Protein AF-A0A261B137-F1 (afdb_monomer_lite)

Organism: NCBI:txid1503980

Foldseek 3Di:
DQKWKKFWFALDDALVLFDAAAQLQPAPQGADPLSAHEDDDVVVVVPPDDDDDDDDDDDDDDDDPDDDDDDDDDQFFDFWDDQVRQQVVCVVVVVPDPDGVLRVLQVVLSVLCRVLRGHQAHREDADPVCVVVVRVDRDLVSQAGDRGIGMWPAQQVVVVVSVVVSCVVRVHDDDGDTPSNRRPGHYMIMTGTPDDHDPPPRPDDDDDDDDDDDPDDQQWFFPWWDDQVRQQVVCVPDPDRPLVVLQVVLVVCCVQLVPPQAEREDEDPVLVVVNRVDRDLLSQQDDPFEGEWLAQQVVVLVVQQVSQVPGPDRDSDDTPSNPRPHHYEIETDTPDDHPRPSQPPDPLFQFSWWDDLVRQQDDPDDPDGPLVVLQLVLLVLCQQFQFQQAAREDEDPVCVVVVRVDNDLVSQQFDAWKGKWLHPQVVVQVLQLVSLCVTPHNDDDGDTPSNQRPWHYKIKTFGPDFHFHFDPPDPDGTDTDTDRIMMMTGGHRDDHNVSGDGHHQNNPAPQGADPSSHHYDDPVVVVVVPGDDDDDDDDDDDDDDDDDDDDDDDHDHRYYYYDDDDDDD

Radius of gyration: 31.23 Å; chains: 1; bounding box: 69×80×87 Å

Secondary structure (DSSP, 8-state):
--EEEEEES-----GGG--BSSTTTT-SS-B-TTSPBPPPPHHHHTTS-------------S---S---------SEEEEPPHHHHHHHHGGG-TT-S--HHHHHHHHHHHHHHHHTBTT-BPPEE-GGGHHHHTT--SGGG-S--SS-EETTSSHHHHHHHHHHHHHHTT---S---GGG-TT--EEEEEEESSPPP-TTSS------------S-----EEEEPPHHHHHHTTTTSSS-HHHHHHHHHHHHHHHHT-TT-PPPEE-GGGHHHHTT--SGGG-S--SS--BTTSSHHHHHHHHHHHHTTSSS------GGG-TT--EE-BEEESS-----TT-S---SSEEEEPPHHHHH--TT-SS-HHHHHHHHHHHHHHHHTBTTPBPPEE-GGGHHHHTT--SGGG-S--SSEEETTTTHHHHHHHHHHHHHTSS--------GGG-TT--EEEEEEESS---EE---TTSS-PEE--SEEEEEES-----GGG--BSSTTTT-TT-B-TTSPBPPPPHHHHHTTS----------------------------BB--------

Sequence (569 aa):
MTFIVLYGWRGTLSLSDYQHGPPGSKCTHGKTELDLCISPPRSEIETTTSPKSKIETTALSRSEMETTARFGYTDFIKHCLTEEEYNQRYARFLQHRNETRVEAENTDRVDVANAFQIANMHELKYDMTLEKEARKMKSCDDYKHGVNYRVAFYGERERNAIWQEFLKSVNKTSNYFVENTHPLQTAYIECDLTTTCHLDALRYDNVRDIASEPRFGYTNIIKHCLTEEEFNKHWADNPLPKIKSLNALRGNDAGIYEIANMHELKYDMTLEKEARKMKSCEDIKHGVNYRVGFYGERESRAIWQELMKNKKYPSEYFQEEEHPLQTSVIQCALTATCRLNATRVGFTDFIELCRTEEEFNNPANLPKTRIEYINMGRAETAKVHQIANMHELKYDMALEKEVRKMKSCDDYKHGVNYRVEFYGRKESDAVWKEFVKKSANKTADSYSETSHPLLTSFIECELTTNCSMKTIIANKPDDNFYPTFIHLYGWRGTLSLSDYQHGPPGSKCTHGKTKLDLCISPPRSEIETTAPSRSNSDANGSSSGNNGGSEGMNSFFVYLSIAFVSLFL

pLDDT: mean 73.83, std 22.24, range [21.41, 97.44]

Structure (mmCIF, N/CA/C/O backbone):
data_AF-A0A261B137-F1
#
_entry.id   AF-A0A261B137-F1
#
loop_
_atom_site.group_PDB
_atom_site.id
_atom_site.type_symbol
_atom_site.label_atom_id
_atom_site.label_alt_id
_atom_site.label_comp_id
_atom_site.label_asym_id
_atom_site.label_entity_id
_atom_site.label_seq_id
_atom_site.pdbx_PDB_ins_code
_atom_site.Cartn_x
_atom_site.Cartn_y
_atom_site.Cartn_z
_atom_site.occupancy
_atom_site.B_iso_or_equiv
_atom_site.auth_seq_id
_atom_site.auth_comp_id
_atom_site.auth_asym_id
_atom_site.auth_atom_id
_atom_site.pdbx_PDB_model_num
ATOM 1 N N . MET A 1 1 ? 3.487 -0.629 12.782 1.00 71.12 1 MET A N 1
ATOM 2 C CA . MET A 1 1 ? 4.593 0.280 13.131 1.00 71.12 1 MET A CA 1
ATOM 3 C C . MET A 1 1 ? 5.711 -0.506 13.778 1.00 71.12 1 MET A C 1
ATOM 5 O O . MET A 1 1 ? 5.450 -1.256 14.709 1.00 71.12 1 MET A O 1
ATOM 9 N N . THR A 1 2 ? 6.925 -0.374 13.248 1.00 84.50 2 THR A N 1
ATOM 10 C CA . THR A 1 2 ? 8.150 -1.027 13.753 1.00 84.50 2 THR A CA 1
ATOM 11 C C . THR A 1 2 ? 8.985 -0.106 14.644 1.00 84.50 2 THR A C 1
ATOM 13 O O . THR A 1 2 ? 9.997 -0.536 15.185 1.00 84.50 2 THR A O 1
ATOM 16 N N . PHE A 1 3 ? 8.568 1.150 14.791 1.00 88.44 3 PHE A N 1
ATOM 17 C CA . PHE A 1 3 ? 9.200 2.170 15.616 1.00 88.44 3 PHE A CA 1
ATOM 18 C C . PHE A 1 3 ? 8.124 3.016 16.314 1.00 88.44 3 PHE A C 1
ATOM 20 O O . PHE A 1 3 ? 6.947 2.987 15.936 1.00 88.44 3 PHE A O 1
ATOM 27 N N . ILE A 1 4 ? 8.533 3.769 17.329 1.00 89.25 4 ILE A N 1
ATOM 28 C CA . ILE A 1 4 ? 7.734 4.754 18.053 1.00 89.25 4 ILE A CA 1
ATOM 29 C C . ILE A 1 4 ? 8.462 6.096 18.050 1.00 89.25 4 ILE A C 1
ATOM 31 O O . ILE A 1 4 ? 9.679 6.134 18.206 1.00 89.25 4 ILE A O 1
ATOM 35 N N . VAL A 1 5 ? 7.712 7.189 17.902 1.00 92.56 5 VAL A N 1
ATOM 36 C CA . VAL A 1 5 ? 8.237 8.549 18.072 1.00 92.56 5 VAL A CA 1
ATOM 37 C C . VAL A 1 5 ? 7.507 9.206 19.233 1.00 92.56 5 VAL A C 1
ATOM 39 O O . VAL A 1 5 ? 6.273 9.250 19.244 1.00 92.56 5 VAL A O 1
ATOM 42 N N . LEU A 1 6 ? 8.261 9.696 20.214 1.00 94.19 6 LEU A N 1
ATOM 43 C CA . LEU A 1 6 ? 7.722 10.460 21.338 1.00 94.19 6 LEU A CA 1
ATOM 44 C C . LEU A 1 6 ? 8.063 11.930 21.151 1.00 94.19 6 LEU A C 1
ATOM 46 O O . LEU A 1 6 ? 9.223 12.246 20.925 1.00 94.19 6 LEU A O 1
ATOM 50 N N . TYR A 1 7 ? 7.077 12.805 21.306 1.00 93.94 7 TYR A N 1
ATOM 51 C CA . TYR A 1 7 ? 7.241 14.253 21.373 1.00 93.94 7 TYR A CA 1
ATOM 52 C C . TYR A 1 7 ? 7.054 14.701 22.817 1.00 93.94 7 TYR A C 1
ATOM 54 O O . TYR A 1 7 ? 6.074 14.326 23.451 1.00 93.94 7 TYR A O 1
ATOM 62 N N . GLY A 1 8 ? 7.990 15.469 23.355 1.00 90.44 8 GLY A N 1
ATOM 63 C CA . GLY A 1 8 ? 7.909 16.054 24.688 1.00 90.44 8 GLY A CA 1
ATOM 64 C C . GLY A 1 8 ? 8.126 17.565 24.648 1.00 90.44 8 GLY A C 1
ATOM 65 O O . GLY A 1 8 ? 8.548 18.123 23.645 1.00 90.44 8 GLY A O 1
ATOM 66 N N . TRP A 1 9 ? 7.878 18.292 25.730 1.00 81.88 9 TRP A N 1
ATOM 67 C CA . TRP A 1 9 ? 7.472 17.797 27.049 1.00 81.88 9 TRP A CA 1
ATOM 68 C C . TRP A 1 9 ? 5.946 17.751 27.265 1.00 81.88 9 TRP A C 1
ATOM 70 O O . TRP A 1 9 ? 5.479 17.169 28.236 1.00 81.88 9 TRP A O 1
ATOM 80 N N . ARG A 1 10 ? 5.114 18.343 26.407 1.00 85.38 10 ARG A N 1
ATOM 81 C CA . ARG A 1 10 ? 3.680 18.447 26.719 1.00 85.38 10 ARG A CA 1
ATOM 82 C C . ARG A 1 10 ? 2.942 17.148 26.382 1.00 85.38 10 ARG A C 1
ATOM 84 O O . ARG A 1 10 ? 2.903 16.758 25.225 1.00 85.38 10 ARG A O 1
ATOM 91 N N . GLY A 1 11 ? 2.311 16.491 27.356 1.00 85.38 11 GLY A N 1
ATOM 92 C CA . GLY A 1 11 ? 1.479 15.300 27.106 1.00 85.38 11 GLY A CA 1
ATOM 93 C C . GLY A 1 11 ? 0.087 15.590 26.530 1.00 85.38 11 GLY A C 1
ATOM 94 O O . GLY A 1 11 ? -0.529 14.755 25.868 1.00 85.38 11 GLY A O 1
ATOM 95 N N . THR A 1 12 ? -0.414 16.802 26.747 1.00 88.12 12 THR A N 1
ATOM 96 C CA . THR A 1 12 ? -1.765 17.233 26.365 1.00 88.12 12 THR A CA 1
ATOM 97 C C . THR A 1 12 ? -1.747 18.105 25.117 1.00 88.12 12 THR A C 1
ATOM 99 O O . THR A 1 12 ? -0.800 18.863 24.932 1.00 88.12 12 THR A O 1
ATOM 102 N N . LEU A 1 13 ? -2.827 18.072 24.338 1.00 89.19 13 LEU A N 1
ATOM 103 C CA . LEU A 1 13 ? -3.069 18.986 23.224 1.00 89.19 13 LEU A CA 1
ATOM 104 C C . LEU A 1 13 ? -4.391 19.723 23.465 1.00 89.19 13 LEU A C 1
ATOM 106 O O . LEU A 1 13 ? -5.389 19.109 23.830 1.00 89.19 13 LEU A O 1
ATOM 110 N N . SER A 1 14 ? -4.405 21.038 23.270 1.00 90.44 14 SER A N 1
ATOM 111 C CA . SER A 1 14 ? -5.607 21.863 23.409 1.00 90.44 14 SER A CA 1
ATOM 112 C C . SER A 1 14 ? -5.620 23.014 22.407 1.00 90.44 14 SER A C 1
ATOM 114 O O . SER A 1 14 ? -4.570 23.456 21.944 1.00 90.44 14 SER A O 1
ATOM 116 N N . LEU A 1 15 ? -6.805 23.552 22.104 1.00 87.56 15 LEU A N 1
ATOM 117 C CA . LEU A 1 15 ? -6.938 24.708 21.210 1.00 87.56 15 LEU A CA 1
ATOM 118 C C . LEU A 1 15 ? -6.162 25.933 21.728 1.00 87.56 15 LEU A C 1
ATOM 120 O O . LEU A 1 15 ? -5.569 26.665 20.943 1.00 87.56 15 LEU A O 1
ATOM 124 N N . SER A 1 16 ? -6.100 26.123 23.051 1.00 90.12 16 SER A N 1
ATOM 125 C CA . SER A 1 16 ? -5.348 27.217 23.683 1.00 90.12 16 SER A CA 1
ATOM 126 C C . SER A 1 16 ? -3.831 27.120 23.523 1.00 90.12 16 SER A C 1
ATOM 128 O O . SER A 1 16 ? -3.130 28.090 23.810 1.00 90.12 16 SER A O 1
ATOM 130 N N . ASP A 1 17 ? -3.310 25.974 23.078 1.00 92.25 17 ASP A N 1
ATOM 131 C CA . ASP A 1 17 ? -1.876 25.820 22.839 1.00 92.25 17 ASP A CA 1
ATOM 132 C C . ASP A 1 17 ? -1.420 26.629 21.616 1.00 92.25 17 ASP A C 1
ATOM 134 O O . ASP A 1 17 ? -0.247 26.993 21.541 1.00 92.25 17 ASP A O 1
ATOM 138 N N . TYR A 1 18 ? -2.333 26.967 20.700 1.00 92.38 18 TYR A N 1
ATOM 139 C CA . TYR A 1 18 ? -2.060 27.779 19.517 1.00 92.38 18 TYR A CA 1
ATOM 140 C C . TYR A 1 18 ? -2.328 29.258 19.798 1.00 92.38 18 TYR A C 1
ATOM 142 O O . TYR A 1 18 ? -3.474 29.708 19.832 1.00 92.38 18 TYR A O 1
ATOM 150 N N . GLN A 1 19 ? -1.266 30.041 19.987 1.00 93.19 19 GLN A N 1
ATOM 151 C CA . GLN A 1 19 ? -1.397 31.484 20.187 1.00 93.19 19 GLN A CA 1
ATOM 152 C C . GLN A 1 19 ? -1.260 32.221 18.858 1.00 93.19 19 GLN A C 1
ATOM 154 O O . GLN A 1 19 ? -0.268 32.055 18.154 1.00 93.19 19 GLN A O 1
ATOM 159 N N . HIS A 1 20 ? -2.234 33.070 18.531 1.00 90.62 20 HIS A N 1
ATOM 160 C CA . HIS A 1 20 ? -2.209 33.855 17.300 1.00 90.62 20 HIS A CA 1
ATOM 161 C C . HIS A 1 20 ? -1.198 35.001 17.350 1.00 90.62 20 HIS A C 1
ATOM 163 O O . HIS A 1 20 ? -1.102 35.730 18.342 1.00 90.62 20 HIS A O 1
ATOM 169 N N . GLY A 1 21 ? -0.510 35.203 16.230 1.00 90.00 21 GLY A N 1
ATOM 170 C CA . GLY A 1 21 ? 0.338 36.361 15.979 1.00 90.00 21 GLY A CA 1
ATOM 171 C C . GLY A 1 21 ? 1.511 36.025 15.059 1.00 90.00 21 GLY A C 1
ATOM 172 O O . GLY A 1 21 ? 1.649 34.881 14.625 1.00 90.00 21 GLY A O 1
ATOM 173 N N . PRO A 1 22 ? 2.381 37.009 14.777 1.00 91.06 22 PRO A N 1
ATOM 174 C CA . PRO A 1 22 ? 3.613 36.756 14.044 1.00 91.06 22 PRO A CA 1
ATOM 175 C C . PRO A 1 22 ? 4.439 35.665 14.741 1.00 91.06 22 PRO A C 1
ATOM 177 O O . PRO A 1 22 ? 4.519 35.689 15.979 1.00 91.06 22 PRO A O 1
ATOM 180 N N . PRO A 1 23 ? 5.061 34.736 13.996 1.00 92.81 23 PRO A N 1
ATOM 181 C CA . PRO A 1 23 ? 5.958 33.742 14.572 1.00 92.81 23 PRO A CA 1
ATOM 182 C C . PRO A 1 23 ? 6.992 34.380 15.492 1.00 92.81 23 PRO A C 1
ATOM 184 O O . PRO A 1 23 ? 7.501 35.475 15.248 1.00 92.81 23 PRO A O 1
ATOM 187 N N . GLY A 1 24 ? 7.208 33.739 16.631 1.00 91.00 24 GLY A N 1
ATOM 188 C CA . GLY A 1 24 ? 8.134 34.215 17.645 1.00 91.00 24 GLY A CA 1
ATOM 189 C C . GLY A 1 24 ? 7.627 35.360 18.537 1.00 91.00 24 GLY A C 1
ATOM 190 O O . GLY A 1 24 ? 8.273 35.695 19.529 1.00 91.00 24 GLY A O 1
ATOM 191 N N . SER A 1 25 ? 6.474 35.978 18.243 1.00 93.50 25 SER A N 1
ATOM 192 C CA . SER A 1 25 ? 5.988 37.155 18.993 1.00 93.50 25 SER A CA 1
ATOM 193 C C . SER A 1 25 ? 5.496 36.853 20.415 1.00 93.50 25 SER A C 1
ATOM 195 O O . SER A 1 25 ? 5.269 37.778 21.199 1.00 93.50 25 SER A O 1
ATOM 197 N N . LYS A 1 26 ? 5.335 35.573 20.766 1.00 93.81 26 LYS A N 1
ATOM 198 C CA . LYS A 1 26 ? 4.903 35.116 22.096 1.00 93.81 26 LYS A CA 1
ATOM 199 C C . LYS A 1 26 ? 5.945 34.243 22.802 1.00 93.81 26 LYS A C 1
ATOM 201 O O . LYS A 1 26 ? 5.606 33.549 23.757 1.00 93.81 26 LYS A O 1
ATOM 206 N N . CYS A 1 27 ? 7.205 34.284 22.371 1.00 92.69 27 CYS A N 1
ATOM 207 C CA . CYS A 1 27 ? 8.272 33.551 23.047 1.00 92.69 27 CYS A CA 1
ATOM 208 C C . CYS A 1 27 ? 8.666 34.212 24.368 1.00 92.69 27 CYS A C 1
ATOM 210 O O . CYS A 1 27 ? 8.964 35.405 24.416 1.00 92.69 27 CYS A O 1
ATOM 212 N N . THR A 1 28 ? 8.725 33.423 25.436 1.00 87.56 28 THR A N 1
ATOM 213 C CA . THR A 1 28 ? 9.098 33.894 26.778 1.00 87.56 28 THR A CA 1
ATOM 214 C C . THR A 1 28 ? 10.604 33.860 27.033 1.00 87.56 28 THR A C 1
ATOM 216 O O . THR A 1 28 ? 11.098 34.639 27.841 1.00 87.56 28 THR A O 1
ATOM 219 N N . HIS A 1 29 ? 11.342 33.005 26.319 1.00 88.25 29 HIS A N 1
ATOM 220 C CA . HIS A 1 29 ? 12.775 32.750 26.538 1.00 88.25 29 HIS A CA 1
ATOM 221 C C . HIS A 1 29 ? 13.632 33.111 25.317 1.00 88.25 29 HIS A C 1
ATOM 223 O O . HIS A 1 29 ? 14.717 32.574 25.114 1.00 88.25 29 HIS A O 1
ATOM 229 N N . GLY A 1 30 ? 13.143 34.046 24.502 1.00 90.25 30 GLY A N 1
ATOM 230 C CA . GLY A 1 30 ? 13.772 34.425 23.240 1.00 90.25 30 GLY A CA 1
ATOM 231 C C . GLY A 1 30 ? 13.404 33.493 22.086 1.00 90.25 30 GLY A C 1
ATOM 232 O O . GLY A 1 30 ? 12.599 32.569 22.224 1.00 90.25 30 GLY A O 1
ATOM 233 N N . LYS A 1 31 ? 13.976 33.784 20.920 1.00 92.12 31 LYS A N 1
ATOM 234 C CA . LYS A 1 31 ? 13.712 33.081 19.665 1.00 92.12 31 LYS A CA 1
ATOM 235 C C . LYS A 1 31 ? 15.018 32.730 18.959 1.00 92.12 31 LYS A C 1
ATOM 237 O O . LYS A 1 31 ? 16.020 33.420 19.139 1.00 92.12 31 LYS A O 1
ATOM 242 N N . THR A 1 32 ? 14.988 31.655 18.186 1.00 90.69 32 THR A N 1
ATOM 243 C CA . THR A 1 32 ? 16.068 31.247 17.280 1.00 90.69 32 THR A CA 1
ATOM 244 C C . THR A 1 32 ? 16.173 32.214 16.095 1.00 90.69 32 THR A C 1
ATOM 246 O O . THR A 1 32 ? 15.309 33.072 15.904 1.00 90.69 32 THR A O 1
ATOM 249 N N . GLU A 1 33 ? 17.205 32.060 15.259 1.00 88.19 33 GLU A N 1
ATOM 250 C CA . GLU A 1 33 ? 17.330 32.814 13.997 1.00 88.19 33 GLU A CA 1
ATOM 251 C C . GLU A 1 33 ? 16.168 32.551 13.023 1.00 88.19 33 GLU A C 1
ATOM 253 O O . GLU A 1 33 ? 15.895 33.373 12.154 1.00 88.19 33 GLU A O 1
ATOM 258 N N . LEU A 1 34 ? 15.456 31.435 13.202 1.00 86.50 34 LEU A N 1
ATOM 259 C CA . LEU A 1 34 ? 14.289 31.043 12.415 1.00 86.50 34 LEU A CA 1
ATOM 260 C C . LEU A 1 34 ? 12.954 31.492 13.040 1.00 86.50 34 LEU A C 1
ATOM 262 O O . LEU A 1 34 ? 11.896 31.003 12.657 1.00 86.50 34 LEU A O 1
ATOM 266 N N . ASP A 1 35 ? 12.983 32.382 14.035 1.00 89.62 35 ASP A N 1
ATOM 267 C CA . ASP A 1 35 ? 11.802 32.881 14.755 1.00 89.62 35 ASP A CA 1
ATOM 268 C C . ASP A 1 35 ? 10.994 31.816 15.532 1.00 89.62 35 ASP A C 1
ATOM 270 O O . ASP A 1 35 ? 9.895 32.095 16.020 1.00 89.62 35 ASP A O 1
ATOM 274 N N . LEU A 1 36 ? 11.551 30.617 15.740 1.00 93.19 36 LEU A N 1
ATOM 275 C CA . LEU A 1 36 ? 10.996 29.625 16.670 1.00 93.19 36 LEU A CA 1
ATOM 276 C C . LEU A 1 36 ? 11.356 29.970 18.118 1.00 93.19 36 LEU A C 1
ATOM 278 O O . LEU A 1 36 ? 12.475 30.401 18.395 1.00 93.19 36 LEU A O 1
ATOM 282 N N . CYS A 1 37 ? 10.444 29.725 19.056 1.00 95.31 37 CYS A N 1
ATOM 283 C CA . CYS A 1 37 ? 10.678 29.943 20.479 1.00 95.31 37 CYS A CA 1
ATOM 284 C C . CYS A 1 37 ? 11.727 28.989 21.043 1.00 95.31 37 CYS A C 1
ATOM 286 O O . CYS A 1 37 ? 11.669 27.776 20.834 1.00 95.31 37 CYS A O 1
ATOM 288 N N . ILE A 1 38 ? 12.657 29.544 21.816 1.00 92.31 38 ILE A N 1
ATOM 289 C CA . ILE A 1 38 ? 13.636 28.754 22.558 1.00 92.31 38 ILE A CA 1
ATOM 290 C C . ILE A 1 38 ? 12.932 28.138 23.764 1.00 92.31 38 ILE A C 1
ATOM 292 O O . ILE A 1 38 ? 12.200 28.809 24.492 1.00 92.31 38 ILE A O 1
ATOM 296 N N . SER A 1 39 ? 13.141 26.841 23.961 1.00 82.50 39 SER A N 1
ATOM 297 C CA . SER A 1 39 ? 12.505 26.098 25.050 1.00 82.50 39 SER A CA 1
ATOM 298 C C . SER A 1 39 ? 13.092 26.481 26.416 1.00 82.50 39 SER A C 1
ATOM 300 O O . SER A 1 39 ? 14.317 26.607 26.521 1.00 82.50 39 SER A O 1
ATOM 302 N N . PRO A 1 40 ? 12.270 26.623 27.477 1.00 75.81 40 PRO A N 1
ATOM 303 C CA . PRO A 1 40 ? 12.780 26.872 28.820 1.00 75.81 40 PRO A CA 1
ATOM 304 C C . PRO A 1 40 ? 13.663 25.716 29.323 1.00 75.81 40 PRO A C 1
ATOM 306 O O . PRO A 1 40 ? 13.508 24.573 28.880 1.00 75.81 40 PRO A O 1
ATOM 309 N N . PRO A 1 41 ? 14.542 25.958 30.311 1.00 70.50 41 PRO A N 1
ATOM 310 C CA . PRO A 1 41 ? 15.218 24.885 31.028 1.00 70.50 41 PRO A CA 1
ATOM 311 C C . PRO A 1 41 ? 14.202 23.919 31.655 1.00 70.50 41 PRO A C 1
ATOM 313 O O . PRO A 1 41 ? 13.195 24.335 32.230 1.00 70.50 41 PRO A O 1
ATOM 316 N N . ARG A 1 42 ? 14.489 22.613 31.613 1.00 63.00 42 ARG A N 1
ATOM 317 C CA . ARG A 1 42 ? 13.581 21.552 32.097 1.00 63.00 42 ARG A CA 1
ATOM 318 C C . ARG A 1 42 ? 13.104 21.739 33.549 1.00 63.00 42 ARG A C 1
ATOM 320 O O . ARG A 1 42 ? 11.993 21.346 33.884 1.00 63.00 42 ARG A O 1
ATOM 327 N N . SER A 1 43 ? 13.907 22.383 34.397 1.00 60.25 43 SER A N 1
ATOM 328 C CA . SER A 1 43 ? 13.555 22.707 35.788 1.00 60.25 43 SER A CA 1
ATOM 329 C C . SER A 1 43 ? 12.404 23.716 35.926 1.00 60.25 43 SER A C 1
ATOM 331 O O . SER A 1 43 ? 11.641 23.654 36.887 1.00 60.25 43 SER A O 1
ATOM 333 N N . GLU A 1 44 ? 12.254 24.641 34.976 1.00 60.25 44 GLU A N 1
ATOM 334 C CA . GLU A 1 44 ? 11.149 25.618 34.939 1.00 60.25 44 GLU A CA 1
ATOM 335 C C . GLU A 1 44 ? 9.877 25.005 34.336 1.00 60.25 44 GLU A C 1
ATOM 337 O O . GLU A 1 44 ? 8.749 25.358 34.674 1.00 60.25 44 GLU A O 1
ATOM 342 N N . ILE A 1 45 ? 10.073 24.021 33.467 1.00 60.81 45 ILE A N 1
ATOM 343 C CA . ILE A 1 45 ? 9.025 23.271 32.792 1.00 60.81 45 ILE A CA 1
ATOM 344 C C . ILE A 1 45 ? 8.253 22.364 33.776 1.00 60.81 45 ILE A C 1
ATOM 346 O O . ILE A 1 45 ? 7.023 22.367 33.801 1.00 60.81 45 ILE A O 1
ATOM 350 N N . GLU A 1 46 ? 8.950 21.646 34.661 1.00 55.12 46 GLU A N 1
ATOM 351 C CA . GLU A 1 46 ? 8.322 20.726 35.628 1.00 55.12 46 GLU A CA 1
ATOM 352 C C . GLU A 1 46 ? 7.484 21.438 36.713 1.00 55.12 46 GLU A C 1
ATOM 354 O O . GLU A 1 46 ? 6.609 20.827 37.326 1.00 55.12 46 GLU A O 1
ATOM 359 N N . THR A 1 47 ? 7.692 22.741 36.936 1.00 45.03 47 THR A N 1
ATOM 360 C CA . THR A 1 47 ? 7.012 23.508 37.999 1.00 45.03 47 THR A CA 1
ATOM 361 C C . THR A 1 47 ? 5.692 24.158 37.568 1.00 45.03 47 THR A C 1
ATOM 363 O O . THR A 1 47 ? 4.903 24.556 38.425 1.00 45.03 47 THR A O 1
ATOM 366 N N . THR A 1 48 ? 5.391 24.223 36.267 1.00 47.25 48 THR A N 1
ATOM 367 C CA . THR A 1 48 ? 4.215 24.942 35.730 1.00 47.25 48 THR A CA 1
ATOM 368 C C . THR A 1 48 ? 2.966 24.073 35.507 1.00 47.25 48 THR A C 1
ATOM 370 O 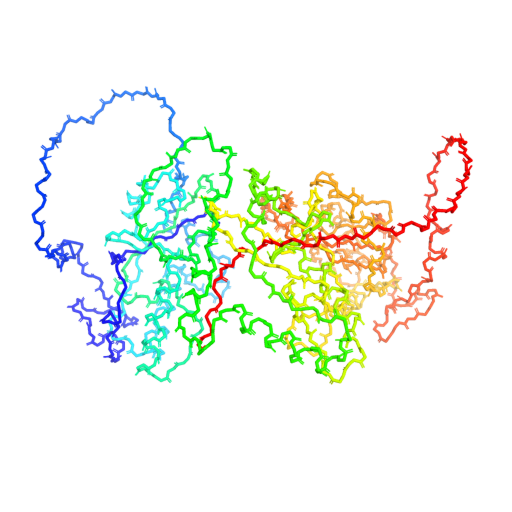O . THR A 1 48 ? 1.913 24.607 35.165 1.00 47.25 48 THR A O 1
ATOM 373 N N . THR A 1 49 ? 3.025 22.754 35.741 1.00 44.34 49 THR A N 1
ATOM 374 C CA . THR A 1 49 ? 1.949 21.794 35.377 1.00 44.34 49 THR A CA 1
ATOM 375 C C . THR A 1 49 ? 1.338 20.990 36.530 1.00 44.34 49 THR A C 1
ATOM 377 O O . THR A 1 49 ? 0.676 19.987 36.285 1.00 44.34 49 THR A O 1
ATOM 380 N N . SER A 1 50 ? 1.462 21.418 37.792 1.00 26.84 50 SER A N 1
ATOM 381 C CA . SER A 1 50 ? 0.771 20.735 38.901 1.00 26.84 50 SER A CA 1
ATOM 382 C C . SER A 1 50 ? -0.536 21.438 39.310 1.00 26.84 50 SER A C 1
ATOM 384 O O . SER A 1 50 ? -0.491 22.432 40.041 1.00 26.84 50 SER A O 1
ATOM 386 N N . PRO A 1 51 ? -1.729 20.921 38.946 1.00 30.69 51 PRO A N 1
ATOM 387 C CA . PRO A 1 51 ? -2.897 21.067 39.796 1.00 30.69 51 PRO A CA 1
ATOM 388 C C . PRO A 1 51 ? -2.692 20.173 41.023 1.00 30.69 51 PRO A C 1
ATOM 390 O O . PRO A 1 51 ? -2.517 18.960 40.906 1.00 30.69 51 PRO A O 1
ATOM 393 N N . LYS A 1 52 ? -2.722 20.781 42.213 1.00 31.75 52 LYS A N 1
ATOM 394 C CA . LYS A 1 52 ? -2.696 20.090 43.509 1.00 31.75 52 LYS A CA 1
ATOM 395 C C . LYS A 1 52 ? -3.776 18.999 43.559 1.00 31.75 52 LYS A C 1
ATOM 397 O O . LYS A 1 52 ? -4.923 19.287 43.886 1.00 31.75 52 LYS A O 1
ATOM 402 N N . SER A 1 53 ? -3.401 17.744 43.338 1.00 27.31 53 SER A N 1
ATOM 403 C CA . SER A 1 53 ? -4.112 16.600 43.905 1.00 27.31 53 SER A CA 1
ATOM 404 C C . SER A 1 53 ? -3.121 15.834 44.774 1.00 27.31 53 SER A C 1
ATOM 406 O O . SER A 1 53 ? -2.093 15.339 44.319 1.00 27.31 53 SER A O 1
ATOM 408 N N . LYS A 1 54 ? -3.379 15.855 46.084 1.00 33.03 54 LYS A N 1
ATOM 409 C CA . LYS A 1 54 ? -2.658 15.048 47.062 1.00 33.03 54 LYS A CA 1
ATOM 410 C C . LYS A 1 54 ? -2.977 13.585 46.774 1.00 33.03 54 LYS A C 1
ATOM 412 O O . LYS A 1 54 ? -4.086 13.147 47.060 1.00 33.03 54 LYS A O 1
ATOM 417 N N . ILE A 1 55 ? -2.000 12.843 46.277 1.00 29.06 55 ILE A N 1
ATOM 418 C CA . ILE A 1 55 ? -1.915 11.406 46.512 1.00 29.06 55 ILE A CA 1
ATOM 419 C C . ILE A 1 55 ? -0.528 11.180 47.101 1.00 29.06 55 ILE A C 1
ATOM 421 O O . ILE A 1 55 ? 0.486 11.286 46.415 1.00 29.06 55 ILE A O 1
ATOM 425 N N . GLU A 1 56 ? -0.493 10.969 48.416 1.00 30.28 56 GLU A N 1
ATOM 426 C CA . GLU A 1 56 ? 0.689 10.482 49.118 1.00 30.28 56 GLU A CA 1
ATOM 427 C C . GLU A 1 56 ? 1.105 9.157 48.484 1.00 30.28 56 GLU A C 1
ATOM 429 O O . GLU A 1 56 ? 0.371 8.175 48.539 1.00 30.28 56 GLU A O 1
ATOM 434 N N . THR A 1 57 ? 2.286 9.124 47.874 1.00 27.53 57 THR A N 1
ATOM 435 C CA . THR A 1 57 ? 2.985 7.867 47.617 1.00 27.53 57 THR A CA 1
ATOM 436 C C . THR A 1 57 ? 4.287 7.926 48.387 1.00 27.53 57 THR A C 1
ATOM 438 O O . THR A 1 57 ? 5.152 8.766 48.141 1.00 27.53 57 THR A O 1
ATOM 441 N N . THR A 1 58 ? 4.353 7.079 49.402 1.00 28.80 58 THR A N 1
ATOM 442 C CA . THR A 1 58 ? 5.462 6.908 50.328 1.00 28.80 58 THR A CA 1
ATOM 443 C C . THR A 1 58 ? 6.750 6.636 49.553 1.00 28.80 58 THR A C 1
ATOM 445 O O . THR A 1 58 ? 6.813 5.726 48.729 1.00 28.80 58 THR A O 1
ATOM 448 N N . ALA A 1 59 ? 7.775 7.447 49.806 1.00 26.59 59 ALA A N 1
ATOM 449 C CA . ALA A 1 59 ? 9.107 7.263 49.253 1.00 26.59 59 ALA A CA 1
ATOM 450 C C . ALA A 1 59 ? 9.715 5.936 49.737 1.00 26.59 59 ALA A C 1
ATOM 452 O O . ALA A 1 59 ? 9.750 5.686 50.943 1.00 26.59 59 ALA A O 1
ATOM 453 N N . LEU A 1 60 ? 10.255 5.133 48.815 1.00 24.62 60 LEU A N 1
ATOM 454 C CA . LEU A 1 60 ? 11.285 4.147 49.138 1.00 24.62 60 LEU A CA 1
ATOM 455 C C . LEU A 1 60 ? 12.640 4.637 48.620 1.00 24.62 60 LEU A C 1
ATOM 457 O O . LEU A 1 60 ? 12.759 5.221 47.544 1.00 24.62 60 LEU A O 1
ATOM 461 N N . SER A 1 61 ? 13.639 4.462 49.474 1.00 27.59 61 SER A N 1
ATOM 462 C CA . SER A 1 61 ? 14.950 5.089 49.434 1.00 27.59 61 SER A CA 1
ATOM 463 C C . SER A 1 61 ? 15.869 4.579 48.326 1.00 27.59 61 SER A C 1
ATOM 465 O O . SER A 1 61 ? 15.892 3.410 47.958 1.00 27.59 61 SER A O 1
ATOM 467 N N . ARG A 1 62 ? 16.711 5.510 47.885 1.00 31.44 62 ARG A N 1
ATOM 468 C CA . ARG A 1 62 ? 17.896 5.380 47.036 1.00 31.44 62 ARG A CA 1
ATOM 469 C C . ARG A 1 62 ? 18.950 4.449 47.662 1.00 31.44 62 ARG A C 1
ATOM 471 O O . ARG A 1 62 ? 19.932 4.943 48.199 1.00 31.44 62 ARG A O 1
ATOM 478 N N . SER A 1 63 ? 18.761 3.132 47.600 1.00 31.77 63 SER A N 1
ATOM 479 C CA . SER A 1 63 ? 19.833 2.140 47.805 1.00 31.77 63 SER A CA 1
ATOM 480 C C . SER A 1 63 ? 19.354 0.727 47.465 1.00 31.77 63 SER A C 1
ATOM 482 O O . SER A 1 63 ? 19.046 -0.044 48.359 1.00 31.77 63 SER A O 1
ATOM 484 N N . GLU A 1 64 ? 19.279 0.389 46.183 1.00 28.84 64 GLU A N 1
ATOM 485 C CA . GLU A 1 64 ? 19.284 -1.009 45.715 1.00 28.84 64 GLU A CA 1
ATOM 486 C C . GLU A 1 64 ? 19.615 -1.004 44.217 1.00 28.84 64 GLU A C 1
ATOM 488 O O . GLU A 1 64 ? 18.871 -1.435 43.342 1.00 28.84 64 GLU A O 1
ATOM 493 N N . MET A 1 65 ? 20.764 -0.403 43.918 1.00 32.25 65 MET A N 1
ATOM 494 C CA . MET A 1 65 ? 21.457 -0.568 42.653 1.00 32.25 65 MET A CA 1
ATOM 495 C C . MET A 1 65 ? 22.677 -1.423 42.971 1.00 32.25 65 MET A C 1
ATOM 497 O O . MET A 1 65 ? 23.672 -0.886 43.436 1.00 32.25 65 MET A O 1
ATOM 501 N N . GLU A 1 66 ? 22.534 -2.744 42.842 1.00 30.59 66 GLU A N 1
ATOM 502 C CA . GLU A 1 66 ? 23.512 -3.663 42.241 1.00 30.59 66 GLU A CA 1
ATOM 503 C C . GLU A 1 66 ? 23.228 -5.127 42.609 1.00 30.59 66 GLU A C 1
ATOM 505 O O . GLU A 1 66 ? 22.946 -5.477 43.749 1.00 30.59 66 GLU A O 1
ATOM 510 N N . THR A 1 67 ? 23.398 -5.990 41.605 1.00 29.53 67 THR A N 1
ATOM 511 C CA . THR A 1 67 ? 23.502 -7.459 41.661 1.00 29.53 67 THR A CA 1
ATOM 512 C C . THR A 1 67 ? 22.228 -8.286 41.866 1.00 29.53 67 THR A C 1
ATOM 514 O O . THR A 1 67 ? 21.946 -8.792 42.944 1.00 29.53 67 THR A O 1
ATOM 517 N N . THR A 1 68 ? 21.563 -8.632 40.758 1.00 29.03 68 THR A N 1
ATOM 518 C CA . THR A 1 68 ? 21.308 -10.053 40.435 1.00 29.03 68 THR A CA 1
ATOM 519 C C . THR A 1 68 ? 20.967 -10.241 38.957 1.00 29.03 68 THR A C 1
ATOM 521 O O . THR A 1 68 ? 20.128 -9.554 38.383 1.00 29.03 68 THR A O 1
ATOM 524 N N . ALA A 1 69 ? 21.674 -11.173 38.326 1.00 29.20 69 ALA A N 1
ATOM 525 C CA . ALA A 1 69 ? 21.537 -11.530 36.926 1.00 29.20 69 ALA A CA 1
ATOM 526 C C . ALA A 1 69 ? 20.414 -12.560 36.696 1.00 29.20 69 ALA A C 1
ATOM 528 O O . ALA A 1 69 ? 20.243 -13.471 37.498 1.00 29.20 69 ALA A O 1
ATOM 529 N N . ARG A 1 70 ? 19.796 -12.459 35.507 1.00 31.44 70 ARG A N 1
ATOM 530 C CA . ARG A 1 70 ? 18.995 -13.462 34.768 1.00 31.44 70 ARG A CA 1
ATOM 531 C C . ARG A 1 70 ? 17.665 -13.909 35.394 1.00 31.44 70 ARG A C 1
ATOM 533 O O . ARG A 1 70 ? 17.659 -14.730 36.295 1.00 31.44 70 ARG A O 1
ATOM 540 N N . PHE A 1 71 ? 16.552 -13.516 34.761 1.00 27.69 71 PHE A N 1
ATOM 541 C CA . PHE A 1 71 ? 15.654 -14.414 34.004 1.00 27.69 71 PHE A CA 1
ATOM 542 C C . PHE A 1 71 ? 14.536 -13.594 33.306 1.00 27.69 71 PHE A C 1
ATOM 544 O O . PHE A 1 71 ? 13.742 -12.942 33.968 1.00 27.69 71 PHE A O 1
ATOM 551 N N . GLY A 1 72 ? 14.511 -13.630 31.965 1.00 32.38 72 GLY A N 1
ATOM 552 C CA . GLY A 1 72 ? 13.353 -13.415 31.075 1.00 32.38 72 GLY A CA 1
ATOM 553 C C . GLY A 1 72 ? 12.459 -12.175 31.227 1.00 32.38 72 GLY A C 1
ATOM 554 O O . GLY A 1 72 ? 11.365 -12.297 31.758 1.00 32.38 72 GLY A O 1
ATOM 555 N N . TYR A 1 73 ? 12.823 -11.055 30.596 1.00 36.44 73 TYR A N 1
ATOM 556 C CA . TYR A 1 73 ? 11.845 -10.108 30.041 1.00 36.44 73 TYR A CA 1
ATOM 557 C C . TYR A 1 73 ? 12.324 -9.674 28.654 1.00 36.44 73 TYR A C 1
ATOM 559 O O . TYR A 1 73 ? 13.452 -9.222 28.485 1.00 36.44 73 TYR A O 1
ATOM 567 N N . THR A 1 74 ? 11.495 -9.882 27.639 1.00 46.53 74 THR A N 1
ATOM 568 C CA . THR A 1 74 ? 11.702 -9.363 26.287 1.00 46.53 74 THR A CA 1
ATOM 569 C C . THR A 1 74 ? 11.522 -7.846 26.325 1.00 46.53 74 THR A C 1
ATOM 571 O O . THR A 1 74 ? 10.395 -7.379 26.480 1.00 46.53 74 THR A O 1
ATOM 574 N N . ASP A 1 75 ? 12.604 -7.071 26.230 1.00 72.94 75 ASP A N 1
ATOM 575 C CA . ASP A 1 75 ? 12.504 -5.610 26.155 1.00 72.94 75 ASP A CA 1
ATOM 576 C C . ASP A 1 75 ? 11.692 -5.212 24.913 1.00 72.94 75 ASP A C 1
ATOM 578 O O . ASP A 1 75 ? 12.029 -5.559 23.783 1.00 72.94 75 ASP A O 1
ATOM 582 N N . PHE A 1 76 ? 10.574 -4.520 25.121 1.00 85.25 76 PHE A N 1
ATOM 583 C CA . PHE A 1 76 ? 9.674 -4.088 24.048 1.00 85.25 76 PHE A CA 1
ATOM 584 C C . PHE A 1 76 ? 10.313 -3.016 23.144 1.00 85.25 76 PHE A C 1
ATOM 586 O O . PHE A 1 76 ? 10.107 -3.007 21.930 1.00 85.25 76 PHE A O 1
ATOM 593 N N . ILE A 1 77 ? 11.157 -2.160 23.728 1.00 90.81 77 ILE A N 1
ATOM 594 C CA . ILE A 1 77 ? 12.009 -1.211 23.005 1.00 90.81 77 ILE A CA 1
ATOM 595 C C . ILE A 1 77 ? 13.332 -1.892 22.654 1.00 90.81 77 ILE A C 1
ATOM 597 O O . ILE A 1 77 ? 14.104 -2.250 23.544 1.00 90.81 77 ILE A O 1
ATOM 601 N N . LYS A 1 78 ? 13.608 -2.036 21.356 1.00 90.69 78 LYS A N 1
ATOM 602 C CA . LYS A 1 78 ? 14.836 -2.647 20.837 1.00 90.69 78 LYS A CA 1
ATOM 603 C C . LYS A 1 78 ? 16.024 -1.699 20.957 1.00 90.69 78 LYS A C 1
ATOM 605 O O . LYS A 1 78 ? 17.065 -2.082 21.481 1.00 90.69 78 LYS A O 1
ATOM 610 N N . HIS A 1 79 ? 15.876 -0.490 20.422 1.00 92.69 79 HIS A N 1
ATOM 611 C CA . HIS A 1 79 ? 16.946 0.502 20.318 1.00 92.69 79 HIS A CA 1
ATOM 612 C C . HIS A 1 79 ? 16.346 1.896 20.151 1.00 92.69 79 HIS A C 1
ATOM 614 O O . HIS A 1 79 ? 15.447 2.055 19.335 1.00 92.69 79 HIS A O 1
ATOM 620 N N . CYS A 1 80 ? 16.820 2.892 20.893 1.00 94.38 80 CYS A N 1
ATOM 621 C CA . CYS A 1 80 ? 16.471 4.292 20.646 1.00 94.38 80 CYS A CA 1
ATOM 622 C C . CYS A 1 80 ? 17.621 4.948 19.894 1.00 94.38 80 CYS A C 1
ATOM 624 O O . CYS A 1 80 ? 18.767 4.826 20.322 1.00 94.38 80 CYS A O 1
ATOM 626 N N . LEU A 1 81 ? 17.316 5.603 18.776 1.00 93.62 81 LEU A N 1
ATOM 627 C CA . LEU A 1 81 ? 18.352 6.157 17.909 1.00 93.62 81 LEU A CA 1
ATOM 628 C C . LEU A 1 81 ? 19.019 7.346 18.582 1.00 93.62 81 LEU A C 1
ATOM 630 O O . LEU A 1 81 ? 18.307 8.177 19.146 1.00 93.62 81 LEU A O 1
ATOM 634 N N . THR A 1 82 ? 20.338 7.481 18.451 1.00 94.06 82 THR A N 1
ATOM 635 C CA . THR A 1 82 ? 21.007 8.766 18.710 1.00 94.06 82 THR A CA 1
ATOM 636 C C . THR A 1 82 ? 20.628 9.795 17.644 1.00 94.06 82 THR A C 1
ATOM 638 O O . THR A 1 82 ? 20.078 9.450 16.595 1.00 94.06 82 THR A O 1
ATOM 641 N N . GLU A 1 83 ? 20.929 11.073 17.882 1.00 92.31 83 GLU A N 1
ATOM 642 C CA . GLU A 1 83 ? 20.675 12.124 16.892 1.00 92.31 83 GLU A CA 1
ATOM 643 C C . GLU A 1 83 ? 21.424 11.853 15.576 1.00 92.31 83 GLU A C 1
ATOM 645 O O . GLU A 1 83 ? 20.865 12.011 14.490 1.00 92.31 83 GLU A O 1
ATOM 650 N N . GLU A 1 84 ? 22.667 11.371 15.651 1.00 90.75 84 GLU A N 1
ATOM 651 C CA . GLU A 1 84 ? 23.458 10.993 14.479 1.00 90.75 84 GLU A CA 1
ATOM 652 C C . GLU A 1 84 ? 22.837 9.810 13.730 1.00 90.75 84 GLU A C 1
ATOM 654 O O . GLU A 1 84 ? 22.737 9.850 12.503 1.00 90.75 84 GLU A O 1
ATOM 659 N N . GLU A 1 85 ? 22.386 8.776 14.447 1.00 92.56 85 GLU A N 1
ATOM 660 C CA . GLU A 1 85 ? 21.725 7.610 13.852 1.00 92.56 85 GLU A CA 1
ATOM 661 C C . GLU A 1 85 ? 20.395 7.988 13.192 1.00 92.56 85 GLU A C 1
ATOM 663 O O . GLU A 1 85 ? 20.104 7.532 12.083 1.00 92.56 85 GLU A O 1
ATOM 668 N N . TYR A 1 86 ? 19.608 8.851 13.837 1.00 90.38 86 TYR A N 1
ATOM 669 C CA . TYR A 1 86 ? 18.370 9.397 13.291 1.00 90.38 86 TYR A CA 1
ATOM 670 C C . TYR A 1 86 ? 18.646 10.210 12.017 1.00 90.38 86 TYR A C 1
ATOM 672 O O . TYR A 1 86 ? 18.078 9.933 10.958 1.00 90.38 86 TYR A O 1
ATOM 680 N N . ASN A 1 87 ? 19.598 11.144 12.062 1.00 87.19 87 ASN A N 1
ATOM 681 C CA . ASN A 1 87 ? 20.001 11.924 10.892 1.00 87.19 87 ASN A CA 1
ATOM 682 C C . ASN A 1 87 ? 20.510 11.027 9.752 1.00 87.19 87 ASN A C 1
ATOM 684 O O . ASN A 1 87 ? 20.134 11.218 8.595 1.00 87.19 87 ASN A O 1
ATOM 688 N N . GLN A 1 88 ? 21.303 9.997 10.059 1.00 86.44 88 GLN A N 1
ATOM 689 C CA . GLN A 1 88 ? 21.810 9.048 9.068 1.00 86.44 88 GLN A CA 1
ATOM 690 C C . GLN A 1 88 ? 20.696 8.183 8.459 1.00 86.44 88 GLN A C 1
ATOM 692 O O . GLN A 1 88 ? 20.708 7.937 7.246 1.00 86.44 88 GLN A O 1
ATOM 697 N N . ARG A 1 89 ? 19.727 7.737 9.272 1.00 87.19 89 ARG A N 1
ATOM 698 C CA . ARG A 1 89 ? 18.554 6.966 8.830 1.00 87.19 89 ARG A CA 1
ATOM 699 C C . ARG A 1 89 ? 17.766 7.738 7.771 1.00 87.19 89 ARG A C 1
ATOM 701 O O . ARG A 1 89 ? 17.387 7.150 6.756 1.00 87.19 89 ARG A O 1
ATOM 708 N N . TYR A 1 90 ? 17.607 9.050 7.951 1.00 80.75 90 TYR A N 1
ATOM 709 C CA . TYR A 1 90 ? 16.805 9.896 7.063 1.00 80.75 90 TYR A CA 1
ATOM 710 C C . TYR A 1 90 ? 17.599 10.707 6.021 1.00 80.75 90 TYR A C 1
ATOM 712 O O . TYR A 1 90 ? 16.990 11.310 5.138 1.00 80.75 90 TYR A O 1
ATOM 720 N N . ALA A 1 91 ? 18.937 10.657 6.020 1.00 77.56 91 ALA A N 1
ATOM 721 C CA . ALA A 1 91 ? 19.794 11.433 5.110 1.00 77.56 91 ALA A CA 1
ATOM 722 C C . ALA A 1 91 ? 19.461 11.264 3.611 1.00 77.56 91 ALA A C 1
ATOM 724 O O . ALA A 1 91 ? 19.630 12.188 2.818 1.00 77.56 91 ALA A O 1
ATOM 725 N N . ARG A 1 92 ? 18.948 10.097 3.189 1.00 66.62 92 ARG A N 1
ATOM 726 C CA . ARG A 1 92 ? 18.583 9.846 1.778 1.00 66.62 92 ARG A CA 1
ATOM 727 C C . ARG A 1 92 ? 17.324 10.577 1.319 1.00 66.62 92 ARG A C 1
ATOM 729 O O . ARG A 1 92 ? 17.113 10.657 0.113 1.00 66.62 92 ARG A O 1
ATOM 736 N N . PHE A 1 93 ? 16.502 11.075 2.238 1.00 63.00 93 PHE A N 1
ATOM 737 C CA . PHE A 1 93 ? 15.303 11.850 1.912 1.00 63.00 93 PHE A CA 1
ATOM 738 C C . PHE A 1 93 ? 15.599 13.353 1.780 1.00 63.00 93 PHE A C 1
ATOM 740 O O . PHE A 1 93 ? 14.736 14.103 1.340 1.00 63.00 93 PHE A O 1
ATOM 747 N N . LEU A 1 94 ? 16.829 13.783 2.093 1.00 61.38 94 LEU A N 1
ATOM 748 C CA . LEU A 1 94 ? 17.267 15.185 2.105 1.00 61.38 94 LEU A CA 1
ATOM 749 C C . LEU A 1 94 ? 18.231 15.519 0.947 1.00 61.38 94 LEU A C 1
ATOM 751 O O . LEU A 1 94 ? 19.025 16.446 1.056 1.00 61.38 94 LEU A O 1
ATOM 755 N N . GLN A 1 95 ? 18.164 14.786 -0.178 1.00 49.44 95 GLN A N 1
ATOM 756 C CA . GLN A 1 95 ? 19.150 14.758 -1.287 1.00 49.44 95 GLN A CA 1
ATOM 757 C C . GLN A 1 95 ? 19.540 16.107 -1.937 1.00 49.44 95 GLN A C 1
ATOM 759 O O . GLN A 1 95 ? 20.422 16.126 -2.796 1.00 49.44 95 GLN A O 1
ATOM 764 N N . HIS A 1 96 ? 18.953 17.233 -1.528 1.00 48.81 96 HIS A N 1
ATOM 765 C CA . HIS A 1 96 ? 19.228 18.561 -2.079 1.00 48.81 96 HIS A CA 1
ATOM 766 C C . HIS A 1 96 ? 19.480 19.664 -1.035 1.00 48.81 96 HIS A C 1
ATOM 768 O O . HIS A 1 96 ? 19.534 20.832 -1.416 1.00 48.81 96 HIS A O 1
ATOM 774 N N . ARG A 1 97 ? 19.662 19.340 0.256 1.00 51.78 97 ARG A N 1
ATOM 775 C CA . ARG A 1 97 ? 19.959 20.337 1.301 1.00 51.78 97 ARG A CA 1
ATOM 776 C C . ARG A 1 97 ? 21.115 19.887 2.201 1.00 51.78 97 ARG A C 1
ATOM 778 O O . ARG A 1 97 ? 21.195 18.723 2.575 1.00 51.78 97 ARG A O 1
ATOM 785 N N . ASN A 1 98 ? 22.014 20.815 2.545 1.00 64.56 98 ASN A N 1
ATOM 786 C CA . ASN A 1 98 ? 23.062 20.624 3.561 1.00 64.56 98 ASN A CA 1
ATOM 787 C C . ASN A 1 98 ? 22.459 20.757 4.974 1.00 64.56 98 ASN A C 1
ATOM 789 O O . ASN A 1 98 ? 22.978 21.517 5.784 1.00 64.56 98 ASN A O 1
ATOM 793 N N . GLU A 1 99 ? 21.335 20.089 5.234 1.00 76.62 99 GLU A N 1
ATOM 794 C CA . GLU A 1 99 ? 20.620 20.173 6.509 1.00 76.62 99 GLU A CA 1
ATOM 795 C C . GLU A 1 99 ? 20.440 18.779 7.124 1.00 76.62 99 GLU A C 1
ATOM 797 O O . GLU A 1 99 ? 20.307 17.775 6.416 1.00 76.62 99 GLU A O 1
ATOM 802 N N . THR A 1 100 ? 20.467 18.701 8.450 1.00 85.50 100 THR A N 1
ATOM 803 C CA . THR A 1 100 ? 20.143 17.493 9.213 1.00 85.50 100 THR A CA 1
ATOM 804 C C . THR A 1 100 ? 18.631 17.250 9.222 1.00 85.50 100 THR A C 1
ATOM 806 O O . THR A 1 100 ? 17.830 18.141 8.935 1.00 85.50 100 THR A O 1
ATOM 809 N N . ARG A 1 101 ? 18.183 16.040 9.584 1.00 86.56 101 ARG A N 1
ATOM 810 C CA . ARG A 1 101 ? 16.742 15.765 9.700 1.00 86.56 101 ARG A CA 1
ATOM 811 C C . ARG A 1 101 ? 16.106 16.605 10.809 1.00 86.56 101 ARG A C 1
ATOM 813 O O . ARG A 1 101 ? 14.971 17.038 10.651 1.00 86.56 101 ARG A O 1
ATOM 820 N N . VAL A 1 102 ? 16.833 16.865 11.895 1.00 86.94 102 VAL A N 1
ATOM 821 C CA . VAL A 1 102 ? 16.384 17.751 12.982 1.00 86.94 102 VAL A CA 1
ATOM 822 C C . VAL A 1 102 ? 16.206 19.195 12.495 1.00 86.94 102 VAL A C 1
ATOM 824 O O . VAL A 1 102 ? 15.220 19.844 12.843 1.00 86.94 102 VAL A O 1
ATOM 827 N N . GLU A 1 103 ? 17.112 19.693 11.651 1.00 87.50 103 GLU A N 1
ATOM 828 C CA . GLU A 1 103 ? 16.990 21.017 11.019 1.00 87.50 103 GLU A CA 1
ATOM 829 C C . GLU A 1 103 ? 15.804 21.083 10.046 1.00 87.50 103 GLU A C 1
ATOM 831 O O . GLU A 1 103 ? 15.057 22.064 10.055 1.00 87.50 103 GLU A O 1
ATOM 836 N N . ALA A 1 104 ? 15.570 20.022 9.268 1.00 84.88 104 ALA A N 1
ATOM 837 C CA . ALA A 1 104 ? 14.413 19.929 8.380 1.00 84.88 104 ALA A CA 1
ATOM 838 C C . ALA A 1 104 ? 13.081 19.964 9.157 1.00 84.88 104 ALA A C 1
ATOM 840 O O . ALA A 1 104 ? 12.178 20.708 8.788 1.00 84.88 104 ALA A O 1
ATOM 841 N N . GLU A 1 105 ? 12.971 19.240 10.278 1.00 86.75 105 GLU A N 1
ATOM 842 C CA . GLU A 1 105 ? 11.778 19.282 11.147 1.00 86.75 105 GLU A CA 1
ATOM 843 C C . GLU A 1 105 ? 11.522 20.689 11.710 1.00 86.75 105 GLU A C 1
ATOM 845 O O . GLU A 1 105 ? 10.379 21.134 11.808 1.00 86.75 105 GLU A O 1
ATOM 850 N N . ASN A 1 106 ? 12.580 21.423 12.067 1.00 91.00 106 ASN A N 1
ATOM 851 C CA . ASN A 1 106 ? 12.439 22.811 12.504 1.00 91.00 106 ASN A CA 1
ATOM 852 C C . ASN A 1 106 ? 12.069 23.748 11.348 1.00 91.00 106 ASN A C 1
ATOM 854 O O . ASN A 1 106 ? 11.266 24.654 11.548 1.00 91.00 106 ASN A O 1
ATOM 858 N N . THR A 1 107 ? 12.570 23.506 10.138 1.00 87.81 107 THR A N 1
ATOM 859 C CA . THR A 1 107 ? 12.157 24.248 8.936 1.00 87.81 107 THR A CA 1
ATOM 860 C C . THR A 1 107 ? 10.666 24.052 8.651 1.00 87.81 107 THR A C 1
ATOM 862 O O . THR A 1 107 ? 9.944 25.031 8.473 1.00 87.81 107 THR A O 1
ATOM 865 N N . ASP A 1 108 ? 10.165 22.817 8.734 1.00 85.94 108 ASP A N 1
ATOM 866 C CA . ASP A 1 108 ? 8.733 22.524 8.589 1.00 85.94 108 ASP A CA 1
ATOM 867 C C . ASP A 1 108 ? 7.899 23.263 9.654 1.00 85.94 108 ASP A C 1
ATOM 869 O O . ASP A 1 108 ? 6.822 23.794 9.370 1.00 85.94 108 ASP A O 1
ATOM 873 N N . ARG A 1 109 ? 8.406 23.370 10.889 1.00 90.62 109 ARG A N 1
ATOM 874 C CA . ARG A 1 109 ? 7.747 24.136 11.963 1.00 90.62 109 ARG A CA 1
ATOM 875 C C . ARG A 1 109 ? 7.693 25.629 11.682 1.00 90.62 109 ARG A C 1
ATOM 877 O O . ARG A 1 109 ? 6.692 26.260 12.021 1.00 90.62 109 ARG A O 1
ATOM 884 N N . VAL A 1 110 ? 8.729 26.186 11.064 1.00 88.62 110 VAL A N 1
ATOM 885 C CA . VAL A 1 110 ? 8.760 27.590 10.627 1.00 88.62 110 VAL A CA 1
ATOM 886 C C . VAL A 1 110 ? 7.712 27.822 9.549 1.00 88.62 110 VAL A C 1
ATOM 888 O O . VAL A 1 110 ? 6.925 28.764 9.656 1.00 88.62 110 VAL A O 1
ATOM 891 N N . ASP A 1 111 ? 7.639 26.939 8.555 1.00 86.56 111 ASP A N 1
ATOM 892 C CA . ASP A 1 111 ? 6.649 27.020 7.481 1.00 86.56 111 ASP A CA 1
ATOM 893 C C . ASP A 1 111 ? 5.223 26.943 8.031 1.00 86.56 111 ASP A C 1
ATOM 895 O O . ASP A 1 111 ? 4.367 27.747 7.660 1.00 86.56 111 ASP A O 1
ATOM 899 N N . VAL A 1 112 ? 4.972 26.046 8.986 1.00 87.12 112 VAL A N 1
ATOM 900 C CA . VAL A 1 112 ? 3.684 25.926 9.684 1.00 87.12 112 VAL A CA 1
ATOM 901 C C . VAL A 1 112 ? 3.386 27.183 10.502 1.00 87.12 112 VAL A C 1
ATOM 903 O O . VAL A 1 112 ? 2.287 27.731 10.407 1.00 87.12 112 VAL A O 1
ATOM 906 N N . ALA A 1 113 ? 4.340 27.683 11.289 1.00 89.38 113 ALA A N 1
ATOM 907 C CA . ALA A 1 113 ? 4.138 28.879 12.100 1.00 89.38 113 ALA A CA 1
ATOM 908 C C . ALA A 1 113 ? 3.821 30.104 11.231 1.00 89.38 113 ALA A C 1
ATOM 910 O O . ALA A 1 113 ? 2.878 30.840 11.528 1.00 89.38 113 ALA A O 1
ATOM 911 N N . ASN A 1 114 ? 4.546 30.281 10.124 1.00 87.88 114 ASN A N 1
ATOM 912 C CA . ASN A 1 114 ? 4.306 31.334 9.140 1.00 87.88 114 ASN A CA 1
ATOM 913 C C . ASN A 1 114 ? 2.953 31.162 8.447 1.00 87.88 114 ASN A C 1
ATOM 915 O O . ASN A 1 114 ? 2.158 32.105 8.380 1.00 87.88 114 ASN A O 1
ATOM 919 N N . ALA A 1 115 ? 2.663 29.956 7.958 1.00 87.69 115 ALA A N 1
ATOM 920 C CA . ALA A 1 115 ? 1.424 29.667 7.262 1.00 87.69 115 ALA A CA 1
ATOM 921 C C . ALA A 1 115 ? 0.218 29.912 8.173 1.00 87.69 115 ALA A C 1
ATOM 923 O O . ALA A 1 115 ? -0.739 30.545 7.740 1.00 87.69 115 ALA A O 1
ATOM 924 N N . PHE A 1 116 ? 0.241 29.472 9.424 1.00 88.00 116 PHE A N 1
ATOM 925 C CA . PHE A 1 116 ? -0.930 29.535 10.299 1.00 88.00 116 PHE A CA 1
ATOM 926 C C . PHE A 1 116 ? -0.872 30.653 11.349 1.00 88.00 116 PHE A C 1
ATOM 928 O O . PHE A 1 116 ? -1.755 30.726 12.198 1.00 88.00 116 PHE A O 1
ATOM 935 N N . GLN A 1 117 ? 0.119 31.549 11.277 1.00 89.88 117 GLN A N 1
ATOM 936 C CA . GLN A 1 117 ? 0.289 32.679 12.204 1.00 89.88 117 GLN A CA 1
ATOM 937 C C . GLN A 1 117 ? 0.307 32.226 13.675 1.00 89.88 117 GLN A C 1
ATOM 939 O O . GLN A 1 117 ? -0.451 32.725 14.515 1.00 89.88 117 GLN A O 1
ATOM 944 N N . ILE A 1 118 ? 1.158 31.237 13.964 1.00 92.75 118 ILE A N 1
ATOM 945 C CA . ILE A 1 118 ? 1.349 30.673 15.305 1.00 92.75 118 ILE A CA 1
ATOM 946 C C . ILE A 1 118 ? 2.543 31.368 15.963 1.00 92.75 118 ILE A C 1
ATOM 948 O O . ILE A 1 118 ? 3.694 31.168 15.579 1.00 92.75 118 ILE A O 1
ATOM 952 N N . ALA A 1 119 ? 2.272 32.166 16.990 1.00 94.12 119 ALA A N 1
ATOM 953 C CA . ALA A 1 119 ? 3.244 33.043 17.632 1.00 94.12 119 ALA A CA 1
ATOM 954 C C . ALA A 1 119 ? 4.174 32.358 18.647 1.00 94.12 119 ALA A C 1
ATOM 956 O O . ALA A 1 119 ? 5.175 32.950 19.051 1.00 94.12 119 ALA A O 1
ATOM 957 N N . ASN A 1 120 ? 3.824 31.151 19.097 1.00 94.88 120 ASN A N 1
ATOM 958 C CA . ASN A 1 120 ? 4.475 30.433 20.198 1.00 94.88 120 ASN A CA 1
ATOM 959 C C . ASN A 1 120 ? 5.026 29.048 19.795 1.00 94.88 120 ASN A C 1
ATOM 961 O O . ASN A 1 120 ? 5.100 28.147 20.631 1.00 94.88 120 ASN A O 1
ATOM 965 N N . MET A 1 121 ? 5.376 28.854 18.519 1.00 94.81 121 MET A N 1
ATOM 966 C CA . MET A 1 121 ? 5.966 27.607 18.018 1.00 94.81 121 MET A CA 1
ATOM 967 C C . MET A 1 121 ? 7.401 27.446 18.535 1.00 94.81 121 MET A C 1
ATOM 969 O O . MET A 1 121 ? 8.260 28.249 18.188 1.00 94.81 121 MET A O 1
ATOM 973 N N . HIS A 1 122 ? 7.672 26.425 19.348 1.00 94.69 122 HIS A N 1
ATOM 974 C CA . HIS A 1 122 ? 9.015 26.168 19.884 1.00 94.69 122 HIS A CA 1
ATOM 975 C C . HIS A 1 122 ? 9.908 25.415 18.895 1.00 94.69 122 HIS A C 1
ATOM 977 O O . HIS A 1 122 ? 9.405 24.698 18.033 1.00 94.69 122 HIS A O 1
ATOM 983 N N . GLU A 1 123 ? 11.224 25.540 19.027 1.00 93.81 123 GLU A N 1
ATOM 984 C CA . GLU A 1 123 ? 12.162 24.629 18.361 1.00 93.81 123 GLU A CA 1
ATOM 985 C C . GLU A 1 123 ? 12.010 23.197 18.904 1.00 93.81 123 GLU A C 1
ATOM 987 O O . GLU A 1 123 ? 11.764 22.997 20.096 1.00 93.81 123 GLU A O 1
ATOM 992 N N . LEU A 1 124 ? 12.166 22.198 18.038 1.00 93.00 124 LEU A N 1
ATOM 993 C CA . LEU A 1 124 ? 12.288 20.796 18.421 1.00 93.00 124 LEU A CA 1
ATOM 994 C C . LEU A 1 124 ? 13.758 20.402 18.520 1.00 93.00 124 LEU A C 1
ATOM 996 O O . LEU A 1 124 ? 14.525 20.589 17.575 1.00 93.00 124 LEU A O 1
ATOM 1000 N N . LYS A 1 125 ? 14.124 19.782 19.640 1.00 93.56 125 LYS A N 1
ATOM 1001 C CA . LYS A 1 125 ? 15.436 19.160 19.849 1.00 93.56 125 LYS A CA 1
ATOM 1002 C C . LYS A 1 125 ? 15.323 17.645 19.837 1.00 93.56 125 LYS A C 1
ATOM 1004 O O . LYS A 1 125 ? 14.340 17.087 20.320 1.00 93.56 125 LYS A O 1
ATOM 1009 N N . TYR A 1 126 ? 16.340 16.972 19.320 1.00 92.62 126 TYR A N 1
ATOM 1010 C CA . TYR A 1 126 ? 16.441 15.531 19.487 1.00 92.62 126 TYR A CA 1
ATOM 1011 C C . TYR A 1 126 ? 16.936 15.239 20.914 1.00 92.62 126 TYR A C 1
ATOM 1013 O O . TYR A 1 126 ? 17.997 15.717 21.309 1.00 92.62 126 TYR A O 1
ATOM 1021 N N . ASP A 1 127 ? 16.146 14.537 21.733 1.00 92.31 127 ASP A N 1
ATOM 1022 C CA . ASP A 1 127 ? 16.408 14.416 23.176 1.00 92.31 127 ASP A CA 1
ATOM 1023 C C . ASP A 1 127 ? 16.341 12.963 23.663 1.00 92.31 127 ASP A C 1
ATOM 1025 O O . ASP A 1 127 ? 15.272 12.400 23.924 1.00 92.31 127 ASP A O 1
ATOM 1029 N N . MET A 1 128 ? 17.521 12.382 23.888 1.00 90.19 128 MET A N 1
ATOM 1030 C CA . MET A 1 128 ? 17.676 11.026 24.420 1.00 90.19 128 MET A CA 1
ATOM 1031 C C . MET A 1 128 ? 17.066 10.837 25.811 1.00 90.19 128 MET A C 1
ATOM 1033 O O . MET A 1 128 ? 16.763 9.718 26.210 1.00 90.19 128 MET A O 1
ATOM 1037 N N . THR A 1 129 ? 16.816 11.900 26.577 1.00 89.00 129 THR A N 1
ATOM 1038 C CA . THR A 1 129 ? 16.203 11.762 27.903 1.00 89.00 129 THR A CA 1
ATOM 1039 C C . THR A 1 129 ? 14.746 11.289 27.857 1.00 89.00 129 THR A C 1
ATOM 1041 O O . THR A 1 129 ? 14.216 10.896 28.901 1.00 89.00 129 THR A O 1
ATOM 1044 N N . LEU A 1 130 ? 14.098 11.302 26.683 1.00 90.62 130 LEU A N 1
ATOM 1045 C CA . LEU A 1 130 ? 12.785 10.690 26.447 1.00 90.62 130 LEU A CA 1
ATOM 1046 C C . LEU A 1 130 ? 12.850 9.155 26.356 1.00 90.62 130 LEU A C 1
ATOM 1048 O O . LEU A 1 130 ? 11.832 8.492 26.551 1.00 90.62 130 LEU A O 1
ATOM 1052 N N . GLU A 1 131 ? 14.035 8.566 26.167 1.00 92.38 131 GLU A N 1
ATOM 1053 C CA . GLU A 1 131 ? 14.237 7.111 26.163 1.00 92.38 131 GLU A CA 1
ATOM 1054 C C . GLU A 1 131 ? 13.733 6.460 27.456 1.00 92.38 131 GLU A C 1
ATOM 1056 O O . GLU A 1 131 ? 13.120 5.392 27.427 1.00 92.38 131 GLU A O 1
ATOM 1061 N N . LYS A 1 132 ? 13.923 7.124 28.605 1.00 90.12 132 LYS A N 1
ATOM 1062 C CA . LYS A 1 132 ? 13.431 6.622 29.896 1.00 90.12 132 LYS A CA 1
ATOM 1063 C C . LYS A 1 132 ? 11.908 6.466 29.917 1.00 90.12 132 LYS A C 1
ATOM 1065 O O . LYS A 1 132 ? 11.405 5.624 30.650 1.00 90.12 132 LYS A O 1
ATOM 1070 N N . GLU A 1 133 ? 11.183 7.285 29.153 1.00 91.12 133 GLU A N 1
ATOM 1071 C CA . GLU A 1 133 ? 9.730 7.191 29.014 1.00 91.12 133 GLU A CA 1
ATOM 1072 C C . GLU A 1 133 ? 9.359 6.087 28.020 1.00 91.12 133 GLU A C 1
ATOM 1074 O O . GLU A 1 133 ? 8.513 5.255 28.342 1.00 91.12 133 GLU A O 1
ATOM 1079 N N . ALA A 1 134 ? 10.058 5.991 26.883 1.00 90.06 134 ALA A N 1
ATOM 1080 C CA . ALA A 1 134 ? 9.870 4.903 25.920 1.00 90.06 134 ALA A CA 1
ATOM 1081 C C . ALA A 1 134 ? 10.083 3.521 26.565 1.00 90.06 134 ALA A C 1
ATOM 1083 O O . ALA A 1 134 ? 9.266 2.620 26.402 1.00 90.06 134 ALA A O 1
ATOM 1084 N N . ARG A 1 135 ? 11.132 3.354 27.382 1.00 91.31 135 ARG A N 1
ATOM 1085 C CA . ARG A 1 135 ? 11.462 2.081 28.055 1.00 91.31 135 ARG A CA 1
ATOM 1086 C C . ARG A 1 135 ? 10.468 1.656 29.142 1.00 91.31 135 ARG A C 1
ATOM 1088 O O . ARG A 1 135 ? 10.518 0.503 29.593 1.00 91.31 135 ARG A O 1
ATOM 1095 N N . LYS A 1 136 ? 9.564 2.545 29.573 1.00 90.06 136 LYS A N 1
ATOM 1096 C CA . LYS A 1 136 ? 8.446 2.169 30.455 1.00 90.06 136 LYS A CA 1
ATOM 1097 C C . LYS A 1 136 ? 7.399 1.341 29.714 1.00 90.06 136 LYS A C 1
ATOM 1099 O O . LYS A 1 136 ? 6.725 0.553 30.367 1.00 90.06 136 LYS A O 1
ATOM 1104 N N . MET A 1 137 ? 7.302 1.473 28.391 1.00 87.50 137 MET A N 1
ATOM 1105 C CA . MET A 1 137 ? 6.378 0.695 27.569 1.00 87.50 137 MET A CA 1
ATOM 1106 C C . MET A 1 137 ? 6.840 -0.761 27.495 1.00 87.50 137 MET A C 1
ATOM 1108 O O . MET A 1 137 ? 8.013 -1.036 27.228 1.00 87.50 137 MET A O 1
ATOM 1112 N N . LYS A 1 138 ? 5.925 -1.695 27.759 1.00 86.12 138 LYS A N 1
ATOM 1113 C CA . LYS A 1 138 ? 6.180 -3.142 27.778 1.00 86.12 138 LYS A CA 1
ATOM 1114 C C . LYS A 1 138 ? 5.420 -3.889 26.687 1.00 86.12 138 LYS A C 1
ATOM 1116 O O . LYS A 1 138 ? 5.752 -5.037 26.408 1.00 86.12 138 LYS A O 1
ATOM 1121 N N . SER A 1 139 ? 4.439 -3.249 26.061 1.00 83.81 139 SER A N 1
ATOM 1122 C CA . SER A 1 139 ? 3.633 -3.826 24.989 1.00 83.81 139 SER A CA 1
ATOM 1123 C C . SER A 1 139 ? 3.031 -2.744 24.088 1.00 83.81 139 SER A C 1
ATOM 1125 O O . SER A 1 139 ? 3.124 -1.550 24.378 1.00 83.81 139 SER A O 1
ATOM 1127 N N . CYS A 1 140 ? 2.362 -3.159 23.009 1.00 81.88 140 CYS A N 1
ATOM 1128 C CA . CYS A 1 140 ? 1.607 -2.242 22.155 1.00 81.88 140 CYS A CA 1
ATOM 1129 C C . CYS A 1 140 ? 0.429 -1.568 22.882 1.00 81.88 140 CYS A C 1
ATOM 1131 O O . CYS A 1 140 ? 0.005 -0.502 22.449 1.00 81.88 140 CYS A O 1
ATOM 1133 N N . ASP A 1 141 ? -0.053 -2.122 23.999 1.00 80.19 141 ASP A N 1
ATOM 1134 C CA . ASP A 1 141 ? -1.130 -1.518 24.800 1.00 80.19 141 ASP A CA 1
ATOM 1135 C C . ASP A 1 141 ? -0.646 -0.298 25.606 1.00 80.19 141 ASP A C 1
ATOM 1137 O O . ASP A 1 141 ? -1.436 0.547 26.036 1.00 80.19 141 ASP A O 1
ATOM 1141 N N . ASP A 1 142 ? 0.673 -0.164 25.777 1.00 82.12 142 ASP A N 1
ATOM 1142 C CA . ASP A 1 142 ? 1.305 1.001 26.402 1.00 82.12 142 ASP A CA 1
ATOM 1143 C C . ASP A 1 142 ? 1.552 2.146 25.404 1.00 82.12 142 ASP A C 1
ATOM 1145 O O . ASP A 1 142 ? 2.033 3.214 25.791 1.00 82.12 142 ASP A O 1
ATOM 1149 N N . TYR A 1 143 ? 1.223 1.945 24.123 1.00 82.00 143 TYR A N 1
ATOM 1150 C CA . TYR A 1 143 ? 1.378 2.926 23.051 1.00 82.00 143 TYR A CA 1
ATOM 1151 C C . TYR A 1 143 ? 0.313 4.022 23.189 1.00 82.00 143 TYR A C 1
ATOM 1153 O O . TYR A 1 143 ? -0.694 3.986 22.495 1.00 82.00 143 TYR A O 1
ATOM 1161 N N . LYS A 1 144 ? 0.502 4.975 24.114 1.00 86.44 144 LYS A N 1
ATOM 1162 C CA . LYS A 1 144 ? -0.423 6.094 24.391 1.00 86.44 144 LYS A CA 1
ATOM 1163 C C . LYS A 1 144 ? 0.277 7.336 24.928 1.00 86.44 144 LYS A C 1
ATOM 1165 O O . LYS A 1 144 ? 1.408 7.256 25.400 1.00 86.44 144 LYS A O 1
ATOM 1170 N N . HIS A 1 145 ? -0.391 8.492 24.863 1.00 87.69 145 HIS A N 1
ATOM 1171 C CA . HIS A 1 145 ? 0.134 9.732 25.446 1.00 87.69 145 HIS A CA 1
ATOM 1172 C C . HIS A 1 145 ? 0.443 9.558 26.941 1.00 87.69 145 HIS A C 1
ATOM 1174 O O . HIS A 1 145 ? -0.336 8.963 27.689 1.00 87.69 145 HIS A O 1
ATOM 1180 N N . GLY A 1 146 ? 1.578 10.100 27.372 1.00 87.19 146 GLY A N 1
ATOM 1181 C CA . GLY A 1 146 ? 1.937 10.213 28.777 1.00 87.19 146 GLY A CA 1
ATOM 1182 C C . GLY A 1 146 ? 1.643 11.607 29.319 1.00 87.19 146 GLY A C 1
ATOM 1183 O O . GLY A 1 146 ? 1.188 12.496 28.608 1.00 87.19 146 GLY A O 1
ATOM 1184 N N . VAL A 1 147 ? 1.972 11.827 30.592 1.00 84.94 147 VAL A N 1
ATOM 1185 C CA . VAL A 1 147 ? 1.851 13.155 31.227 1.00 84.94 147 VAL A CA 1
ATOM 1186 C C . VAL A 1 147 ? 2.756 14.181 30.539 1.00 84.94 147 VAL A C 1
ATOM 1188 O O . VAL A 1 147 ? 2.361 15.323 30.323 1.00 84.94 147 VAL A O 1
ATOM 1191 N N . ASN A 1 148 ? 3.962 13.743 30.170 1.00 87.81 148 ASN A N 1
ATOM 1192 C CA . ASN A 1 148 ? 5.047 14.601 29.699 1.00 87.81 148 ASN A CA 1
ATOM 1193 C C . ASN A 1 148 ? 5.521 14.264 28.274 1.00 87.81 148 ASN A C 1
ATOM 1195 O O . ASN A 1 148 ? 6.643 14.596 27.887 1.00 87.81 148 ASN A O 1
ATOM 1199 N N . TYR A 1 149 ? 4.712 13.523 27.520 1.00 91.50 149 TYR A N 1
ATOM 1200 C CA . TYR A 1 149 ? 5.009 13.210 26.130 1.00 91.50 149 TYR A CA 1
ATOM 1201 C C . TYR A 1 149 ? 3.746 12.815 25.374 1.00 91.50 149 TYR A C 1
ATOM 1203 O O . TYR A 1 149 ? 2.803 12.259 25.940 1.00 91.50 149 TYR A O 1
ATOM 1211 N N . ARG A 1 150 ? 3.757 13.029 24.065 1.00 91.44 150 ARG A N 1
ATOM 1212 C CA . ARG A 1 150 ? 2.774 12.517 23.122 1.00 91.44 150 ARG A CA 1
ATOM 1213 C C . ARG A 1 150 ? 3.427 11.506 22.200 1.00 91.44 150 ARG A C 1
ATOM 1215 O O . ARG A 1 150 ? 4.567 11.673 21.791 1.00 91.44 150 ARG A O 1
ATOM 1222 N N . VAL A 1 151 ? 2.694 10.449 21.878 1.00 89.75 151 VAL A N 1
ATOM 1223 C CA . VAL A 1 151 ? 3.127 9.445 20.916 1.00 89.75 151 VAL A CA 1
ATOM 1224 C C . VAL A 1 151 ? 2.648 9.864 19.532 1.00 89.75 151 VAL A C 1
ATOM 1226 O O . VAL A 1 151 ? 1.482 10.226 19.362 1.00 89.75 151 VAL A O 1
ATOM 1229 N N . ALA A 1 152 ? 3.538 9.819 18.544 1.00 84.00 152 ALA A N 1
ATOM 1230 C CA . ALA A 1 152 ? 3.170 10.041 17.155 1.00 84.00 152 ALA A CA 1
ATOM 1231 C C . ALA A 1 152 ? 2.098 9.040 16.708 1.00 84.00 152 ALA A C 1
ATOM 1233 O O . ALA A 1 152 ? 2.122 7.879 17.103 1.00 84.00 152 ALA A O 1
ATOM 1234 N N . PHE A 1 153 ? 1.168 9.485 15.861 1.00 77.38 153 PHE A N 1
ATOM 1235 C CA . PHE A 1 153 ? 0.094 8.650 15.299 1.00 77.38 153 PHE A CA 1
ATOM 1236 C C . PHE A 1 153 ? -0.909 8.075 16.321 1.00 77.38 153 PHE A C 1
ATOM 1238 O O . PHE A 1 153 ? -1.794 7.314 15.939 1.00 77.38 153 PHE A O 1
ATOM 1245 N N . TYR A 1 154 ? -0.824 8.466 17.596 1.00 79.12 154 TYR A N 1
ATOM 1246 C CA . TYR A 1 154 ? -1.840 8.176 18.607 1.00 79.12 154 TYR A CA 1
ATOM 1247 C C . TYR A 1 154 ? -2.915 9.273 18.639 1.00 79.12 154 TYR A C 1
ATOM 1249 O O . TYR A 1 154 ? -2.611 10.449 18.440 1.00 79.12 154 TYR A O 1
ATOM 1257 N N . GLY A 1 155 ? -4.172 8.905 18.920 1.00 73.94 155 GLY A N 1
ATOM 1258 C CA . GLY A 1 155 ? -5.239 9.877 19.199 1.00 73.94 155 GLY A CA 1
ATOM 1259 C C . GLY A 1 155 ? -5.645 10.739 17.998 1.00 73.94 155 GLY A C 1
ATOM 1260 O O . GLY A 1 155 ? -5.999 11.905 18.163 1.00 73.94 155 GLY A O 1
ATOM 1261 N N . GLU A 1 156 ? -5.590 10.186 16.779 1.00 73.31 156 GLU A N 1
ATOM 1262 C CA . GLU A 1 156 ? -5.766 10.936 15.527 1.00 73.31 156 GLU A CA 1
ATOM 1263 C C . GLU A 1 156 ? -7.088 11.722 15.460 1.00 73.31 156 GLU A C 1
ATOM 1265 O O . GLU A 1 156 ? -7.108 12.872 15.026 1.00 73.31 156 GLU A O 1
ATOM 1270 N N . ARG A 1 157 ? -8.191 11.140 15.949 1.00 71.44 157 ARG A N 1
ATOM 1271 C CA . ARG A 1 157 ? -9.502 11.807 15.974 1.00 71.44 157 ARG A CA 1
ATOM 1272 C C . ARG A 1 157 ? -9.500 13.045 16.876 1.00 71.44 157 ARG A C 1
ATOM 1274 O O . ARG A 1 157 ? -9.970 14.095 16.450 1.00 71.44 157 ARG A O 1
ATOM 1281 N N . GLU A 1 158 ? -8.972 12.921 18.095 1.00 79.94 158 GLU A N 1
ATOM 1282 C CA . GLU A 1 158 ? -8.910 14.015 19.077 1.00 79.94 158 GLU A CA 1
ATOM 1283 C C . GLU A 1 158 ? -8.061 15.170 18.540 1.00 79.94 158 GLU A C 1
ATOM 1285 O O . GLU A 1 158 ? -8.514 16.313 18.468 1.00 79.94 158 GLU A O 1
ATOM 1290 N N . ARG A 1 159 ? -6.843 14.861 18.087 1.00 80.06 159 ARG A N 1
ATOM 1291 C CA . ARG A 1 159 ? -5.913 15.879 17.593 1.00 80.06 159 ARG A CA 1
ATOM 1292 C C . ARG A 1 159 ? -6.390 16.538 16.299 1.00 80.06 159 ARG A C 1
ATOM 1294 O O . ARG A 1 159 ? -6.262 17.752 16.169 1.00 80.06 159 ARG A O 1
ATOM 1301 N N . ASN A 1 160 ? -6.989 15.777 15.373 1.00 81.19 160 ASN A N 1
ATOM 1302 C CA . ASN A 1 160 ? -7.544 16.342 14.144 1.00 81.19 160 ASN A CA 1
ATOM 1303 C C . ASN A 1 160 ? -8.728 17.257 14.463 1.00 81.19 160 ASN A C 1
ATOM 1305 O O . ASN A 1 160 ? -8.814 18.326 13.873 1.00 81.19 160 ASN A O 1
ATOM 1309 N N . ALA A 1 161 ? -9.600 16.901 15.414 1.00 83.31 161 ALA A N 1
ATOM 1310 C CA . ALA A 1 161 ? -10.696 17.778 15.828 1.00 83.31 161 ALA A CA 1
ATOM 1311 C C . ALA A 1 161 ? -10.173 19.121 16.369 1.00 83.31 161 ALA A C 1
ATOM 1313 O O . ALA A 1 161 ? -10.617 20.175 15.922 1.00 83.31 161 ALA A O 1
ATOM 1314 N N . ILE A 1 162 ? -9.174 19.095 17.258 1.00 84.81 162 ILE A N 1
ATOM 1315 C CA . ILE A 1 162 ? -8.557 20.316 17.805 1.00 84.81 162 ILE A CA 1
ATOM 1316 C C . ILE A 1 162 ? -7.888 21.144 16.699 1.00 84.81 162 ILE A C 1
ATOM 1318 O O . ILE A 1 162 ? -8.047 22.364 16.656 1.00 84.81 162 ILE A O 1
ATOM 1322 N N . TRP A 1 163 ? -7.166 20.491 15.786 1.00 85.44 163 TRP A N 1
ATOM 1323 C CA . TRP A 1 163 ? -6.517 21.160 14.661 1.00 85.44 163 TRP A CA 1
ATOM 1324 C C . TRP A 1 163 ? -7.526 21.805 13.708 1.00 85.44 163 TRP A C 1
ATOM 1326 O O . TRP A 1 163 ? -7.335 22.950 13.313 1.00 85.44 163 TRP A O 1
ATOM 1336 N N . GLN A 1 164 ? -8.630 21.128 13.382 1.00 83.88 164 GLN A N 1
ATOM 1337 C CA . GLN A 1 164 ? -9.684 21.701 12.542 1.00 83.88 164 GLN A CA 1
ATOM 1338 C C . GLN A 1 164 ? -10.345 22.918 13.201 1.00 83.88 164 GLN A C 1
ATOM 1340 O O . GLN A 1 164 ? -10.604 23.909 12.521 1.00 83.88 164 GLN A O 1
ATOM 1345 N N . GLU A 1 165 ? -10.572 22.894 14.518 1.00 86.75 165 GLU A N 1
ATOM 1346 C CA . GLU A 1 165 ? -11.071 24.073 15.240 1.00 86.75 165 GLU A CA 1
ATOM 1347 C C . GLU A 1 165 ? -10.086 25.250 15.186 1.00 86.75 165 GLU A C 1
ATOM 1349 O O . GLU A 1 165 ? -10.497 26.391 14.973 1.00 86.75 165 GLU A O 1
ATOM 1354 N N . PHE A 1 166 ? -8.781 24.990 15.291 1.00 86.25 166 PHE A N 1
ATOM 1355 C CA . PHE A 1 166 ? -7.762 26.020 15.082 1.00 86.25 166 PHE A CA 1
ATOM 1356 C C . PHE A 1 166 ? -7.749 26.544 13.636 1.00 86.25 166 PHE A C 1
ATOM 1358 O O . PHE A 1 166 ? -7.708 27.749 13.403 1.00 86.25 166 PHE A O 1
ATOM 1365 N N . LEU A 1 167 ? -7.839 25.666 12.636 1.00 85.38 167 LEU A N 1
ATOM 1366 C CA . LEU A 1 167 ? -7.855 26.064 11.227 1.00 85.38 167 LEU A CA 1
ATOM 1367 C C . LEU A 1 167 ? -9.035 26.985 10.883 1.00 85.38 167 LEU A C 1
ATOM 1369 O O . LEU A 1 167 ? -8.871 27.929 10.102 1.00 85.38 167 LEU A O 1
ATOM 1373 N N . LYS A 1 168 ? -10.197 26.767 11.516 1.00 86.44 168 LYS A N 1
ATOM 1374 C CA . LYS A 1 168 ? -11.351 27.673 11.420 1.00 86.44 168 LYS A CA 1
ATOM 1375 C C . LYS A 1 168 ? -11.017 29.078 11.924 1.00 86.44 168 LYS A C 1
ATOM 1377 O O . LYS A 1 168 ? -11.437 30.045 11.293 1.00 86.44 168 LYS A O 1
ATOM 1382 N N . SER A 1 169 ? -10.247 29.216 13.009 1.00 84.25 169 SER A N 1
ATOM 1383 C CA . SER A 1 169 ? -9.902 30.537 13.559 1.00 84.25 169 SER A CA 1
ATOM 1384 C C . SER A 1 169 ? -8.939 31.334 12.670 1.00 84.25 169 SER A C 1
ATOM 1386 O O . SER A 1 169 ? -8.924 32.562 12.742 1.00 84.25 169 SER A O 1
ATOM 1388 N N . VAL A 1 170 ? -8.190 30.665 11.785 1.00 83.44 170 VAL A N 1
ATOM 1389 C CA . VAL A 1 170 ? -7.272 31.298 10.816 1.00 83.44 170 VAL A CA 1
ATOM 1390 C C . VAL A 1 170 ? -7.793 31.307 9.376 1.00 83.44 170 VAL A C 1
ATOM 1392 O O . VAL A 1 170 ? -7.076 31.745 8.477 1.00 83.44 170 VAL A O 1
ATOM 1395 N N . ASN A 1 171 ? -9.030 30.851 9.145 1.00 82.12 171 ASN A N 1
ATOM 1396 C CA . ASN A 1 171 ? -9.664 30.745 7.826 1.00 82.12 171 ASN A CA 1
ATOM 1397 C C . ASN A 1 171 ? -8.794 29.999 6.790 1.00 82.12 171 ASN A C 1
ATOM 1399 O O . ASN A 1 171 ? -8.609 30.454 5.658 1.00 82.12 171 ASN A O 1
ATOM 1403 N N . LYS A 1 172 ? -8.219 28.860 7.195 1.00 77.75 172 LYS A N 1
ATOM 1404 C CA . LYS A 1 172 ? -7.426 27.978 6.323 1.00 77.75 172 LYS A CA 1
ATOM 1405 C C . LYS A 1 172 ? -7.987 26.563 6.319 1.00 77.75 172 LYS A C 1
ATOM 1407 O O . LYS A 1 172 ? -8.721 26.173 7.218 1.00 77.75 172 LYS A O 1
ATOM 1412 N N . THR A 1 173 ? -7.607 25.783 5.314 1.00 71.75 173 THR A N 1
ATOM 1413 C CA . THR A 1 173 ? -7.940 24.361 5.208 1.00 71.75 173 THR A CA 1
ATOM 1414 C C . THR A 1 173 ? -6.659 23.539 5.097 1.00 71.75 173 THR A C 1
ATOM 1416 O O . THR A 1 173 ? -5.733 23.889 4.368 1.00 71.75 173 THR A O 1
ATOM 1419 N N . SER A 1 174 ? -6.579 22.458 5.868 1.00 67.75 174 SER A N 1
ATOM 1420 C CA . SER A 1 174 ? -5.514 21.457 5.800 1.00 67.75 174 SER A CA 1
ATOM 1421 C C . SER A 1 174 ? -6.070 20.125 6.293 1.00 67.75 174 SER A C 1
ATOM 1423 O O . SER A 1 174 ? -6.858 20.086 7.240 1.00 67.75 174 SER A O 1
ATOM 1425 N N . ASN A 1 175 ? -5.681 19.037 5.632 1.00 58.19 175 ASN A N 1
ATOM 1426 C CA . ASN A 1 175 ? -6.340 17.741 5.784 1.00 58.19 175 ASN A CA 1
ATOM 1427 C C . ASN A 1 175 ? -5.734 16.861 6.886 1.00 58.19 175 ASN A C 1
ATOM 1429 O O . ASN A 1 175 ? -6.284 15.799 7.163 1.00 58.19 175 ASN A O 1
ATOM 1433 N N . TYR A 1 176 ? -4.620 17.257 7.512 1.00 64.19 176 TYR A N 1
ATOM 1434 C CA . TYR A 1 176 ? -3.956 16.396 8.491 1.00 64.19 176 TYR A CA 1
ATOM 1435 C C . TYR A 1 176 ? -3.122 17.180 9.509 1.00 64.19 176 TYR A C 1
ATOM 1437 O O . TYR A 1 176 ? -2.383 18.095 9.146 1.00 64.19 176 TYR A O 1
ATOM 1445 N N . PHE A 1 177 ? -3.239 16.801 10.783 1.00 77.00 177 PHE A N 1
ATOM 1446 C CA . PHE A 1 177 ? -2.359 17.250 11.859 1.00 77.00 177 PHE A CA 1
ATOM 1447 C C . PHE A 1 177 ? -1.193 16.268 12.019 1.00 77.00 177 PHE A C 1
ATOM 1449 O O . PHE A 1 177 ? -1.386 15.057 11.983 1.00 77.00 177 PHE A O 1
ATOM 1456 N N . VAL A 1 178 ? 0.014 16.757 12.273 1.00 79.38 178 VAL A N 1
ATOM 1457 C CA . VAL A 1 178 ? 1.194 15.950 12.642 1.00 79.38 178 VAL A CA 1
ATOM 1458 C C . VAL A 1 178 ? 1.726 16.450 13.984 1.00 79.38 178 VAL A C 1
ATOM 1460 O O . VAL A 1 178 ? 1.658 17.643 14.251 1.00 79.38 178 VAL A O 1
ATOM 1463 N N . GLU A 1 179 ? 2.231 15.574 14.864 1.00 83.81 179 GLU A N 1
ATOM 1464 C CA . GLU A 1 179 ? 2.629 16.000 16.228 1.00 83.81 179 GLU A CA 1
ATOM 1465 C C . GLU A 1 179 ? 3.746 17.058 16.208 1.00 83.81 179 GLU A C 1
ATOM 1467 O O . GLU A 1 179 ? 3.790 17.928 17.076 1.00 83.81 179 GLU A O 1
ATOM 1472 N N . ASN A 1 180 ? 4.591 17.058 15.172 1.00 82.81 180 ASN A N 1
ATOM 1473 C CA . ASN A 1 180 ? 5.594 18.098 14.952 1.00 82.81 180 ASN A CA 1
ATOM 1474 C C . ASN A 1 180 ? 4.991 19.489 14.653 1.00 82.81 180 ASN A C 1
ATOM 1476 O O . ASN A 1 180 ? 5.745 20.448 14.606 1.00 82.81 180 ASN A O 1
ATOM 1480 N N . THR A 1 181 ? 3.671 19.647 14.498 1.00 86.50 181 THR A N 1
ATOM 1481 C CA . THR A 1 181 ? 2.995 20.960 14.385 1.00 86.50 181 THR A CA 1
ATOM 1482 C C . THR A 1 181 ? 2.473 21.484 15.721 1.00 86.50 181 THR A C 1
ATOM 1484 O O . THR A 1 181 ? 1.991 22.613 15.803 1.00 86.50 181 THR A O 1
ATOM 1487 N N . HIS A 1 182 ? 2.592 20.705 16.799 1.00 91.88 182 HIS A N 1
ATOM 1488 C CA . HIS A 1 182 ? 2.196 21.150 18.126 1.00 91.88 182 HIS A CA 1
ATOM 1489 C C . HIS A 1 182 ? 3.191 22.214 18.647 1.00 91.88 182 HIS A C 1
ATOM 1491 O O . HIS A 1 182 ? 4.373 21.906 18.850 1.00 91.88 182 HIS A O 1
ATOM 1497 N N . PRO A 1 183 ? 2.744 23.451 18.953 1.00 92.19 183 PRO A N 1
ATOM 1498 C CA . PRO A 1 183 ? 3.642 24.578 19.241 1.00 92.19 183 PRO A CA 1
ATOM 1499 C C . PRO A 1 183 ? 4.428 24.453 20.544 1.00 92.19 183 PRO A C 1
ATOM 1501 O O . PRO A 1 183 ? 5.528 24.982 20.651 1.00 92.19 183 PRO A O 1
ATOM 1504 N N . LEU A 1 184 ? 3.881 23.732 21.522 1.00 92.44 184 LEU A N 1
ATOM 1505 C CA . LEU A 1 184 ? 4.491 23.514 22.835 1.00 92.44 184 LEU A CA 1
ATOM 1506 C C . LEU A 1 184 ? 5.326 22.226 22.948 1.00 92.44 184 LEU A C 1
ATOM 1508 O O . LEU A 1 184 ? 5.798 21.917 24.039 1.00 92.44 184 LEU A O 1
ATOM 1512 N N . GLN A 1 185 ? 5.496 21.463 21.863 1.00 93.56 185 GLN A N 1
ATOM 1513 C CA . GLN A 1 185 ? 6.505 20.400 21.836 1.00 93.56 185 GLN A CA 1
ATOM 1514 C C . GLN A 1 185 ? 7.877 21.026 21.610 1.00 93.56 185 GLN A C 1
ATOM 1516 O O . GLN A 1 185 ? 8.026 21.914 20.772 1.00 93.56 185 GLN A O 1
ATOM 1521 N N . THR A 1 186 ? 8.853 20.550 22.368 1.00 93.44 186 THR A N 1
ATOM 1522 C CA . THR A 1 186 ? 10.213 21.088 22.475 1.00 93.44 186 THR A CA 1
ATOM 1523 C C . THR A 1 186 ? 11.280 20.036 22.183 1.00 93.44 186 THR A C 1
ATOM 1525 O O . THR A 1 186 ? 12.445 20.358 21.969 1.00 93.44 186 THR A O 1
ATOM 1528 N N . ALA A 1 187 ? 10.902 18.760 22.220 1.00 93.88 187 ALA A N 1
ATOM 1529 C CA . ALA A 1 187 ? 11.806 17.634 22.113 1.00 93.88 187 ALA A CA 1
ATOM 1530 C C . ALA A 1 187 ? 11.136 16.438 21.436 1.00 93.88 187 ALA A C 1
ATOM 1532 O O . ALA A 1 187 ? 9.915 16.292 21.504 1.00 93.88 187 ALA A O 1
ATOM 1533 N N . TYR A 1 188 ? 11.925 15.557 20.829 1.00 95.69 188 TYR A N 1
ATOM 1534 C CA . TYR A 1 188 ? 11.442 14.259 20.370 1.00 95.69 188 TYR A CA 1
ATOM 1535 C C . TYR A 1 188 ? 12.546 13.195 20.324 1.00 95.69 188 TYR A C 1
ATOM 1537 O O . TYR A 1 188 ? 13.732 13.516 20.384 1.00 95.69 188 TYR A O 1
ATOM 1545 N N . ILE A 1 189 ? 12.141 11.926 20.245 1.00 95.38 189 ILE A N 1
ATOM 1546 C CA . ILE A 1 189 ? 13.026 10.766 20.065 1.00 95.38 189 ILE A CA 1
ATOM 1547 C C . ILE A 1 189 ? 12.328 9.700 19.217 1.00 95.38 189 ILE A C 1
ATOM 1549 O O . ILE A 1 189 ? 11.107 9.549 19.312 1.00 95.38 189 ILE A O 1
ATOM 1553 N N . GLU A 1 190 ? 13.091 8.933 18.437 1.00 95.19 190 GLU A N 1
ATOM 1554 C CA . GLU A 1 190 ? 12.618 7.733 17.742 1.00 95.19 190 GLU A CA 1
ATOM 1555 C C . GLU A 1 190 ? 13.256 6.467 18.334 1.00 95.19 190 GLU A C 1
ATOM 1557 O O . GLU A 1 190 ? 14.471 6.397 18.533 1.00 95.19 190 GLU A O 1
ATOM 1562 N N . CYS A 1 191 ? 12.436 5.445 18.590 1.00 93.69 191 CYS A N 1
ATOM 1563 C CA . CYS A 1 191 ? 12.896 4.144 19.064 1.00 93.69 191 CYS A CA 1
ATOM 1564 C C . CYS A 1 191 ? 12.315 2.992 18.243 1.00 93.69 191 CYS A C 1
ATOM 1566 O O . CYS A 1 191 ? 11.113 2.930 17.998 1.00 93.69 191 CYS A O 1
ATOM 1568 N N . ASP A 1 192 ? 13.159 2.034 17.883 1.00 91.25 192 ASP A N 1
ATOM 1569 C CA . ASP A 1 192 ? 12.781 0.776 17.257 1.00 91.25 192 ASP A CA 1
ATOM 1570 C C . ASP A 1 192 ? 12.120 -0.158 18.274 1.00 91.25 192 ASP A C 1
ATOM 1572 O O . ASP A 1 192 ? 12.580 -0.319 19.409 1.00 91.25 192 ASP A O 1
ATOM 1576 N N . LEU A 1 193 ? 11.057 -0.827 17.841 1.00 86.94 193 LEU A N 1
ATOM 1577 C CA . LEU A 1 193 ? 10.331 -1.816 18.629 1.00 86.94 193 LEU A CA 1
ATOM 1578 C C . LEU A 1 193 ? 10.878 -3.220 18.348 1.00 86.94 193 LEU A C 1
ATOM 1580 O O . LEU A 1 193 ? 11.312 -3.527 17.235 1.00 86.94 193 LEU A O 1
ATOM 1584 N N . THR A 1 194 ? 10.836 -4.108 19.342 1.00 81.94 194 THR A N 1
ATOM 1585 C CA . THR A 1 194 ? 11.135 -5.535 19.121 1.00 81.94 194 THR A CA 1
ATOM 1586 C C . THR A 1 194 ? 9.986 -6.272 18.442 1.00 81.94 194 THR A C 1
ATOM 1588 O O . THR A 1 194 ? 10.220 -7.275 17.772 1.00 81.94 194 THR A O 1
ATOM 1591 N N . THR A 1 195 ? 8.759 -5.761 18.573 1.00 77.69 195 THR A N 1
ATOM 1592 C CA . THR A 1 195 ? 7.546 -6.308 17.953 1.00 77.69 195 THR A CA 1
ATOM 1593 C C . THR A 1 195 ? 6.828 -5.222 17.160 1.00 77.69 195 THR A C 1
ATOM 1595 O O . THR A 1 195 ? 6.762 -4.071 17.583 1.00 77.69 195 THR A O 1
ATOM 1598 N N . THR A 1 196 ? 6.272 -5.579 16.000 1.00 77.19 196 THR A N 1
ATOM 1599 C CA . THR A 1 196 ? 5.479 -4.637 15.199 1.00 77.19 196 THR A CA 1
ATOM 1600 C C . THR A 1 196 ? 4.130 -4.403 15.869 1.00 77.19 196 THR A C 1
ATOM 1602 O O . THR A 1 196 ? 3.358 -5.342 16.036 1.00 77.19 196 THR A O 1
ATOM 1605 N N . CYS A 1 197 ? 3.810 -3.151 16.190 1.00 72.69 197 CYS A N 1
ATOM 1606 C CA . CYS A 1 197 ? 2.479 -2.789 16.667 1.00 72.69 197 CYS A CA 1
ATOM 1607 C C . CYS A 1 197 ? 1.547 -2.489 15.498 1.00 72.69 197 CYS A C 1
ATOM 1609 O O . CYS A 1 197 ? 1.848 -1.644 14.650 1.00 72.69 197 CYS A O 1
ATOM 1611 N N . HIS A 1 198 ? 0.405 -3.166 15.448 1.00 65.69 198 HIS A N 1
ATOM 1612 C CA . HIS A 1 198 ? -0.677 -2.832 14.528 1.00 65.69 198 HIS A CA 1
ATOM 1613 C C . HIS A 1 198 ? -1.536 -1.745 15.178 1.00 65.69 198 HIS A C 1
ATOM 1615 O O . HIS A 1 198 ? -2.138 -1.981 16.220 1.00 65.69 198 HIS A O 1
ATOM 1621 N N . LEU A 1 199 ? -1.590 -0.552 14.579 1.00 59.31 199 LEU A N 1
ATOM 1622 C CA . LEU A 1 199 ? -2.353 0.607 15.077 1.00 59.31 199 LEU A CA 1
ATOM 1623 C C . LEU A 1 199 ? -3.882 0.452 14.927 1.00 59.31 199 LEU A C 1
ATOM 1625 O O . LEU A 1 199 ? -4.611 1.427 14.771 1.00 59.31 199 LEU A O 1
ATOM 1629 N N . ASP A 1 200 ? -4.396 -0.773 14.983 1.00 40.16 200 ASP A N 1
ATOM 1630 C CA . ASP A 1 200 ? -5.809 -1.056 14.734 1.00 40.16 200 ASP A CA 1
ATOM 1631 C C . ASP A 1 200 ? -6.709 -0.759 15.953 1.00 40.16 200 ASP A C 1
ATOM 1633 O O . ASP A 1 200 ? -7.929 -0.861 15.848 1.00 40.16 200 ASP A O 1
ATOM 1637 N N . ALA A 1 201 ? -6.134 -0.365 17.097 1.00 38.16 201 ALA A N 1
ATOM 1638 C CA . ALA A 1 201 ? -6.852 -0.141 18.357 1.00 38.16 201 ALA A CA 1
ATOM 1639 C C . ALA A 1 201 ? -7.218 1.328 18.661 1.00 38.16 201 ALA A C 1
ATOM 1641 O O . ALA A 1 201 ? -7.840 1.584 19.681 1.00 38.16 201 ALA A O 1
ATOM 1642 N N . LEU A 1 202 ? -6.892 2.301 17.796 1.00 40.72 202 LEU A N 1
ATOM 1643 C CA . LEU A 1 202 ? -7.107 3.735 18.101 1.00 40.72 202 LEU A CA 1
ATOM 1644 C C . LEU A 1 202 ? -8.061 4.459 17.153 1.00 40.72 202 LEU A C 1
ATOM 1646 O O . LEU A 1 202 ? -8.193 5.683 17.196 1.00 40.72 202 LEU A O 1
ATOM 1650 N N . ARG A 1 203 ? -8.784 3.711 16.313 1.00 39.12 203 ARG A N 1
ATOM 1651 C CA . ARG A 1 203 ? -9.851 4.292 15.489 1.00 39.12 203 ARG A CA 1
ATOM 1652 C C . ARG A 1 203 ? -11.154 4.544 16.251 1.00 39.12 203 ARG A C 1
ATOM 1654 O O . ARG A 1 203 ? -12.023 5.221 15.705 1.00 39.12 203 ARG A O 1
ATOM 1661 N N . TYR A 1 204 ? -11.293 4.073 17.491 1.00 29.22 204 TYR A N 1
ATOM 1662 C CA . TYR A 1 204 ? -12.490 4.280 18.307 1.00 29.22 204 TYR A CA 1
ATOM 1663 C C . TYR A 1 204 ? -12.166 4.270 19.804 1.00 29.22 204 TYR A C 1
ATOM 1665 O O . TYR A 1 204 ? -12.241 3.220 20.426 1.00 29.22 204 TYR A O 1
ATOM 1673 N N . ASP A 1 205 ? -11.928 5.441 20.395 1.00 30.70 205 ASP A N 1
ATOM 1674 C CA . ASP A 1 205 ? -12.109 5.607 21.838 1.00 30.70 205 ASP A CA 1
ATOM 1675 C C . ASP A 1 205 ? -13.356 6.444 22.117 1.00 30.70 205 ASP A C 1
ATOM 1677 O O . ASP A 1 205 ? -13.420 7.652 21.896 1.00 30.70 205 ASP A O 1
ATOM 1681 N N . ASN A 1 206 ? -14.381 5.727 22.562 1.00 29.38 206 ASN A N 1
ATOM 1682 C CA . ASN A 1 206 ? -15.230 6.099 23.683 1.00 29.38 206 ASN A CA 1
ATOM 1683 C C . ASN A 1 206 ? -15.895 4.801 24.145 1.00 29.38 206 ASN A C 1
ATOM 1685 O O . ASN A 1 206 ? -16.821 4.361 23.478 1.00 29.38 206 ASN A O 1
ATOM 1689 N N . VAL A 1 207 ? -15.424 4.191 25.239 1.00 29.08 207 VAL A N 1
ATOM 1690 C CA . VAL A 1 207 ? -16.237 3.740 26.388 1.00 29.08 207 VAL A CA 1
ATOM 1691 C C . VAL A 1 207 ? -15.300 3.306 27.530 1.00 29.08 207 VAL A C 1
ATOM 1693 O O . VAL A 1 207 ? -14.462 2.431 27.370 1.00 29.08 207 VAL A O 1
ATOM 1696 N N . ARG A 1 208 ? -15.518 3.966 28.675 1.00 28.58 208 ARG A N 1
ATOM 1697 C CA . ARG A 1 208 ? -15.374 3.561 30.087 1.00 28.58 208 ARG A CA 1
ATOM 1698 C C . ARG A 1 208 ? -14.769 2.186 30.401 1.00 28.58 208 ARG A C 1
ATOM 1700 O O . ARG A 1 208 ? -15.235 1.171 29.899 1.00 28.58 208 ARG A O 1
ATOM 1707 N N . ASP A 1 209 ? -13.861 2.227 31.379 1.00 32.62 209 ASP A N 1
ATOM 1708 C CA . ASP A 1 209 ? -13.519 1.204 32.374 1.00 32.62 209 ASP A CA 1
ATOM 1709 C C . ASP A 1 209 ? -14.245 -0.142 32.239 1.00 32.62 209 ASP A C 1
ATOM 1711 O O . ASP A 1 209 ? -15.463 -0.207 32.404 1.00 32.62 209 ASP A O 1
ATOM 1715 N N . ILE A 1 210 ? -13.474 -1.221 32.065 1.00 27.92 210 ILE A N 1
ATOM 1716 C CA . ILE A 1 210 ? -13.429 -2.371 32.985 1.00 27.92 210 ILE A CA 1
ATOM 1717 C C . ILE A 1 210 ? -12.303 -3.327 32.548 1.00 27.92 210 ILE A C 1
ATOM 1719 O O . ILE A 1 210 ? -12.303 -3.851 31.442 1.00 27.92 210 ILE A O 1
ATOM 1723 N N . ALA A 1 211 ? -11.392 -3.539 33.501 1.00 27.81 211 ALA A N 1
ATOM 1724 C CA . ALA A 1 211 ? -10.631 -4.748 33.817 1.00 27.81 211 ALA A CA 1
ATOM 1725 C C . ALA A 1 211 ? -9.854 -5.479 32.705 1.00 27.81 211 ALA A C 1
ATOM 1727 O O . ALA A 1 211 ? -10.420 -6.120 31.828 1.00 27.81 211 ALA A O 1
ATOM 1728 N N . SER A 1 212 ? -8.528 -5.458 32.891 1.00 30.25 212 SER A N 1
ATOM 1729 C CA . SER A 1 212 ? -7.602 -6.600 32.823 1.00 30.25 212 SER A CA 1
ATOM 1730 C C . SER A 1 212 ? -8.041 -7.816 32.005 1.00 30.25 212 SER A C 1
ATOM 1732 O O . SER A 1 212 ? -9.035 -8.465 32.337 1.00 30.25 212 SER A O 1
ATOM 1734 N N . GLU A 1 213 ? -7.188 -8.197 31.054 1.00 33.53 213 GLU A N 1
ATOM 1735 C CA . GLU A 1 213 ? -7.147 -9.523 30.437 1.00 33.53 213 GLU A CA 1
ATOM 1736 C C . GLU A 1 213 ? -7.648 -10.642 31.366 1.00 33.53 213 GLU A C 1
ATOM 1738 O O . GLU A 1 213 ? -7.106 -10.850 32.459 1.00 33.53 213 GLU A O 1
ATOM 1743 N N . PRO A 1 214 ? -8.582 -11.471 30.885 1.00 28.59 214 PRO A N 1
ATOM 1744 C CA . PRO A 1 214 ? -8.610 -12.858 31.282 1.00 28.59 214 PRO A CA 1
ATOM 1745 C C . PRO A 1 214 ? -8.056 -13.698 30.139 1.00 28.59 214 PRO A C 1
ATOM 1747 O O . PRO A 1 214 ? -8.568 -13.720 29.019 1.00 28.59 214 PRO A O 1
ATOM 1750 N N . ARG A 1 215 ? -7.009 -14.436 30.497 1.00 29.09 215 ARG A N 1
ATOM 1751 C CA . ARG A 1 215 ? -6.544 -15.668 29.864 1.00 29.09 215 ARG A CA 1
ATOM 1752 C C . ARG A 1 215 ? -7.703 -16.486 29.275 1.00 29.09 215 ARG A C 1
ATOM 1754 O O . ARG A 1 215 ? -8.737 -16.630 29.921 1.00 29.09 215 ARG A O 1
ATOM 1761 N N . PHE A 1 216 ? -7.453 -17.067 28.097 1.00 35.97 216 PHE A N 1
ATOM 1762 C CA . PHE A 1 216 ? -8.040 -18.306 27.560 1.00 35.97 216 PHE A CA 1
ATOM 1763 C C . PHE A 1 216 ? -9.226 -18.877 28.365 1.00 35.97 216 PHE A C 1
ATOM 1765 O O . PHE A 1 216 ? -9.011 -19.509 29.400 1.00 35.97 216 PHE A O 1
ATOM 1772 N N . GLY A 1 217 ? -10.465 -18.724 27.869 1.00 32.09 217 GLY A N 1
ATOM 1773 C CA . GLY A 1 217 ? -11.587 -19.454 28.476 1.00 32.09 217 GLY A CA 1
ATOM 1774 C C . GLY A 1 217 ? -13.042 -19.087 28.160 1.00 32.09 217 GLY A C 1
ATOM 1775 O O . GLY A 1 217 ? -13.907 -19.698 28.780 1.00 32.09 217 GLY A O 1
ATOM 1776 N N . TYR A 1 218 ? -13.385 -18.165 27.250 1.00 33.69 218 TYR A N 1
ATOM 1777 C CA . TYR A 1 218 ? -14.809 -17.936 26.937 1.00 33.69 218 TYR A CA 1
ATOM 1778 C C . TYR A 1 218 ? -15.296 -18.807 25.779 1.00 33.69 218 TYR A C 1
ATOM 1780 O O . TYR A 1 218 ? -14.852 -18.685 24.645 1.00 33.69 218 TYR A O 1
ATOM 1788 N N . THR A 1 219 ? -16.265 -19.666 26.083 1.00 49.31 219 THR A N 1
ATOM 1789 C CA . THR A 1 219 ? -16.979 -20.545 25.148 1.00 49.31 219 THR A CA 1
ATOM 1790 C C . THR A 1 219 ? -18.197 -19.869 24.500 1.00 49.31 219 THR A C 1
ATOM 1792 O O . THR A 1 219 ? -19.055 -20.562 23.958 1.00 49.31 219 THR A O 1
ATOM 1795 N N . ASN A 1 220 ? -18.348 -18.538 24.572 1.00 66.81 220 ASN A N 1
ATOM 1796 C CA . ASN A 1 220 ? -19.509 -17.851 23.996 1.00 66.81 220 ASN A CA 1
ATOM 1797 C C . ASN A 1 220 ? -19.198 -16.408 23.566 1.00 66.81 220 ASN A C 1
ATOM 1799 O O . ASN A 1 220 ? -18.870 -15.564 24.403 1.00 66.81 220 ASN A O 1
ATOM 1803 N N . ILE A 1 221 ? -19.332 -16.128 22.266 1.00 81.38 221 ILE A N 1
ATOM 1804 C CA . ILE A 1 221 ? -19.045 -14.810 21.687 1.00 81.38 221 ILE A CA 1
ATOM 1805 C C . ILE A 1 221 ? -20.237 -13.846 21.713 1.00 81.38 221 ILE A C 1
ATOM 1807 O O . ILE A 1 221 ? -20.067 -12.633 21.602 1.00 81.38 221 ILE A O 1
ATOM 1811 N N . ILE A 1 222 ? -21.453 -14.361 21.909 1.00 84.50 222 ILE A N 1
ATOM 1812 C CA . ILE A 1 222 ? -22.660 -13.543 22.045 1.00 84.50 222 ILE A CA 1
ATOM 1813 C C . ILE A 1 222 ? -22.817 -13.115 23.508 1.00 84.50 222 ILE A C 1
ATOM 1815 O O . ILE A 1 222 ? -23.074 -13.949 24.380 1.00 84.50 222 ILE A O 1
ATOM 1819 N N . LYS A 1 223 ? -22.703 -11.807 23.779 1.00 81.81 223 LYS A N 1
ATOM 1820 C CA . LYS A 1 223 ? -22.879 -11.224 25.120 1.00 81.81 223 LYS A CA 1
ATOM 1821 C C . LYS A 1 223 ? -24.349 -11.237 25.520 1.00 81.81 223 LYS A C 1
ATOM 1823 O O . LYS A 1 223 ? -24.709 -11.805 26.545 1.00 81.81 223 LYS A O 1
ATOM 1828 N N . HIS A 1 224 ? -25.189 -10.610 24.707 1.00 85.25 224 HIS A N 1
ATOM 1829 C CA . HIS A 1 224 ? -26.646 -10.601 24.843 1.00 85.25 224 HIS A CA 1
ATOM 1830 C C . HIS A 1 224 ? -27.275 -10.187 23.513 1.00 85.25 224 HIS A C 1
ATOM 1832 O O . HIS A 1 224 ? -26.610 -9.562 22.689 1.00 85.25 224 HIS A O 1
ATOM 1838 N N . CYS A 1 225 ? -28.543 -10.524 23.309 1.00 85.25 225 CYS A N 1
ATOM 1839 C CA . CYS A 1 225 ? -29.339 -10.000 22.208 1.00 85.25 225 CYS A CA 1
ATOM 1840 C C . CYS A 1 225 ? -30.254 -8.896 22.724 1.00 85.25 225 CYS A C 1
ATOM 1842 O O . CYS A 1 225 ? -30.702 -8.961 23.867 1.00 85.25 225 CYS A O 1
ATOM 1844 N N . LEU A 1 226 ? -30.455 -7.863 21.910 1.00 84.00 226 LEU A N 1
ATOM 1845 C CA . LEU A 1 226 ? -31.337 -6.756 22.251 1.00 84.00 226 LEU A CA 1
ATOM 1846 C C . LEU A 1 226 ? -32.780 -7.257 22.258 1.00 84.00 226 LEU A C 1
ATOM 1848 O O . LEU A 1 226 ? -33.148 -8.118 21.471 1.00 84.00 226 LEU A O 1
ATOM 1852 N N . THR A 1 227 ? -33.607 -6.704 23.128 1.00 86.81 227 THR A N 1
ATOM 1853 C CA . THR A 1 227 ? -35.064 -6.798 23.014 1.00 86.81 227 THR A CA 1
ATOM 1854 C C . THR A 1 227 ? -35.567 -5.891 21.886 1.00 86.81 227 THR A C 1
ATOM 1856 O O . THR A 1 227 ? -34.857 -4.991 21.433 1.00 86.81 227 THR A O 1
ATOM 1859 N N . GLU A 1 228 ? -36.813 -6.075 21.438 1.00 83.62 228 GLU A N 1
ATOM 1860 C CA . GLU A 1 228 ? -37.413 -5.190 20.426 1.00 83.62 228 GLU A CA 1
ATOM 1861 C C . GLU A 1 228 ? -37.431 -3.720 20.890 1.00 83.62 228 GLU A C 1
ATOM 1863 O O . GLU A 1 228 ? -37.163 -2.807 20.107 1.00 83.62 228 GLU A O 1
ATOM 1868 N N . GLU A 1 229 ? -37.687 -3.480 22.179 1.00 83.31 229 GLU A N 1
ATOM 1869 C CA . GLU A 1 229 ? -37.640 -2.141 22.772 1.00 83.31 229 GLU A CA 1
ATOM 1870 C C . GLU A 1 229 ? -36.230 -1.536 22.706 1.00 83.31 229 GLU A C 1
ATOM 1872 O O . GLU A 1 229 ? -36.066 -0.394 22.273 1.00 83.31 229 GLU A O 1
ATOM 1877 N N . GLU A 1 230 ? -35.195 -2.298 23.072 1.00 82.25 230 GLU A N 1
ATOM 1878 C CA . GLU A 1 230 ? -33.796 -1.852 23.003 1.00 82.25 230 GLU A CA 1
ATOM 1879 C C . GLU A 1 230 ? -33.333 -1.624 21.560 1.00 82.25 230 GLU A C 1
ATOM 1881 O O . GLU A 1 230 ? -32.674 -0.621 21.270 1.00 82.25 230 GLU A O 1
ATOM 1886 N N . PHE A 1 231 ? -33.726 -2.509 20.641 1.00 79.88 231 PHE A N 1
ATOM 1887 C CA . PHE A 1 231 ? -33.458 -2.375 19.212 1.00 79.88 231 PHE A CA 1
ATOM 1888 C C . PHE A 1 231 ? -34.065 -1.092 18.638 1.00 79.88 231 PHE A C 1
ATOM 1890 O O . PHE A 1 231 ? -33.408 -0.379 17.877 1.00 79.88 231 PHE A O 1
ATOM 1897 N N . ASN A 1 232 ? -35.294 -0.763 19.041 1.00 78.50 232 ASN A N 1
ATOM 1898 C CA . ASN A 1 232 ? -35.978 0.451 18.610 1.00 78.50 232 ASN A CA 1
ATOM 1899 C C . ASN A 1 232 ? -35.423 1.723 19.277 1.00 78.50 232 ASN A C 1
ATOM 1901 O O . ASN A 1 232 ? -35.464 2.786 18.661 1.00 78.50 232 ASN A O 1
ATOM 1905 N N . LYS A 1 233 ? -34.862 1.634 20.491 1.00 72.94 233 LYS A N 1
ATOM 1906 C CA . LYS A 1 233 ? -34.293 2.777 21.232 1.00 72.94 233 LYS A CA 1
ATOM 1907 C C . LYS A 1 233 ? -32.919 3.223 20.724 1.00 72.94 233 LYS A C 1
ATOM 1909 O O . LYS A 1 233 ? -32.528 4.367 20.938 1.00 72.94 233 LYS A O 1
ATOM 1914 N N . HIS A 1 234 ? -32.178 2.348 20.046 1.00 52.94 234 HIS A N 1
ATOM 1915 C CA . HIS A 1 234 ? -30.808 2.624 19.595 1.00 52.94 234 HIS A CA 1
ATOM 1916 C C . HIS A 1 234 ? -30.708 3.655 18.445 1.00 52.94 234 HIS A C 1
ATOM 1918 O O . HIS A 1 234 ? -29.608 3.973 18.007 1.00 52.94 234 HIS A O 1
ATOM 1924 N N . TRP A 1 235 ? -31.844 4.174 17.961 1.00 51.34 235 TRP A N 1
ATOM 1925 C CA . TRP A 1 235 ? -31.984 5.179 16.896 1.00 51.34 235 TRP A CA 1
ATOM 1926 C C . TRP A 1 235 ? -32.751 6.417 17.404 1.00 51.34 235 TRP A C 1
ATOM 1928 O O . TRP A 1 235 ? -33.735 6.847 16.808 1.00 51.34 235 TRP A O 1
ATOM 1938 N N . ALA A 1 236 ? -32.332 6.970 18.546 1.00 44.34 236 ALA A N 1
ATOM 1939 C CA . ALA A 1 236 ? -33.073 8.011 19.270 1.00 44.34 236 ALA A CA 1
ATOM 1940 C C . ALA A 1 236 ? -33.283 9.340 18.503 1.00 44.34 236 ALA A C 1
ATOM 1942 O O . ALA A 1 236 ? -34.121 10.135 18.921 1.00 44.34 236 ALA A O 1
ATOM 1943 N N . ASP A 1 237 ? -32.593 9.554 17.378 1.00 49.28 237 ASP A N 1
ATOM 1944 C CA . ASP A 1 237 ? -32.696 10.773 16.561 1.00 49.28 237 ASP A CA 1
ATOM 1945 C C . ASP A 1 237 ? -33.650 10.639 15.349 1.00 49.28 237 ASP A C 1
ATOM 1947 O O . ASP A 1 237 ? -33.799 11.580 14.571 1.00 49.28 237 ASP A O 1
ATOM 1951 N N . ASN A 1 238 ? -34.320 9.490 15.166 1.00 52.50 238 ASN A N 1
ATOM 1952 C CA . ASN A 1 238 ? -35.277 9.261 14.073 1.00 52.50 238 ASN A CA 1
ATOM 1953 C C . ASN A 1 238 ? -36.731 9.229 14.606 1.00 52.50 238 ASN A C 1
ATOM 1955 O O . ASN A 1 238 ? -36.984 8.576 15.619 1.00 52.50 238 ASN A O 1
ATOM 1959 N N . PRO A 1 239 ? -37.717 9.884 13.953 1.00 55.00 239 PRO A N 1
ATOM 1960 C CA . PRO A 1 239 ? -39.112 9.914 14.419 1.00 55.00 239 PRO A CA 1
ATOM 1961 C C . PRO A 1 239 ? -39.835 8.552 14.430 1.00 55.00 239 PRO A C 1
ATOM 1963 O O . PRO A 1 239 ? -40.951 8.466 14.947 1.00 55.00 239 PRO A O 1
ATOM 1966 N N . LEU A 1 240 ? -39.245 7.494 13.863 1.00 57.25 240 LEU A N 1
ATOM 1967 C CA . LEU A 1 240 ? -39.838 6.157 13.785 1.00 57.25 240 LEU A CA 1
ATOM 1968 C C . LEU A 1 240 ? -38.9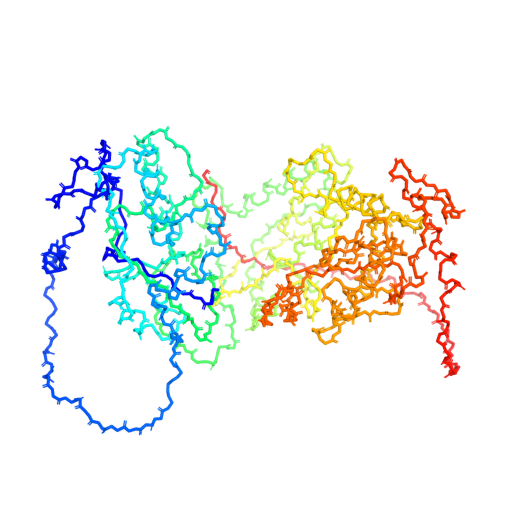94 5.094 14.519 1.00 57.25 240 LEU A C 1
ATOM 1970 O O . LEU A 1 240 ? -37.765 5.130 14.443 1.00 57.25 240 LEU A O 1
ATOM 1974 N N . PRO A 1 241 ? -39.638 4.093 15.165 1.00 72.69 241 PRO A N 1
ATOM 1975 C CA . PRO A 1 241 ? -38.962 2.888 15.646 1.00 72.69 241 PRO A CA 1
ATOM 1976 C C . PRO A 1 241 ? -38.144 2.224 14.533 1.00 72.69 241 PRO A C 1
ATOM 1978 O O . PRO A 1 241 ? -38.636 2.087 13.411 1.00 72.69 241 PRO A O 1
ATOM 1981 N N . LYS A 1 242 ? -36.928 1.762 14.847 1.00 77.75 242 LYS A N 1
ATOM 1982 C CA . LYS A 1 242 ? -35.963 1.215 13.876 1.00 77.75 242 LYS A CA 1
ATOM 1983 C C . LYS A 1 242 ? -36.567 0.174 12.926 1.00 77.75 242 LYS A C 1
ATOM 1985 O O . LYS A 1 242 ? -36.338 0.260 11.723 1.00 77.75 242 LYS A O 1
ATOM 1990 N N . ILE A 1 243 ? -37.374 -0.767 13.428 1.00 83.38 243 ILE A N 1
ATOM 1991 C CA . ILE A 1 243 ? -38.006 -1.791 12.574 1.00 83.38 243 ILE A CA 1
ATOM 1992 C C . ILE A 1 243 ? -38.982 -1.187 11.551 1.00 83.38 243 ILE A C 1
ATOM 1994 O O . ILE A 1 243 ? -39.011 -1.601 10.394 1.00 83.38 243 ILE A O 1
ATOM 1998 N N . LYS A 1 244 ? -39.730 -0.147 11.944 1.00 82.12 244 LYS A N 1
ATOM 1999 C CA . LYS A 1 244 ? -40.639 0.575 11.044 1.00 82.12 244 LYS A CA 1
ATOM 2000 C C . LYS A 1 244 ? -39.863 1.369 9.999 1.00 82.12 244 LYS A C 1
ATOM 2002 O O . LYS A 1 244 ? -40.273 1.387 8.844 1.00 82.12 244 LYS A O 1
ATOM 2007 N N . SER A 1 245 ? -38.743 1.979 10.383 1.00 79.88 245 SER A N 1
ATOM 2008 C CA . SER A 1 245 ? -37.856 2.687 9.453 1.00 79.88 245 SER A CA 1
ATOM 2009 C C . SER A 1 245 ? -37.255 1.743 8.410 1.00 79.88 245 SER A C 1
ATOM 2011 O O . SER A 1 245 ? -37.277 2.062 7.226 1.00 79.88 245 SER A O 1
ATOM 2013 N N . LEU A 1 246 ? -36.797 0.555 8.823 1.00 81.44 246 LEU A N 1
ATOM 2014 C CA . LEU A 1 246 ? -36.293 -0.470 7.903 1.00 81.44 246 LEU A CA 1
ATOM 2015 C C . LEU A 1 246 ? -37.375 -0.929 6.917 1.00 81.44 246 LEU A C 1
ATOM 2017 O O . LEU A 1 246 ? -37.128 -0.986 5.718 1.00 81.44 246 LEU A O 1
ATOM 2021 N N . ASN A 1 247 ? -38.596 -1.189 7.390 1.00 86.69 247 ASN A N 1
ATOM 2022 C CA . ASN A 1 247 ? -39.699 -1.570 6.504 1.00 86.69 247 ASN A CA 1
ATOM 2023 C C . ASN A 1 247 ? -40.135 -0.438 5.564 1.00 86.69 247 ASN A C 1
ATOM 2025 O O . ASN A 1 247 ? -40.517 -0.709 4.427 1.00 86.69 247 ASN A O 1
ATOM 2029 N N . ALA A 1 248 ? -40.047 0.824 5.995 1.00 83.12 248 ALA A N 1
ATOM 2030 C CA . ALA A 1 248 ? -40.305 1.973 5.130 1.00 83.12 248 ALA A CA 1
ATOM 2031 C C . ALA A 1 248 ? -39.257 2.096 4.010 1.00 83.12 248 ALA A C 1
ATOM 2033 O O . ALA A 1 248 ? -39.632 2.325 2.860 1.00 83.12 248 ALA A O 1
ATOM 2034 N N . LEU A 1 249 ? -37.971 1.888 4.324 1.00 80.94 249 LEU A N 1
ATOM 2035 C CA . LEU A 1 249 ? -36.893 1.833 3.329 1.00 80.94 249 LEU A CA 1
ATOM 2036 C C . LEU A 1 249 ? -37.123 0.694 2.333 1.00 80.94 249 LEU A C 1
ATOM 2038 O O . LEU A 1 249 ? -37.198 0.947 1.137 1.00 80.94 249 LEU A O 1
ATOM 2042 N N . ARG A 1 250 ? -37.390 -0.523 2.824 1.00 86.69 250 ARG A N 1
ATOM 2043 C CA . ARG A 1 250 ? -37.713 -1.687 1.982 1.00 86.69 250 ARG A CA 1
ATOM 2044 C C . ARG A 1 250 ? -38.906 -1.433 1.061 1.00 86.69 250 ARG A C 1
ATOM 2046 O O . ARG A 1 250 ? -38.881 -1.821 -0.103 1.00 86.69 250 ARG A O 1
ATOM 2053 N N . GLY A 1 251 ? -39.950 -0.771 1.562 1.00 85.19 251 GLY A N 1
ATOM 2054 C CA . GLY A 1 251 ? -41.111 -0.385 0.758 1.00 85.19 251 GLY A CA 1
ATOM 2055 C C . GLY A 1 251 ? -40.769 0.631 -0.335 1.00 85.19 251 GLY A C 1
ATOM 2056 O O . GLY A 1 251 ? -41.261 0.514 -1.457 1.00 85.19 251 GLY A O 1
ATOM 2057 N N . ASN A 1 252 ? -39.899 1.596 -0.032 1.00 82.50 252 ASN A N 1
ATOM 2058 C CA . ASN A 1 252 ? -39.402 2.558 -1.012 1.00 82.50 252 ASN A CA 1
ATOM 2059 C C . ASN A 1 252 ? -38.546 1.869 -2.085 1.00 82.50 252 ASN A C 1
ATOM 2061 O O . ASN A 1 252 ? -38.797 2.055 -3.272 1.00 82.50 252 ASN A O 1
ATOM 2065 N N . ASP A 1 253 ? -37.610 1.009 -1.683 1.00 81.75 253 ASP A N 1
ATOM 2066 C CA . ASP A 1 253 ? -36.759 0.241 -2.598 1.00 81.75 253 ASP A CA 1
ATOM 2067 C C . ASP A 1 253 ? -37.583 -0.685 -3.493 1.00 81.75 253 ASP A C 1
ATOM 2069 O O . ASP A 1 253 ? -37.349 -0.765 -4.699 1.00 81.75 253 ASP A O 1
ATOM 2073 N N . ALA A 1 254 ? -38.612 -1.334 -2.940 1.00 84.56 254 ALA A N 1
ATOM 2074 C CA . ALA A 1 254 ? -39.542 -2.132 -3.728 1.00 84.56 254 ALA A CA 1
ATOM 2075 C C . ALA A 1 254 ? -40.249 -1.304 -4.811 1.00 84.56 254 ALA A C 1
ATOM 2077 O O . ALA A 1 254 ? -40.430 -1.791 -5.926 1.00 84.56 254 ALA A O 1
ATOM 2078 N N . GLY A 1 255 ? -40.603 -0.051 -4.509 1.00 81.81 255 GLY A N 1
ATOM 2079 C CA . GLY A 1 255 ? -41.191 0.882 -5.469 1.00 81.81 255 GLY A CA 1
ATOM 2080 C C . GLY A 1 255 ? -40.194 1.396 -6.511 1.00 81.81 255 GLY A C 1
ATOM 2081 O O . GLY A 1 255 ? -40.494 1.372 -7.702 1.00 81.81 255 GLY A O 1
ATOM 2082 N N . ILE A 1 256 ? -39.007 1.837 -6.082 1.00 79.62 256 ILE A N 1
ATOM 2083 C CA . ILE A 1 256 ? -37.968 2.412 -6.953 1.00 79.62 256 ILE A CA 1
ATOM 2084 C C . ILE A 1 256 ? -37.406 1.357 -7.912 1.00 79.62 256 ILE A C 1
ATOM 2086 O O . ILE A 1 256 ? -37.199 1.640 -9.094 1.00 79.62 256 ILE A O 1
ATOM 2090 N N . TYR A 1 257 ? -37.162 0.145 -7.413 1.00 79.50 257 TYR A N 1
ATOM 2091 C CA . TYR A 1 257 ? -36.506 -0.926 -8.162 1.00 79.50 257 TYR A CA 1
ATOM 2092 C C . TYR A 1 257 ? -37.479 -1.976 -8.713 1.00 79.50 257 TYR A C 1
ATOM 2094 O O . TYR A 1 257 ? -37.043 -2.904 -9.399 1.00 79.50 257 TYR A O 1
ATOM 2102 N N . GLU A 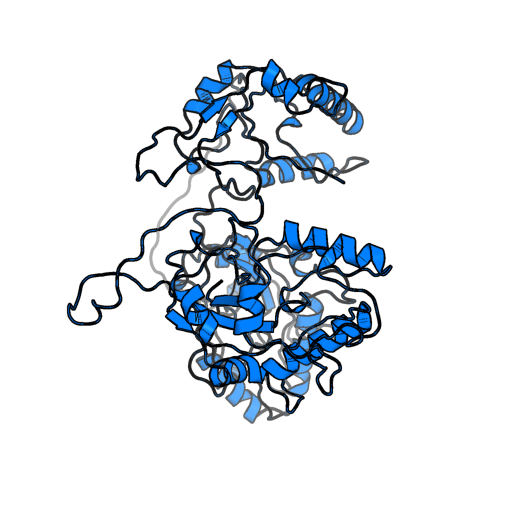1 258 ? -38.786 -1.813 -8.484 1.00 83.88 258 GLU A N 1
ATOM 2103 C CA . GLU A 1 258 ? -39.858 -2.717 -8.935 1.00 83.88 258 GLU A CA 1
ATOM 2104 C C . GLU A 1 258 ? -39.692 -4.153 -8.400 1.00 83.88 258 GLU A C 1
ATOM 2106 O O . GLU A 1 258 ? -39.830 -5.140 -9.127 1.00 83.88 258 GLU A O 1
ATOM 2111 N N . ILE A 1 259 ? -39.363 -4.287 -7.114 1.00 82.81 259 ILE A N 1
ATOM 2112 C CA . ILE A 1 259 ? -39.137 -5.586 -6.468 1.00 82.81 259 ILE A CA 1
ATOM 2113 C C . ILE A 1 259 ? -40.472 -6.129 -5.950 1.00 82.81 259 ILE A C 1
ATOM 2115 O O . ILE A 1 259 ? -40.954 -5.745 -4.886 1.00 82.81 259 ILE A O 1
ATOM 2119 N N . ALA A 1 260 ? -41.075 -7.053 -6.700 1.00 84.94 260 ALA A N 1
ATOM 2120 C CA . ALA A 1 260 ? -42.410 -7.583 -6.405 1.00 84.94 260 ALA A CA 1
ATOM 2121 C C . ALA A 1 260 ? -42.487 -8.486 -5.155 1.00 84.94 260 ALA A C 1
ATOM 2123 O O . ALA A 1 260 ? -43.572 -8.709 -4.626 1.00 84.94 260 ALA A O 1
ATOM 2124 N N . ASN A 1 261 ? -41.359 -9.032 -4.694 1.00 87.56 261 ASN A N 1
ATOM 2125 C CA . ASN A 1 261 ? -41.287 -10.017 -3.609 1.00 87.56 261 ASN A CA 1
ATOM 2126 C C . ASN A 1 261 ? -40.605 -9.480 -2.338 1.00 87.56 261 ASN A C 1
ATOM 2128 O O . ASN A 1 261 ? -40.000 -10.257 -1.600 1.00 87.56 261 ASN A O 1
ATOM 2132 N N . MET A 1 262 ? -40.680 -8.171 -2.088 1.00 88.25 262 MET A N 1
ATOM 2133 C CA . MET A 1 262 ? -40.151 -7.552 -0.872 1.00 88.25 262 MET A CA 1
ATOM 2134 C C . MET A 1 262 ? -41.054 -7.856 0.333 1.00 88.25 262 MET A C 1
ATOM 2136 O O . MET A 1 262 ? -42.189 -7.388 0.400 1.00 88.25 262 MET A O 1
ATOM 2140 N N . HIS A 1 263 ? -40.554 -8.633 1.291 1.00 88.19 263 HIS A N 1
ATOM 2141 C CA . HIS A 1 263 ? -41.297 -8.990 2.502 1.00 88.19 263 HIS A CA 1
ATOM 2142 C C . HIS A 1 263 ? -41.066 -7.986 3.638 1.00 88.19 263 HIS A C 1
ATOM 2144 O O . HIS A 1 263 ? -40.023 -7.339 3.720 1.00 88.19 263 HIS A O 1
ATOM 2150 N N . GLU A 1 264 ? -42.030 -7.861 4.544 1.00 88.50 264 GLU A N 1
ATOM 2151 C CA . GLU A 1 264 ? -41.871 -7.060 5.760 1.00 88.50 264 GLU A CA 1
ATOM 2152 C C . GLU A 1 264 ? -40.941 -7.771 6.762 1.00 88.50 264 GLU A C 1
ATOM 2154 O O . GLU A 1 264 ? -41.098 -8.968 7.008 1.00 88.50 264 GLU A O 1
ATOM 2159 N N . LEU A 1 265 ? -40.003 -7.034 7.367 1.00 89.56 265 LEU A N 1
ATOM 2160 C CA . LEU A 1 265 ? -39.180 -7.515 8.475 1.00 89.56 265 LEU A CA 1
ATOM 2161 C C . LEU A 1 265 ? -39.934 -7.411 9.802 1.00 89.56 265 LEU A C 1
ATOM 2163 O O . LEU A 1 265 ? -40.496 -6.367 10.137 1.00 89.56 265 LEU A O 1
ATOM 2167 N N . LYS A 1 266 ? -39.866 -8.471 10.605 1.00 91.12 266 LYS A N 1
ATOM 2168 C CA . LYS A 1 266 ? -40.366 -8.505 11.984 1.00 91.12 266 LYS A CA 1
ATOM 2169 C C . LYS A 1 266 ? -39.221 -8.693 12.967 1.00 91.12 266 LYS A C 1
ATOM 2171 O O . LYS A 1 266 ? -38.292 -9.446 12.694 1.00 91.12 266 LYS A O 1
ATOM 2176 N N . TYR A 1 267 ? -39.281 -8.040 14.123 1.00 86.88 267 TYR A N 1
ATOM 2177 C CA . TYR A 1 267 ? -38.323 -8.345 15.179 1.00 86.88 267 TYR A CA 1
ATOM 2178 C C . TYR A 1 267 ? -38.634 -9.725 15.770 1.00 86.88 267 TYR A C 1
ATOM 2180 O O . TYR A 1 267 ? -39.783 -9.992 16.120 1.00 86.88 267 TYR A O 1
ATOM 2188 N N . ASP A 1 268 ? -37.643 -10.610 15.860 1.00 87.75 268 ASP A N 1
ATOM 2189 C CA . ASP A 1 268 ? -37.856 -11.986 16.314 1.00 87.75 268 ASP A CA 1
ATOM 2190 C C . ASP A 1 268 ? -36.744 -12.427 17.274 1.00 87.75 268 ASP A C 1
ATOM 2192 O O . ASP A 1 268 ? -35.593 -12.622 16.900 1.00 87.75 268 ASP A O 1
ATOM 2196 N N . MET A 1 269 ? -37.086 -12.606 18.549 1.00 83.69 269 MET A N 1
ATOM 2197 C CA . MET A 1 269 ? -36.129 -13.054 19.565 1.00 83.69 269 MET A CA 1
ATOM 2198 C C . MET A 1 269 ? -35.770 -14.538 19.455 1.00 83.69 269 MET A C 1
ATOM 2200 O O . MET A 1 269 ? -34.748 -14.960 19.993 1.00 83.69 269 MET A O 1
ATOM 2204 N N . THR A 1 270 ? -36.558 -15.359 18.754 1.00 85.62 270 THR A N 1
ATOM 2205 C CA . THR A 1 270 ? -36.265 -16.799 18.620 1.00 85.62 270 THR A CA 1
ATOM 2206 C C . THR A 1 270 ? -34.958 -17.055 17.859 1.00 85.62 270 THR A C 1
ATOM 2208 O O . THR A 1 270 ? -34.293 -18.076 18.068 1.00 85.62 270 THR A O 1
ATOM 2211 N N . LEU A 1 271 ? -34.536 -16.063 17.072 1.00 83.25 271 LEU A N 1
ATOM 2212 C CA . LEU A 1 271 ? -33.272 -15.961 16.343 1.00 83.25 271 LEU A CA 1
ATOM 2213 C C . LEU A 1 271 ? -32.036 -16.028 17.247 1.00 83.25 271 LEU A C 1
ATOM 2215 O O . LEU A 1 271 ? -30.973 -16.494 16.833 1.00 83.25 271 LEU A O 1
ATOM 2219 N N . GLU A 1 272 ? -32.181 -15.644 18.515 1.00 86.31 272 GLU A N 1
ATOM 2220 C CA . GLU A 1 272 ? -31.121 -15.731 19.514 1.00 86.31 272 GLU A CA 1
ATOM 2221 C C . GLU A 1 272 ? -30.572 -17.159 19.646 1.00 86.31 272 GLU A C 1
ATOM 2223 O O . GLU A 1 272 ? -29.374 -17.352 19.866 1.00 86.31 272 GLU A O 1
ATOM 2228 N N . LYS A 1 273 ? -31.417 -18.183 19.462 1.00 86.12 273 LYS A N 1
ATOM 2229 C CA . LYS A 1 273 ? -30.984 -19.585 19.513 1.00 86.12 273 LYS A CA 1
ATOM 2230 C C . LYS A 1 273 ? -29.953 -19.904 18.431 1.00 86.12 273 LYS A C 1
ATOM 2232 O O . LYS A 1 273 ? -29.029 -20.670 18.699 1.00 86.12 273 LYS A O 1
ATOM 2237 N N . GLU A 1 274 ? -30.102 -19.335 17.237 1.00 85.94 274 GLU A N 1
ATOM 2238 C CA . GLU A 1 274 ? -29.143 -19.494 16.141 1.00 85.94 274 GLU A CA 1
ATOM 2239 C C . GLU A 1 274 ? -27.877 -18.677 16.403 1.00 85.94 274 GLU A C 1
ATOM 2241 O O . GLU A 1 274 ? -26.777 -19.217 16.303 1.00 85.94 274 GLU A O 1
ATOM 2246 N N . ALA A 1 275 ? -28.020 -17.429 16.860 1.00 84.44 275 ALA A N 1
ATOM 2247 C CA . ALA A 1 275 ? -26.888 -16.581 17.236 1.00 84.44 275 ALA A CA 1
ATOM 2248 C C . ALA A 1 275 ? -25.994 -17.247 18.289 1.00 84.44 275 ALA A C 1
ATOM 2250 O O . ALA A 1 275 ? -24.774 -17.293 18.157 1.00 84.44 275 ALA A O 1
ATOM 2251 N N . ARG A 1 276 ? -26.597 -17.852 19.319 1.00 86.00 276 ARG A N 1
ATOM 2252 C CA . ARG A 1 276 ? -25.876 -18.535 20.404 1.00 86.00 276 ARG A CA 1
ATOM 2253 C C . ARG A 1 276 ? -25.151 -19.812 19.970 1.00 86.00 276 ARG A C 1
ATOM 2255 O O . ARG A 1 276 ? -24.386 -20.358 20.776 1.00 86.00 276 ARG A O 1
ATOM 2262 N N . LYS A 1 277 ? -25.361 -20.308 18.743 1.00 87.00 277 LYS A N 1
ATOM 2263 C CA . LYS A 1 277 ? -24.534 -21.382 18.165 1.00 87.00 277 LYS A CA 1
ATOM 2264 C C . LYS A 1 277 ? -23.150 -20.880 17.765 1.00 87.00 277 LYS A C 1
ATOM 2266 O O . LYS A 1 277 ? -22.236 -21.693 17.749 1.00 87.00 277 LYS A O 1
ATOM 2271 N N . MET A 1 278 ? -22.989 -19.581 17.510 1.00 85.62 278 MET A N 1
ATOM 2272 C CA . MET A 1 278 ? -21.698 -18.962 17.217 1.00 85.62 278 MET A CA 1
ATOM 2273 C C . MET A 1 278 ? -20.883 -18.894 18.511 1.00 85.62 278 MET A C 1
ATOM 2275 O O . MET A 1 278 ? -21.328 -18.320 19.509 1.00 85.62 278 MET A O 1
ATOM 2279 N N . LYS A 1 279 ? -19.720 -19.546 18.535 1.00 81.88 279 LYS A N 1
ATOM 2280 C CA . LYS A 1 279 ? -18.849 -19.642 19.714 1.00 81.88 279 LYS A CA 1
ATOM 2281 C C . LYS A 1 279 ? -17.618 -18.761 19.579 1.00 81.88 279 LYS A C 1
ATOM 2283 O O . LYS A 1 279 ? -17.130 -18.286 20.603 1.00 81.88 279 LYS A O 1
ATOM 2288 N N . SER A 1 280 ? -17.176 -18.497 18.353 1.00 79.38 280 SER A N 1
ATOM 2289 C CA . SER A 1 280 ? -16.063 -17.600 18.042 1.00 79.38 280 SER A CA 1
ATOM 2290 C C . SER A 1 280 ? -16.371 -16.669 16.859 1.00 79.38 280 SER A C 1
ATOM 2292 O O . SER A 1 280 ? -17.436 -16.752 16.247 1.00 79.38 280 SER A O 1
ATOM 2294 N N . CYS A 1 281 ? -15.449 -15.752 16.535 1.00 73.06 281 CYS A N 1
ATOM 2295 C CA . CYS A 1 281 ? -15.622 -14.824 15.410 1.00 73.06 281 CYS A CA 1
ATOM 2296 C C . CYS A 1 281 ? -15.659 -15.553 14.062 1.00 73.06 281 CYS A C 1
ATOM 2298 O O . CYS A 1 281 ? -16.273 -15.068 13.118 1.00 73.06 281 CYS A O 1
ATOM 2300 N N . GLU A 1 282 ? -15.013 -16.714 13.973 1.00 73.44 282 GLU A N 1
ATOM 2301 C CA . GLU A 1 282 ? -14.968 -17.572 12.787 1.00 73.44 282 GLU A CA 1
ATOM 2302 C C . GLU A 1 282 ? -16.315 -18.255 12.502 1.00 73.44 282 GLU A C 1
ATOM 2304 O O . GLU A 1 282 ? -16.581 -18.658 11.367 1.00 73.44 282 GLU A O 1
ATOM 2309 N N . ASP A 1 283 ? -17.180 -18.364 13.514 1.00 78.94 283 ASP A N 1
ATOM 2310 C CA . ASP A 1 283 ? -18.528 -18.914 13.367 1.00 78.94 283 ASP A CA 1
ATOM 2311 C C . ASP A 1 283 ? -19.533 -17.884 12.830 1.00 78.94 283 ASP A C 1
ATOM 2313 O O . ASP A 1 283 ? -20.640 -18.256 12.434 1.00 78.94 283 ASP A O 1
ATOM 2317 N N . ILE A 1 284 ? -19.168 -16.597 12.806 1.00 77.94 284 ILE A N 1
ATOM 2318 C CA . ILE A 1 284 ? -20.020 -15.513 12.316 1.00 77.94 284 ILE A CA 1
ATOM 2319 C C . ILE A 1 284 ? -19.955 -15.495 10.787 1.00 77.94 284 ILE A C 1
ATOM 2321 O O . ILE A 1 284 ? -19.079 -14.873 10.191 1.00 77.94 284 ILE A O 1
ATOM 2325 N N . LYS A 1 285 ? -20.883 -16.212 10.155 1.00 77.94 285 LYS A N 1
ATOM 2326 C CA . LYS A 1 285 ? -21.020 -16.335 8.698 1.00 77.94 285 LYS A CA 1
ATOM 2327 C C . LYS A 1 285 ? -22.465 -16.606 8.308 1.00 77.94 285 LYS A C 1
ATOM 2329 O O . LYS A 1 285 ? -23.269 -16.962 9.164 1.00 77.94 285 LYS A O 1
ATOM 2334 N N . HIS A 1 286 ? -22.802 -16.483 7.026 1.00 79.56 286 HIS A N 1
ATOM 2335 C CA . HIS A 1 286 ? -24.121 -16.894 6.539 1.00 79.56 286 HIS A CA 1
ATOM 2336 C C . HIS A 1 286 ? -24.411 -18.363 6.878 1.00 79.56 286 HIS A C 1
ATOM 2338 O O . HIS A 1 286 ? -23.564 -19.241 6.698 1.00 79.56 286 HIS A O 1
ATOM 2344 N N . GLY A 1 287 ? -25.621 -18.620 7.363 1.00 76.31 287 GLY A N 1
ATOM 2345 C CA . GLY A 1 287 ? -26.148 -19.960 7.563 1.00 76.31 287 GLY A CA 1
ATOM 2346 C C . GLY A 1 287 ? -27.077 -20.372 6.428 1.00 76.31 287 GLY A C 1
ATOM 2347 O O . GLY A 1 287 ? -27.420 -19.586 5.550 1.00 76.31 287 GLY A O 1
ATOM 2348 N N . VAL A 1 288 ? -27.545 -21.617 6.483 1.00 74.06 288 VAL A N 1
ATOM 2349 C CA . VAL A 1 288 ? -28.506 -22.148 5.500 1.00 74.06 288 VAL A CA 1
ATOM 2350 C C . VAL A 1 288 ? -29.839 -21.385 5.550 1.00 74.06 288 VAL A C 1
ATOM 2352 O O . VAL A 1 288 ? -30.463 -21.166 4.518 1.00 74.06 288 VAL A O 1
ATOM 2355 N N . ASN A 1 289 ? -30.238 -20.932 6.745 1.00 76.75 289 ASN A N 1
ATOM 2356 C CA . ASN A 1 289 ? -31.537 -20.292 6.995 1.00 76.75 289 ASN A CA 1
ATOM 2357 C C . ASN A 1 289 ? -31.418 -18.863 7.543 1.00 76.75 289 ASN A C 1
ATOM 2359 O O . ASN A 1 289 ? -32.423 -18.284 7.951 1.00 76.75 289 ASN A O 1
ATOM 2363 N N . TYR A 1 290 ? -30.200 -18.315 7.589 1.00 79.94 290 TYR A N 1
ATOM 2364 C CA . TYR A 1 290 ? -29.954 -16.971 8.094 1.00 79.94 290 TYR A CA 1
ATOM 2365 C C . TYR A 1 290 ? -28.834 -16.269 7.342 1.00 79.94 290 TYR A C 1
ATOM 2367 O O . TYR A 1 290 ? -27.848 -16.880 6.927 1.00 79.94 290 TYR A O 1
ATOM 2375 N N . ARG A 1 291 ? -28.966 -14.952 7.213 1.00 79.25 291 ARG A N 1
ATOM 2376 C CA . ARG A 1 291 ? -27.883 -14.068 6.783 1.00 79.25 291 ARG A CA 1
ATOM 2377 C C . ARG A 1 291 ? -27.382 -13.283 7.992 1.00 79.25 291 ARG A C 1
ATOM 2379 O O . ARG A 1 291 ? -28.093 -13.140 8.984 1.00 79.25 291 ARG A O 1
ATOM 2386 N N . VAL A 1 292 ? -26.131 -12.847 7.915 1.00 77.94 292 VAL A N 1
ATOM 2387 C CA . VAL A 1 292 ? -25.464 -12.096 8.978 1.00 77.94 292 VAL A CA 1
ATOM 2388 C C . VAL A 1 292 ? -25.182 -10.720 8.407 1.00 77.94 292 VAL A C 1
ATOM 2390 O O . VAL A 1 292 ? -24.532 -10.630 7.367 1.00 77.94 292 VAL A O 1
ATOM 2393 N N . GLY A 1 293 ? -25.674 -9.671 9.065 1.00 69.56 293 GLY A N 1
ATOM 2394 C CA . GLY A 1 293 ? -25.413 -8.294 8.639 1.00 69.56 293 GLY A CA 1
ATOM 2395 C C . GLY A 1 293 ? -23.909 -7.992 8.606 1.00 69.56 293 GLY A C 1
ATOM 2396 O O . GLY A 1 293 ? -23.178 -8.424 9.499 1.00 69.56 293 GLY A O 1
ATOM 2397 N N . PHE A 1 294 ? -23.452 -7.263 7.580 1.00 59.66 294 PHE A N 1
ATOM 2398 C CA . PHE A 1 294 ? -22.043 -6.892 7.325 1.00 59.66 294 PHE A CA 1
ATOM 2399 C C . PHE A 1 294 ? -21.077 -8.054 7.015 1.00 59.66 294 PHE A C 1
ATOM 2401 O O . PHE A 1 294 ? -19.874 -7.837 6.854 1.00 59.66 294 PHE A O 1
ATOM 2408 N N . TYR A 1 295 ? -21.574 -9.288 6.900 1.00 56.09 295 TYR A N 1
ATOM 2409 C CA . TYR A 1 295 ? -20.799 -10.436 6.430 1.00 56.09 295 TYR A CA 1
ATOM 2410 C C . TYR A 1 295 ? -21.153 -10.734 4.972 1.00 56.09 295 TYR A C 1
ATOM 2412 O O . TYR A 1 295 ? -22.326 -10.723 4.625 1.00 56.09 295 TYR A O 1
ATOM 2420 N N . GLY A 1 296 ? -20.159 -11.015 4.123 1.00 54.00 296 GLY A N 1
ATOM 2421 C CA . GLY A 1 296 ? -20.419 -11.459 2.747 1.00 54.00 296 GLY A CA 1
ATOM 2422 C C . GLY A 1 296 ? -20.978 -10.388 1.804 1.00 54.00 296 GLY A C 1
ATOM 2423 O O . GLY A 1 296 ? -21.455 -10.746 0.729 1.00 54.00 296 GLY A O 1
ATOM 2424 N N . GLU A 1 297 ? -20.854 -9.091 2.141 1.00 56.69 297 GLU A N 1
ATOM 2425 C CA . GLU A 1 297 ? -21.339 -7.981 1.299 1.00 56.69 297 GLU A CA 1
ATOM 2426 C C . GLU A 1 297 ? -20.906 -8.125 -0.165 1.00 56.69 297 GLU A C 1
ATOM 2428 O O . GLU A 1 297 ? -21.641 -7.709 -1.043 1.00 56.69 297 GLU A O 1
ATOM 2433 N N . ARG A 1 298 ? -19.750 -8.734 -0.463 1.00 54.50 298 ARG A N 1
ATOM 2434 C CA . ARG A 1 298 ? -19.275 -8.923 -1.842 1.00 54.50 298 ARG A CA 1
ATOM 2435 C C . ARG A 1 298 ? -20.121 -9.904 -2.666 1.00 54.50 298 ARG A C 1
ATOM 2437 O O . ARG A 1 298 ? -20.331 -9.647 -3.848 1.00 54.50 298 ARG A O 1
ATOM 2444 N N . GLU A 1 299 ? -20.602 -10.997 -2.071 1.00 61.75 299 GLU A N 1
ATOM 2445 C CA . GLU A 1 299 ? -21.459 -11.975 -2.764 1.00 61.75 299 GLU A CA 1
ATOM 2446 C C . GLU A 1 299 ? -22.822 -11.354 -3.063 1.00 61.75 299 GLU A C 1
ATOM 2448 O O . GLU A 1 299 ? -23.283 -11.354 -4.207 1.00 61.75 299 GLU A O 1
ATOM 2453 N N . SER A 1 300 ? -23.427 -10.745 -2.046 1.00 65.56 300 SER A N 1
ATOM 2454 C CA . SER A 1 300 ? -24.733 -10.115 -2.180 1.00 65.56 300 SER A CA 1
ATOM 2455 C C . SER A 1 300 ? -24.680 -8.844 -3.035 1.00 65.56 300 SER A C 1
ATOM 2457 O O . SER A 1 300 ? -25.598 -8.608 -3.815 1.00 65.56 300 SER A O 1
ATOM 2459 N N . ARG A 1 301 ? -23.576 -8.079 -2.999 1.00 64.94 301 ARG A N 1
ATOM 2460 C CA . ARG A 1 301 ? -23.350 -6.902 -3.858 1.00 64.94 301 ARG A CA 1
ATOM 2461 C C . ARG A 1 301 ? -23.190 -7.278 -5.323 1.00 64.94 301 ARG A C 1
ATOM 2463 O O . ARG A 1 301 ? -23.747 -6.579 -6.153 1.00 64.94 301 ARG A O 1
ATOM 2470 N N . ALA A 1 302 ? -22.492 -8.364 -5.663 1.00 65.00 302 ALA A N 1
ATOM 2471 C CA . ALA A 1 302 ? -22.382 -8.799 -7.059 1.00 65.00 302 ALA A CA 1
ATOM 2472 C C . ALA A 1 302 ? -23.757 -9.184 -7.638 1.00 65.00 302 ALA A C 1
ATOM 2474 O O . ALA A 1 302 ? -24.104 -8.795 -8.753 1.00 65.00 302 ALA A O 1
ATOM 2475 N N . ILE A 1 303 ? -24.570 -9.894 -6.850 1.00 68.44 303 ILE A N 1
ATOM 2476 C CA . ILE A 1 303 ? -25.943 -10.258 -7.227 1.00 68.44 303 ILE A CA 1
ATOM 2477 C C . ILE A 1 303 ? -26.825 -9.005 -7.334 1.00 68.44 303 ILE A C 1
ATOM 2479 O O . ILE A 1 303 ? -27.590 -8.866 -8.288 1.00 68.44 303 ILE A O 1
ATOM 2483 N N . TRP A 1 304 ? -26.695 -8.074 -6.388 1.00 71.75 304 TRP A N 1
ATOM 2484 C CA . TRP A 1 304 ? -27.417 -6.805 -6.392 1.00 71.75 304 TRP A CA 1
ATOM 2485 C C . TRP A 1 304 ? -27.040 -5.923 -7.582 1.00 71.75 304 TRP A C 1
ATOM 2487 O O . TRP A 1 304 ? -27.917 -5.398 -8.257 1.00 71.75 304 TRP A O 1
ATOM 2497 N N . GLN A 1 305 ? -25.753 -5.814 -7.905 1.00 69.69 305 GLN A N 1
ATOM 2498 C CA . GLN A 1 305 ? -25.266 -5.062 -9.060 1.00 69.69 305 GLN A CA 1
ATOM 2499 C C . GLN A 1 305 ? -25.811 -5.632 -10.371 1.00 69.69 305 GLN A C 1
ATOM 2501 O O . GLN A 1 305 ? -26.260 -4.865 -11.219 1.00 69.69 305 GLN A O 1
ATOM 2506 N N . GLU A 1 306 ? -25.852 -6.958 -10.528 1.00 74.38 306 GLU A N 1
ATOM 2507 C CA . GLU A 1 306 ? -26.482 -7.580 -11.699 1.00 74.38 306 GLU A CA 1
ATOM 2508 C C . GLU A 1 306 ? -27.999 -7.325 -11.750 1.00 74.38 306 GLU A C 1
ATOM 2510 O O . GLU A 1 306 ? -28.529 -7.024 -12.821 1.00 74.38 306 GLU A O 1
ATOM 2515 N N . LEU A 1 307 ? -28.701 -7.340 -10.608 1.00 7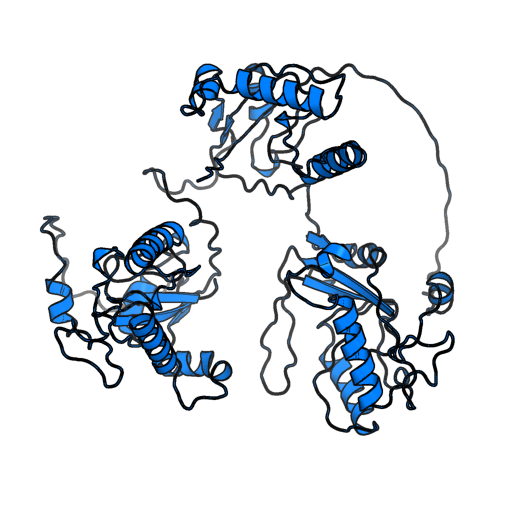0.50 307 LEU A N 1
ATOM 2516 C CA . LEU A 1 307 ? -30.120 -6.960 -10.537 1.00 70.50 307 LEU A CA 1
ATOM 2517 C C . LEU A 1 307 ? -30.345 -5.481 -10.916 1.00 70.50 307 LEU A C 1
ATOM 2519 O O . LEU A 1 307 ? -31.337 -5.147 -11.570 1.00 70.50 307 LEU A O 1
ATOM 2523 N N . MET A 1 308 ? -29.417 -4.602 -10.532 1.00 71.56 308 MET A N 1
ATOM 2524 C CA . MET A 1 308 ? -29.510 -3.149 -10.712 1.00 71.56 308 MET A CA 1
ATOM 2525 C C . MET A 1 308 ? -28.960 -2.637 -12.046 1.00 71.56 308 MET A C 1
ATOM 2527 O O . MET A 1 308 ? -29.243 -1.500 -12.422 1.00 71.56 308 MET A O 1
ATOM 2531 N N . LYS A 1 309 ? -28.247 -3.473 -12.808 1.00 74.00 309 LYS A N 1
ATOM 2532 C CA . LYS A 1 309 ? -27.532 -3.122 -14.050 1.00 74.00 309 LYS A CA 1
ATOM 2533 C C . LYS A 1 309 ? -28.382 -2.422 -15.114 1.00 74.00 309 LYS A C 1
ATOM 2535 O O . LYS A 1 309 ? -27.860 -1.634 -15.894 1.00 74.00 309 LYS A O 1
ATOM 2540 N N . ASN A 1 310 ? -29.687 -2.695 -15.140 1.00 69.19 310 ASN A N 1
ATOM 2541 C CA . ASN A 1 310 ? -30.630 -2.142 -16.119 1.00 69.19 310 ASN A CA 1
ATOM 2542 C C . ASN A 1 310 ? -31.674 -1.199 -15.494 1.00 69.19 310 ASN A C 1
ATOM 2544 O O . ASN A 1 310 ? -32.665 -0.858 -16.143 1.00 69.19 310 ASN A O 1
ATOM 2548 N N . LYS A 1 311 ? -31.501 -0.808 -14.227 1.00 73.88 311 LYS A N 1
ATOM 2549 C CA . LYS A 1 311 ? -32.443 0.065 -13.520 1.00 73.88 311 LYS A CA 1
ATOM 2550 C C . LYS A 1 311 ? -32.066 1.531 -13.722 1.00 73.88 311 LYS A C 1
ATOM 2552 O O . LYS A 1 311 ? -30.905 1.884 -13.894 1.00 73.88 311 LYS A O 1
ATOM 2557 N N . LYS A 1 312 ? -33.078 2.404 -13.701 1.00 71.25 312 LYS A N 1
ATOM 2558 C CA . LYS A 1 312 ? -32.930 3.850 -13.952 1.00 71.25 312 LYS A CA 1
ATOM 2559 C C . LYS A 1 312 ? -31.993 4.544 -12.949 1.00 71.25 312 LYS A C 1
ATOM 2561 O O . LYS A 1 312 ? -31.404 5.566 -13.286 1.00 71.25 312 LYS A O 1
ATOM 2566 N N . TYR A 1 313 ? -31.863 3.983 -11.749 1.00 63.00 313 TYR A N 1
ATOM 2567 C CA . TYR A 1 313 ? -30.987 4.455 -10.680 1.00 63.00 313 TYR A CA 1
ATOM 2568 C C . TYR A 1 313 ? -30.250 3.247 -10.086 1.00 63.00 313 TYR A C 1
ATOM 2570 O O . TYR A 1 313 ? -30.806 2.585 -9.222 1.00 63.00 313 TYR A O 1
ATOM 2578 N N . PRO A 1 314 ? -29.060 2.873 -10.572 1.00 60.62 314 PRO A N 1
ATOM 2579 C CA . PRO A 1 314 ? -28.331 1.747 -10.000 1.00 60.62 314 PRO A CA 1
ATOM 2580 C C . PRO A 1 314 ? -27.801 2.113 -8.604 1.00 60.62 314 PRO A C 1
ATOM 2582 O O . PRO A 1 314 ? -27.125 3.129 -8.449 1.00 60.62 314 PRO A O 1
ATOM 2585 N N . SER A 1 315 ? -28.108 1.297 -7.590 1.00 61.75 315 SER A N 1
ATOM 2586 C CA . SER A 1 315 ? -27.483 1.403 -6.264 1.00 61.75 315 SER A CA 1
ATOM 2587 C C . SER A 1 315 ? -26.259 0.493 -6.192 1.00 61.75 315 SER A C 1
ATOM 2589 O O . SER A 1 315 ? -26.352 -0.705 -6.459 1.00 61.75 315 SER A O 1
ATOM 2591 N N . GLU A 1 316 ? -25.112 1.053 -5.808 1.00 58.06 316 GLU A N 1
ATOM 2592 C CA . GLU A 1 316 ? -23.873 0.295 -5.568 1.00 58.06 316 GLU A CA 1
ATOM 2593 C C . GLU A 1 316 ? -23.802 -0.303 -4.157 1.00 58.06 316 GLU A C 1
ATOM 2595 O O . GLU A 1 316 ? -22.950 -1.150 -3.874 1.00 58.06 316 GLU A O 1
ATOM 2600 N N . TYR A 1 317 ? -24.692 0.142 -3.270 1.00 59.94 317 TYR A N 1
ATOM 2601 C CA . TYR A 1 317 ? -24.730 -0.260 -1.876 1.00 59.94 317 TYR A CA 1
ATOM 2602 C C . TYR A 1 317 ? -25.886 -1.238 -1.655 1.00 59.94 317 TYR A C 1
ATOM 2604 O O . TYR A 1 317 ? -26.993 -1.015 -2.148 1.00 59.94 317 TYR A O 1
ATOM 2612 N N . PHE A 1 318 ? -25.591 -2.336 -0.960 1.00 67.31 318 PHE A N 1
ATOM 2613 C CA . PHE A 1 318 ? -26.549 -3.372 -0.597 1.00 67.31 318 PHE A CA 1
ATOM 2614 C C . PHE A 1 318 ? -26.348 -3.726 0.867 1.00 67.31 318 PHE A C 1
ATOM 2616 O O . PHE A 1 318 ? -25.245 -4.123 1.259 1.00 67.31 318 PHE A O 1
ATOM 2623 N N . GLN A 1 319 ? -27.410 -3.609 1.654 1.00 72.25 319 GLN A N 1
ATOM 2624 C CA . GLN A 1 319 ? -27.451 -4.138 3.013 1.00 72.25 319 GLN A CA 1
ATOM 2625 C C . GLN A 1 319 ? -28.259 -5.437 3.036 1.00 72.25 319 GLN A C 1
ATOM 2627 O O . GLN A 1 319 ? -29.249 -5.580 2.324 1.00 72.25 319 GLN A O 1
ATOM 2632 N N . GLU A 1 320 ? -27.879 -6.399 3.878 1.00 75.06 320 GLU A N 1
ATOM 2633 C CA . GLU A 1 320 ? -28.632 -7.660 4.004 1.00 75.06 320 GLU A CA 1
ATOM 2634 C C . GLU A 1 320 ? -30.080 -7.418 4.475 1.00 75.06 320 GLU A C 1
ATOM 2636 O O . GLU A 1 320 ? -30.988 -8.179 4.134 1.00 75.06 320 GLU A O 1
ATOM 2641 N N . GLU A 1 321 ? -30.320 -6.315 5.192 1.00 74.50 321 GLU A N 1
ATOM 2642 C CA . GLU A 1 321 ? -31.645 -5.810 5.555 1.00 74.50 321 GLU A CA 1
ATOM 2643 C C . GLU A 1 321 ? -32.513 -5.404 4.353 1.00 74.50 321 GLU A C 1
ATOM 2645 O O . GLU A 1 321 ? -33.726 -5.277 4.515 1.00 74.50 321 GLU A O 1
ATOM 2650 N N . GLU A 1 322 ? -31.946 -5.221 3.160 1.00 75.75 322 GLU A N 1
ATOM 2651 C CA . GLU A 1 322 ? -32.650 -4.885 1.911 1.00 75.75 322 GLU A CA 1
ATOM 2652 C C . GLU A 1 322 ? -32.977 -6.140 1.082 1.00 75.75 322 GLU A C 1
ATOM 2654 O O . GLU A 1 322 ? -33.702 -6.078 0.089 1.00 75.75 322 GLU A O 1
ATOM 2659 N N . HIS A 1 323 ? -32.513 -7.323 1.505 1.00 79.44 323 HIS A N 1
ATOM 2660 C CA . HIS A 1 323 ? -32.770 -8.565 0.782 1.00 79.44 323 HIS A CA 1
ATOM 2661 C C . HIS A 1 323 ? -34.284 -8.894 0.761 1.00 79.44 323 HIS A C 1
ATOM 2663 O O . HIS A 1 323 ? -34.910 -9.021 1.825 1.00 79.44 323 HIS A O 1
ATOM 2669 N N . PRO A 1 324 ? -34.908 -9.109 -0.415 1.00 81.88 324 PRO A N 1
ATOM 2670 C CA . PRO A 1 324 ? -36.369 -9.140 -0.539 1.00 81.88 324 PRO A CA 1
ATOM 2671 C C . PRO A 1 324 ? -37.046 -10.301 0.189 1.00 81.88 324 PRO A C 1
ATOM 2673 O O . PRO A 1 324 ? -38.163 -10.162 0.680 1.00 81.88 324 PRO A O 1
ATOM 2676 N N . LEU A 1 325 ? -36.352 -11.432 0.324 1.00 83.56 325 LEU A N 1
ATOM 2677 C CA . LEU A 1 325 ? -36.895 -12.636 0.966 1.00 83.56 325 LEU A CA 1
ATOM 2678 C C . LEU A 1 325 ? -36.721 -12.684 2.493 1.00 83.56 325 LEU A C 1
ATOM 2680 O O . LEU A 1 325 ? -37.144 -13.655 3.113 1.00 83.56 325 LEU A O 1
ATOM 2684 N N . GLN A 1 326 ? -36.088 -11.683 3.108 1.00 83.75 326 GLN A N 1
ATOM 2685 C CA . GLN A 1 326 ? -35.941 -11.652 4.567 1.00 83.75 326 GLN A CA 1
ATOM 2686 C C . GLN A 1 326 ? -37.264 -11.255 5.229 1.00 83.75 326 GLN A C 1
ATOM 2688 O O . GLN A 1 326 ? -37.922 -10.315 4.785 1.00 83.75 326 GLN A O 1
ATOM 2693 N N . THR A 1 327 ? -37.636 -11.958 6.301 1.00 88.38 327 THR A N 1
ATOM 2694 C CA . THR A 1 327 ? -38.910 -11.758 7.022 1.00 88.38 327 THR A CA 1
ATOM 2695 C C . THR A 1 327 ? -38.739 -11.402 8.494 1.00 88.38 327 THR A C 1
ATOM 2697 O O . THR A 1 327 ? -39.684 -10.935 9.126 1.00 88.38 327 THR A O 1
ATOM 2700 N N . SER A 1 328 ? -37.550 -11.623 9.055 1.00 88.94 328 SER A N 1
ATOM 2701 C CA . SER A 1 328 ? -37.286 -11.437 10.482 1.00 88.94 328 SER A CA 1
ATOM 2702 C C . SER A 1 328 ? -35.922 -10.789 10.716 1.00 88.94 328 SER A C 1
ATOM 2704 O O . SER A 1 328 ? -35.061 -10.866 9.846 1.00 88.94 328 SER A O 1
ATOM 2706 N N . VAL A 1 329 ? -35.720 -10.158 11.878 1.00 87.81 329 VAL A N 1
ATOM 2707 C CA . VAL A 1 329 ? -34.468 -9.508 12.303 1.00 87.81 329 VAL A CA 1
ATOM 2708 C C . VAL A 1 329 ? -34.269 -9.618 13.823 1.00 87.81 329 VAL A C 1
ATOM 2710 O O . VAL A 1 329 ? -35.219 -9.459 14.583 1.00 87.81 329 VAL A O 1
ATOM 2713 N N . ILE A 1 330 ? -33.042 -9.870 14.284 1.00 86.88 330 ILE A N 1
ATOM 2714 C CA . ILE A 1 330 ? -32.615 -9.671 15.682 1.00 86.88 330 ILE A CA 1
ATOM 2715 C C . ILE A 1 330 ? -31.275 -8.946 15.667 1.00 86.88 330 ILE A C 1
ATOM 2717 O O . ILE A 1 330 ? -30.532 -9.076 14.698 1.00 86.88 330 ILE A O 1
ATOM 2721 N N . GLN A 1 331 ? -30.940 -8.235 16.741 1.00 84.31 331 GLN A N 1
ATOM 2722 C CA . GLN A 1 331 ? -29.618 -7.637 16.906 1.00 84.31 331 GLN A CA 1
ATOM 2723 C C . GLN A 1 331 ? -28.955 -8.149 18.181 1.00 84.31 331 GLN A C 1
ATOM 2725 O O . GLN A 1 331 ? -29.592 -8.150 19.232 1.00 84.31 331 GLN A O 1
ATOM 2730 N N . CYS A 1 332 ? -27.677 -8.533 18.116 1.00 83.25 332 CYS A N 1
ATOM 2731 C CA . CYS A 1 332 ? -26.942 -8.989 19.297 1.00 83.25 332 CYS A CA 1
ATOM 2732 C C . CYS A 1 332 ? -25.629 -8.238 19.514 1.00 83.25 332 CYS A C 1
ATOM 2734 O O . CYS A 1 332 ? -24.975 -7.784 18.582 1.00 83.25 332 CYS A O 1
ATOM 2736 N N . ALA A 1 333 ? -25.251 -8.095 20.780 1.00 79.88 333 ALA A N 1
ATOM 2737 C CA . ALA A 1 333 ? -23.977 -7.550 21.206 1.00 79.88 333 ALA A CA 1
ATOM 2738 C C . ALA A 1 333 ? -22.962 -8.683 21.383 1.00 79.88 333 ALA A C 1
ATOM 2740 O O . ALA A 1 333 ? -23.258 -9.710 22.003 1.00 79.88 333 ALA A O 1
ATOM 2741 N N . LEU A 1 334 ? -21.748 -8.476 20.882 1.00 78.81 334 LEU A N 1
ATOM 2742 C CA . LEU A 1 334 ? -20.643 -9.414 21.054 1.00 78.81 334 LEU A CA 1
ATOM 2743 C C . LEU A 1 334 ? -19.898 -9.170 22.374 1.00 78.81 334 LEU A C 1
ATOM 2745 O O . LEU A 1 334 ? -19.880 -8.056 22.899 1.00 78.81 334 LEU A O 1
ATOM 2749 N N . THR A 1 335 ? -19.288 -10.220 22.925 1.00 72.94 335 THR A N 1
ATOM 2750 C CA . THR A 1 335 ? -18.383 -10.120 24.086 1.00 72.94 335 THR A CA 1
ATOM 2751 C C . THR A 1 335 ? -17.011 -9.570 23.703 1.00 72.94 335 THR A C 1
ATOM 2753 O O . THR A 1 335 ? -16.340 -8.993 24.554 1.00 72.94 335 THR A O 1
ATOM 2756 N N . ALA A 1 336 ? -16.621 -9.708 22.435 1.00 64.81 336 ALA A N 1
ATOM 2757 C CA . ALA A 1 336 ? -15.381 -9.199 21.867 1.00 64.81 336 ALA A CA 1
ATOM 2758 C C . ALA A 1 336 ? -15.630 -8.610 20.472 1.00 64.81 336 ALA A C 1
ATOM 2760 O O . ALA A 1 336 ? -16.533 -9.041 19.753 1.00 64.81 336 ALA A O 1
ATOM 2761 N N . THR A 1 337 ? -14.816 -7.634 20.073 1.00 61.03 337 THR A N 1
ATOM 2762 C CA . THR A 1 337 ? -14.867 -7.073 18.720 1.00 61.03 337 THR A CA 1
ATOM 2763 C C . THR A 1 337 ? -14.381 -8.111 17.717 1.00 61.03 337 THR A C 1
ATOM 2765 O O . THR A 1 337 ? -13.203 -8.468 17.701 1.00 61.03 337 THR A O 1
ATOM 2768 N N . CYS A 1 338 ? -15.273 -8.574 16.846 1.00 58.47 338 CYS A N 1
ATOM 2769 C CA . CYS A 1 338 ? -14.882 -9.409 15.721 1.00 58.47 338 CYS A CA 1
ATOM 2770 C C . CYS A 1 338 ? -14.454 -8.554 14.539 1.00 58.47 338 CYS A C 1
ATOM 2772 O O . CYS A 1 338 ? -15.198 -7.685 14.088 1.00 58.47 338 CYS A O 1
ATOM 2774 N N . ARG A 1 339 ? -13.286 -8.864 13.967 1.00 54.72 339 ARG A N 1
ATOM 2775 C CA . ARG A 1 339 ? -12.968 -8.446 12.598 1.00 54.72 339 ARG A CA 1
ATOM 2776 C C . ARG A 1 339 ? -13.762 -9.316 11.632 1.00 54.72 339 ARG A C 1
ATOM 2778 O O . ARG A 1 339 ? -13.257 -10.303 11.090 1.00 54.72 339 ARG A O 1
ATOM 2785 N N . LEU A 1 340 ? -15.026 -8.948 11.466 1.00 50.53 340 LEU A N 1
ATOM 2786 C CA . LEU A 1 340 ? -15.833 -9.342 10.325 1.00 50.53 340 LEU A CA 1
ATOM 2787 C C . LEU A 1 340 ? -15.320 -8.496 9.170 1.00 50.53 340 LEU A C 1
ATOM 2789 O O . LEU A 1 340 ? -15.821 -7.406 8.916 1.00 50.53 340 LEU A O 1
ATOM 2793 N N . ASN A 1 341 ? -14.235 -8.919 8.522 1.00 41.78 341 ASN A N 1
ATOM 2794 C CA . ASN A 1 341 ? -13.935 -8.280 7.254 1.00 41.78 341 ASN A CA 1
ATOM 2795 C C . ASN A 1 341 ? -15.163 -8.546 6.371 1.00 41.78 341 ASN A C 1
ATOM 2797 O O . ASN A 1 341 ? -15.544 -9.703 6.198 1.00 41.78 341 ASN A O 1
ATOM 2801 N N . ALA A 1 342 ? -15.758 -7.516 5.774 1.00 38.16 342 ALA A N 1
ATOM 2802 C CA . ALA A 1 342 ? -16.736 -7.696 4.697 1.00 38.16 342 ALA A CA 1
ATOM 2803 C C . ALA A 1 342 ? -16.142 -8.509 3.514 1.00 38.16 342 ALA A C 1
ATOM 2805 O O . ALA A 1 342 ? -16.861 -8.983 2.640 1.00 38.16 342 ALA A O 1
ATOM 2806 N N . THR A 1 343 ? -14.818 -8.728 3.531 1.00 37.84 343 THR A N 1
ATOM 2807 C CA . THR A 1 343 ? -14.030 -9.613 2.665 1.00 37.84 343 THR A CA 1
ATOM 2808 C C . THR A 1 343 ? -13.683 -10.986 3.269 1.00 37.84 343 THR A C 1
ATOM 2810 O O . THR A 1 343 ? -13.084 -11.806 2.582 1.00 37.84 343 THR A O 1
ATOM 2813 N N . ARG A 1 344 ? -14.070 -11.309 4.514 1.00 35.91 344 ARG A N 1
ATOM 2814 C CA . ARG A 1 344 ? -13.833 -12.618 5.165 1.00 35.91 344 ARG A CA 1
ATOM 2815 C C . ARG A 1 344 ? -14.898 -13.649 4.788 1.00 35.91 344 ARG A C 1
ATOM 2817 O O . ARG A 1 344 ? -15.387 -14.391 5.633 1.00 35.91 344 ARG A O 1
ATOM 2824 N N . VAL A 1 345 ? -15.164 -13.782 3.494 1.00 32.50 345 VAL A N 1
ATOM 2825 C CA . VAL A 1 345 ? -15.426 -15.116 2.952 1.00 32.50 345 VAL A CA 1
ATOM 2826 C C . VAL A 1 345 ? -14.065 -15.804 2.899 1.00 32.50 345 VAL A C 1
ATOM 2828 O O . VAL A 1 345 ? -13.267 -15.526 2.021 1.00 32.50 345 VAL A O 1
ATOM 2831 N N . GLY A 1 346 ? -13.751 -16.618 3.906 1.00 33.62 346 GLY A N 1
ATOM 2832 C CA . GLY A 1 346 ? -12.831 -17.755 3.788 1.00 33.62 346 GLY A CA 1
ATOM 2833 C C . GLY A 1 346 ? -11.497 -17.624 3.032 1.00 33.62 346 GLY A C 1
ATOM 2834 O O . GLY A 1 346 ? -11.052 -18.642 2.512 1.00 33.62 346 GLY A O 1
ATOM 2835 N N . PHE A 1 347 ? -10.815 -16.478 2.963 1.00 37.53 347 PHE A N 1
ATOM 2836 C CA . PHE A 1 347 ? -9.480 -16.457 2.355 1.00 37.53 347 PHE A CA 1
ATOM 2837 C C . PHE A 1 347 ? -8.428 -16.951 3.357 1.00 37.53 347 PHE A C 1
ATOM 2839 O O . PHE A 1 347 ? -7.721 -16.182 3.998 1.00 37.53 347 PHE A O 1
ATOM 2846 N N . THR A 1 348 ? -8.315 -18.276 3.464 1.00 44.56 348 THR A N 1
ATOM 2847 C CA . THR A 1 348 ? -7.054 -18.949 3.821 1.00 44.56 348 THR A CA 1
ATOM 2848 C C . THR A 1 348 ? -6.035 -18.880 2.676 1.00 44.56 348 THR A C 1
ATOM 2850 O O . THR A 1 348 ? -4.953 -19.453 2.778 1.00 44.56 348 THR A O 1
ATOM 2853 N N . ASP A 1 349 ? -6.382 -18.225 1.566 1.00 63.22 349 ASP A N 1
ATOM 2854 C CA . ASP A 1 349 ? -5.522 -18.079 0.407 1.00 63.22 349 ASP A CA 1
ATOM 2855 C C . ASP A 1 349 ? -4.498 -16.953 0.600 1.00 63.22 349 ASP A C 1
ATOM 2857 O O . ASP A 1 349 ? -4.773 -15.865 1.105 1.00 63.22 349 ASP A O 1
ATOM 2861 N N . PHE A 1 350 ? -3.285 -17.234 0.144 1.00 79.62 350 PHE A N 1
ATOM 2862 C CA . PHE A 1 350 ? -2.140 -16.326 0.132 1.00 79.62 350 PHE A CA 1
ATOM 2863 C C . PHE A 1 350 ? -2.370 -15.049 -0.706 1.00 79.62 350 PHE A C 1
ATOM 2865 O O . PHE A 1 350 ? -1.705 -14.034 -0.507 1.00 79.62 350 PHE A O 1
ATOM 2872 N N . ILE A 1 351 ? -3.341 -15.095 -1.621 1.00 84.69 351 ILE A N 1
ATOM 2873 C CA . ILE A 1 351 ? -3.737 -14.002 -2.511 1.00 84.69 351 ILE A CA 1
ATOM 2874 C C . ILE A 1 351 ? -5.079 -13.451 -2.031 1.00 84.69 351 ILE A C 1
ATOM 2876 O O . ILE A 1 351 ? -6.077 -14.172 -2.052 1.00 84.69 351 ILE A O 1
ATOM 2880 N N . GLU A 1 352 ? -5.099 -12.183 -1.623 1.00 80.25 352 GLU A N 1
ATOM 2881 C CA . GLU A 1 352 ? -6.297 -11.506 -1.118 1.00 80.25 352 GLU A CA 1
ATOM 2882 C C . GLU A 1 352 ? -7.268 -11.197 -2.260 1.00 80.25 352 GLU A C 1
ATOM 2884 O O . GLU A 1 352 ? -8.438 -11.582 -2.235 1.00 80.25 352 GLU A O 1
ATOM 2889 N N . LEU A 1 353 ? -6.767 -10.527 -3.296 1.00 80.69 353 LEU A N 1
ATOM 2890 C CA . LEU A 1 353 ? -7.558 -10.091 -4.439 1.00 80.69 353 LEU A CA 1
ATOM 2891 C C . LEU A 1 353 ? -6.652 -9.832 -5.638 1.00 80.69 353 LEU A C 1
ATOM 2893 O O . LEU A 1 353 ? -5.605 -9.229 -5.484 1.00 80.69 353 LEU A O 1
ATOM 2897 N N . CYS A 1 354 ? -7.071 -10.205 -6.842 1.00 87.31 354 CYS A N 1
ATOM 2898 C CA . CYS A 1 354 ? -6.504 -9.647 -8.066 1.00 87.31 354 CYS A CA 1
ATOM 2899 C C . CYS A 1 354 ? -7.353 -8.470 -8.533 1.00 87.31 354 CYS A C 1
ATOM 2901 O O . CYS A 1 354 ? -8.580 -8.579 -8.569 1.00 87.31 354 CYS A O 1
ATOM 2903 N N . ARG A 1 355 ? -6.707 -7.349 -8.852 1.00 87.19 355 ARG A N 1
ATOM 2904 C CA . ARG A 1 355 ? -7.414 -6.163 -9.337 1.00 87.19 355 ARG A CA 1
ATOM 2905 C C . ARG A 1 355 ? -7.971 -6.427 -10.727 1.00 87.19 355 ARG A C 1
ATOM 2907 O O . ARG A 1 355 ? -7.387 -7.165 -11.512 1.00 87.19 355 ARG A O 1
ATOM 2914 N N . THR A 1 356 ? -9.098 -5.813 -11.035 1.00 87.94 356 THR A N 1
ATOM 2915 C CA . THR A 1 356 ? -9.582 -5.691 -12.409 1.00 87.94 356 THR A CA 1
ATOM 2916 C C . THR A 1 356 ? -8.742 -4.670 -13.176 1.00 87.94 356 THR A C 1
ATOM 2918 O O . THR A 1 356 ? -8.026 -3.854 -12.589 1.00 87.94 356 THR A O 1
ATOM 2921 N N . GLU A 1 357 ? -8.838 -4.681 -14.506 1.00 87.06 357 GLU A N 1
ATOM 2922 C CA . GLU A 1 357 ? -8.180 -3.674 -15.345 1.00 87.06 357 GLU A CA 1
ATOM 2923 C C . GLU A 1 357 ? -8.626 -2.245 -14.981 1.00 87.06 357 GLU A C 1
ATOM 2925 O O . GLU A 1 357 ? -7.805 -1.329 -14.921 1.00 87.06 357 GLU A O 1
ATOM 2930 N N . GLU A 1 358 ? -9.916 -2.061 -14.690 1.00 85.31 358 GLU A N 1
ATOM 2931 C CA . GLU A 1 358 ? -10.485 -0.776 -14.274 1.00 85.31 358 GLU A CA 1
ATOM 2932 C C . GLU A 1 358 ? -9.900 -0.313 -12.934 1.00 85.31 358 GLU A C 1
ATOM 2934 O O . GLU A 1 358 ? -9.422 0.817 -12.829 1.00 85.31 358 GLU A O 1
ATOM 2939 N N . GLU A 1 359 ? -9.853 -1.197 -11.934 1.00 85.75 359 GLU A N 1
ATOM 2940 C CA . GLU A 1 359 ? -9.255 -0.910 -10.623 1.00 85.75 359 GLU A CA 1
ATOM 2941 C C . GLU A 1 359 ? -7.753 -0.618 -10.729 1.00 85.75 359 GLU A C 1
ATOM 2943 O O . GLU A 1 359 ? -7.258 0.310 -10.093 1.00 85.75 359 GLU A O 1
ATOM 2948 N N . PHE A 1 360 ? -7.017 -1.367 -11.556 1.00 86.62 360 PHE A N 1
ATOM 2949 C CA . PHE A 1 360 ? -5.587 -1.143 -11.770 1.00 86.62 360 PHE A CA 1
ATOM 2950 C C . PHE A 1 360 ? -5.297 0.225 -12.402 1.00 86.62 360 PHE A C 1
ATOM 2952 O O . PHE A 1 360 ? -4.298 0.874 -12.072 1.00 86.62 360 PHE A O 1
ATOM 2959 N N . ASN A 1 361 ? -6.166 0.665 -13.311 1.00 85.62 361 ASN A N 1
ATOM 2960 C CA . ASN A 1 361 ? -6.046 1.952 -13.984 1.00 85.62 361 ASN A CA 1
ATOM 2961 C C . ASN A 1 361 ? -6.531 3.133 -13.137 1.00 85.62 361 ASN A C 1
ATOM 2963 O O . ASN A 1 361 ? -6.256 4.274 -13.512 1.00 85.62 361 ASN A O 1
ATOM 2967 N N . ASN A 1 362 ? -7.200 2.884 -12.009 1.00 77.75 362 ASN A N 1
ATOM 2968 C CA . ASN A 1 362 ? -7.723 3.927 -11.142 1.00 77.75 362 ASN A CA 1
ATOM 2969 C C . ASN A 1 362 ? -6.689 4.348 -10.084 1.00 77.75 362 ASN A C 1
ATOM 2971 O O . ASN A 1 362 ? -6.501 3.698 -9.054 1.00 77.75 362 ASN A O 1
ATOM 2975 N N . PRO A 1 363 ? -6.024 5.483 -10.322 1.00 54.53 363 PRO A N 1
ATOM 2976 C CA . PRO A 1 363 ? -6.044 6.522 -9.307 1.00 54.53 363 PRO A CA 1
ATOM 2977 C C . PRO A 1 363 ? -6.440 7.867 -9.924 1.00 54.53 363 PRO A C 1
ATOM 2979 O O . PRO A 1 363 ? -6.003 8.233 -11.016 1.00 54.53 363 PRO A O 1
ATOM 2982 N N . ALA A 1 364 ? -7.277 8.613 -9.203 1.00 50.03 364 ALA A N 1
ATOM 2983 C CA . ALA A 1 364 ? -7.773 9.927 -9.592 1.00 50.03 364 ALA A CA 1
ATOM 2984 C C . ALA A 1 364 ? -6.668 10.838 -10.182 1.00 50.03 364 ALA A C 1
ATOM 2986 O O . ALA A 1 364 ? -5.631 11.052 -9.554 1.00 50.03 364 ALA A O 1
ATOM 2987 N N . ASN A 1 365 ? -6.955 11.439 -11.347 1.00 52.81 365 ASN A N 1
ATOM 2988 C CA . ASN A 1 365 ? -6.237 12.563 -11.979 1.00 52.81 365 ASN A CA 1
ATOM 2989 C C . ASN A 1 365 ? -4.998 12.285 -12.864 1.00 52.81 365 ASN A C 1
ATOM 2991 O O . ASN A 1 365 ? -4.136 13.160 -12.966 1.00 52.81 365 ASN A O 1
ATOM 2995 N N . LEU A 1 366 ? -4.903 11.157 -13.579 1.00 59.91 366 LEU A N 1
ATOM 2996 C CA . LEU A 1 366 ? -3.882 10.986 -14.632 1.00 59.91 366 LEU A CA 1
ATOM 2997 C C . LEU A 1 366 ? -4.470 11.111 -16.056 1.00 59.91 366 LEU A C 1
ATOM 2999 O O . LEU A 1 366 ? -5.538 10.566 -16.322 1.00 59.91 366 LEU A O 1
ATOM 3003 N N . PRO A 1 367 ? -3.783 11.791 -17.001 1.00 67.81 367 PRO A N 1
ATOM 3004 C CA . PRO A 1 367 ? -4.248 11.957 -18.386 1.00 67.81 367 PRO A CA 1
ATOM 3005 C C . PRO A 1 367 ? -4.149 10.676 -19.232 1.00 67.81 367 PRO A C 1
ATOM 3007 O O . PRO A 1 367 ? -4.592 10.666 -20.379 1.00 67.81 367 PRO A O 1
ATOM 3010 N N . LYS A 1 368 ? -3.520 9.625 -18.695 1.00 78.25 368 LYS A N 1
ATOM 3011 C CA . LYS A 1 368 ? -3.325 8.310 -19.313 1.00 78.25 368 LYS A CA 1
ATOM 3012 C C . LYS A 1 368 ? -3.519 7.221 -18.267 1.00 78.25 368 LYS A C 1
ATOM 3014 O O . LYS A 1 368 ? -3.249 7.441 -17.086 1.00 78.25 368 LYS A O 1
ATOM 3019 N N . THR A 1 369 ? -3.940 6.049 -18.717 1.00 85.56 369 THR A N 1
ATOM 3020 C CA . THR A 1 369 ? -4.086 4.854 -17.881 1.00 85.56 369 THR A CA 1
ATOM 3021 C C . THR A 1 369 ? -2.726 4.355 -17.383 1.00 85.56 369 THR A C 1
ATOM 3023 O O . THR A 1 369 ? -1.680 4.592 -17.998 1.00 85.56 369 THR A O 1
ATOM 3026 N N . ARG A 1 370 ? -2.709 3.620 -16.265 1.00 88.62 370 ARG A N 1
ATOM 3027 C CA . ARG A 1 370 ? -1.473 3.048 -15.704 1.00 88.62 370 ARG A CA 1
ATOM 3028 C C . ARG A 1 370 ? -0.816 2.060 -16.679 1.00 88.62 370 ARG A C 1
ATOM 3030 O O . ARG A 1 370 ? 0.408 2.031 -16.792 1.00 88.62 370 ARG A O 1
ATOM 3037 N N . ILE A 1 371 ? -1.621 1.318 -17.443 1.00 91.69 371 ILE A N 1
ATOM 3038 C CA . ILE A 1 371 ? -1.149 0.423 -18.514 1.00 91.69 371 ILE A CA 1
ATOM 3039 C C . ILE A 1 371 ? -0.433 1.203 -19.623 1.00 91.69 371 ILE A C 1
ATOM 3041 O O . ILE A 1 371 ? 0.639 0.794 -20.076 1.00 91.69 371 ILE A O 1
ATOM 3045 N N . GLU A 1 372 ? -0.977 2.346 -20.048 1.00 90.62 372 GLU A N 1
ATOM 3046 C CA . GLU A 1 372 ? -0.326 3.195 -21.051 1.00 90.62 372 GLU A CA 1
ATOM 3047 C C . GLU A 1 372 ? 1.032 3.705 -20.570 1.00 90.62 372 GLU A C 1
ATOM 3049 O O . GLU A 1 372 ? 1.984 3.694 -21.347 1.00 90.62 372 GLU A O 1
ATOM 3054 N N . TYR A 1 373 ? 1.162 4.097 -19.298 1.00 90.50 373 TYR A N 1
ATOM 3055 C CA . TYR A 1 373 ? 2.454 4.499 -18.730 1.00 90.50 373 TYR A CA 1
ATOM 3056 C C . TYR A 1 373 ? 3.488 3.371 -18.766 1.00 90.50 373 TYR A C 1
ATOM 3058 O O . TYR A 1 373 ? 4.636 3.604 -19.150 1.00 90.50 373 TYR A O 1
ATOM 3066 N N . ILE A 1 374 ? 3.083 2.145 -18.431 1.00 93.38 374 ILE A N 1
ATOM 3067 C CA . ILE A 1 374 ? 3.961 0.971 -18.509 1.00 93.38 374 ILE A CA 1
ATOM 3068 C C . ILE A 1 374 ? 4.442 0.763 -19.949 1.00 93.38 374 ILE A C 1
ATOM 3070 O O . ILE A 1 374 ? 5.640 0.613 -20.195 1.00 93.38 374 ILE A O 1
ATOM 3074 N N . ASN A 1 375 ? 3.532 0.813 -20.923 1.00 96.25 375 ASN A N 1
ATOM 3075 C CA . ASN A 1 375 ? 3.887 0.644 -22.331 1.00 96.25 375 ASN A CA 1
ATOM 3076 C C . ASN A 1 375 ? 4.709 1.818 -22.891 1.00 96.25 375 ASN A C 1
ATOM 3078 O O . ASN A 1 375 ? 5.583 1.605 -23.729 1.00 96.25 375 ASN A O 1
ATOM 3082 N N . MET A 1 376 ? 4.511 3.045 -22.404 1.00 94.38 376 MET A N 1
ATOM 3083 C CA . MET A 1 376 ? 5.385 4.174 -22.734 1.00 94.38 376 MET A CA 1
ATOM 3084 C C . MET A 1 376 ? 6.819 3.938 -22.249 1.00 94.38 376 MET A C 1
ATOM 3086 O O . MET A 1 376 ? 7.749 4.129 -23.032 1.00 94.38 376 MET A O 1
ATOM 3090 N N . GLY A 1 377 ? 6.996 3.463 -21.011 1.00 93.62 377 GLY A N 1
ATOM 3091 C CA . GLY A 1 377 ? 8.314 3.098 -20.482 1.00 93.62 377 GLY A CA 1
ATOM 3092 C C . GLY A 1 377 ? 8.983 2.006 -21.319 1.00 93.62 377 GLY A C 1
ATOM 3093 O O . GLY A 1 377 ? 10.141 2.137 -21.706 1.00 93.62 377 GLY A O 1
ATOM 3094 N N . ARG A 1 378 ? 8.223 0.978 -21.718 1.00 96.19 378 ARG A N 1
ATOM 3095 C CA . ARG A 1 378 ? 8.706 -0.083 -22.622 1.00 96.19 378 ARG A CA 1
ATOM 3096 C C . ARG A 1 378 ? 9.183 0.453 -23.966 1.00 96.19 378 ARG A C 1
ATOM 3098 O O . ARG A 1 378 ? 10.239 0.046 -24.452 1.00 96.19 378 ARG A O 1
ATOM 3105 N N . ALA A 1 379 ? 8.415 1.358 -24.566 1.00 96.31 379 ALA A N 1
ATOM 3106 C CA . ALA A 1 379 ? 8.756 1.971 -25.845 1.00 96.31 379 ALA A CA 1
ATOM 3107 C C . ALA A 1 379 ? 10.025 2.827 -25.737 1.00 96.31 379 ALA A C 1
ATOM 3109 O O . ALA A 1 379 ? 10.898 2.769 -26.606 1.00 96.31 379 ALA A O 1
ATOM 3110 N N . GLU A 1 380 ? 10.168 3.573 -24.641 1.00 94.50 380 GLU A N 1
ATOM 3111 C CA . GLU A 1 380 ? 11.373 4.344 -24.352 1.00 94.50 380 GLU A CA 1
ATOM 3112 C C . GLU A 1 380 ? 12.594 3.438 -24.169 1.00 94.50 380 GLU A C 1
ATOM 3114 O O . GLU A 1 380 ? 13.601 3.638 -24.850 1.00 94.50 380 GLU A O 1
ATOM 3119 N N . THR A 1 381 ? 12.497 2.384 -23.354 1.00 93.12 381 THR A N 1
ATOM 3120 C CA . THR A 1 381 ? 13.570 1.393 -23.184 1.00 93.12 381 THR A CA 1
ATOM 3121 C C . THR A 1 381 ? 13.973 0.768 -24.523 1.00 93.12 381 THR A C 1
ATOM 3123 O O . THR A 1 381 ? 15.164 0.679 -24.835 1.00 93.12 381 THR A O 1
ATOM 3126 N N . ALA A 1 382 ? 12.998 0.379 -25.352 1.00 95.00 382 ALA A N 1
ATOM 3127 C CA . ALA A 1 382 ? 13.263 -0.189 -26.670 1.00 95.00 382 ALA A CA 1
ATOM 3128 C C . ALA A 1 382 ? 13.991 0.797 -27.591 1.00 95.00 382 ALA A C 1
ATOM 3130 O O . ALA A 1 382 ? 14.935 0.413 -28.284 1.00 95.00 382 ALA A O 1
ATOM 3131 N N . LYS A 1 383 ? 13.604 2.076 -27.566 1.00 94.75 383 LYS A N 1
ATOM 3132 C CA . LYS A 1 383 ? 14.249 3.144 -28.335 1.00 94.75 383 LYS A CA 1
ATOM 3133 C C . LYS A 1 383 ? 15.677 3.410 -27.864 1.00 94.75 383 LYS A C 1
ATOM 3135 O O . LYS A 1 383 ? 16.588 3.465 -28.691 1.00 94.75 383 LYS A O 1
ATOM 3140 N N . VAL A 1 384 ? 15.876 3.552 -26.556 1.00 92.12 384 VAL A N 1
ATOM 3141 C CA . VAL A 1 384 ? 17.171 3.877 -25.942 1.00 92.12 384 VAL A CA 1
ATOM 3142 C C . VAL A 1 384 ? 18.195 2.765 -26.176 1.00 92.12 384 VAL A C 1
ATOM 3144 O O . VAL A 1 384 ? 19.336 3.048 -26.544 1.00 92.12 384 VAL A O 1
ATOM 3147 N N . HIS A 1 385 ? 17.792 1.501 -26.034 1.00 92.88 385 HIS A N 1
ATOM 3148 C CA . HIS A 1 385 ? 18.702 0.357 -26.158 1.00 92.88 385 HIS A CA 1
ATOM 3149 C C . HIS A 1 385 ? 18.635 -0.366 -27.513 1.00 92.88 385 HIS A C 1
ATOM 3151 O O . HIS A 1 385 ? 19.357 -1.343 -27.714 1.00 92.88 385 HIS A O 1
ATOM 3157 N N . GLN A 1 386 ? 17.827 0.121 -28.462 1.00 94.56 386 GLN A N 1
ATOM 3158 C CA . GLN A 1 386 ? 17.639 -0.479 -29.792 1.00 94.56 386 GLN A CA 1
ATOM 3159 C C . GLN A 1 386 ? 17.201 -1.952 -29.713 1.00 94.56 386 GLN A C 1
ATOM 3161 O O . GLN A 1 386 ? 17.873 -2.855 -30.223 1.00 94.56 386 GLN A O 1
ATOM 3166 N N . ILE A 1 387 ? 16.071 -2.184 -29.038 1.00 95.69 387 ILE A N 1
ATOM 3167 C CA . ILE A 1 387 ? 15.429 -3.498 -28.913 1.00 95.69 387 ILE A CA 1
ATOM 3168 C C . ILE A 1 387 ? 14.351 -3.625 -29.993 1.00 95.69 387 ILE A C 1
ATOM 3170 O O . ILE A 1 387 ? 13.320 -2.956 -29.952 1.00 95.69 387 ILE A O 1
ATOM 3174 N N . ALA A 1 388 ? 14.570 -4.519 -30.951 1.00 96.81 388 ALA A N 1
ATOM 3175 C CA . ALA A 1 388 ? 13.732 -4.687 -32.133 1.00 96.81 388 ALA A CA 1
ATOM 3176 C C . ALA A 1 388 ? 12.439 -5.488 -31.906 1.00 96.81 388 ALA A C 1
ATOM 3178 O O . ALA A 1 388 ? 11.556 -5.459 -32.763 1.00 96.81 388 ALA A O 1
ATOM 3179 N N . ASN A 1 389 ? 12.343 -6.228 -30.797 1.00 96.75 389 ASN A N 1
ATOM 3180 C CA . ASN A 1 389 ? 11.296 -7.222 -30.531 1.00 96.75 389 ASN A CA 1
ATOM 3181 C C . ASN A 1 389 ? 10.546 -7.010 -29.196 1.00 96.75 389 ASN A C 1
ATOM 3183 O O . ASN A 1 389 ? 10.065 -7.976 -28.605 1.00 96.75 389 ASN A O 1
ATOM 3187 N N . MET A 1 390 ? 10.473 -5.772 -28.693 1.00 97.06 390 MET A N 1
ATOM 3188 C CA . MET A 1 390 ? 9.768 -5.440 -27.445 1.00 97.06 390 MET A CA 1
ATOM 3189 C C . MET A 1 390 ? 8.249 -5.496 -27.644 1.00 97.06 390 MET A C 1
ATOM 3191 O O . MET A 1 390 ? 7.723 -4.718 -28.431 1.00 97.06 390 MET A O 1
ATOM 3195 N N . HIS A 1 391 ? 7.541 -6.369 -26.928 1.00 97.31 391 HIS A N 1
ATOM 3196 C CA . HIS A 1 391 ? 6.083 -6.495 -27.038 1.00 97.31 391 HIS A CA 1
ATOM 3197 C C . HIS A 1 391 ? 5.320 -5.465 -26.199 1.00 97.31 391 HIS A C 1
ATOM 3199 O O . HIS A 1 391 ? 5.824 -4.965 -25.196 1.00 97.31 391 HIS A O 1
ATOM 3205 N N . GLU A 1 392 ? 4.090 -5.160 -26.589 1.00 96.38 392 GLU A N 1
ATOM 3206 C CA . GLU A 1 392 ? 3.130 -4.460 -25.733 1.00 96.38 392 GLU A CA 1
ATOM 3207 C C . GLU A 1 392 ? 2.692 -5.367 -24.569 1.00 96.38 392 GLU A C 1
ATOM 3209 O O . GLU A 1 392 ? 2.469 -6.562 -24.762 1.00 96.38 392 GLU A O 1
ATOM 3214 N N . LEU A 1 393 ? 2.561 -4.802 -23.366 1.00 96.12 393 LEU A N 1
ATOM 3215 C CA . LEU A 1 393 ? 1.940 -5.472 -22.225 1.00 96.12 393 LEU A CA 1
ATOM 3216 C C . LEU A 1 393 ? 0.444 -5.166 -22.171 1.00 96.12 393 LEU A C 1
ATOM 3218 O O . LEU A 1 393 ? 0.039 -4.004 -22.232 1.00 96.12 3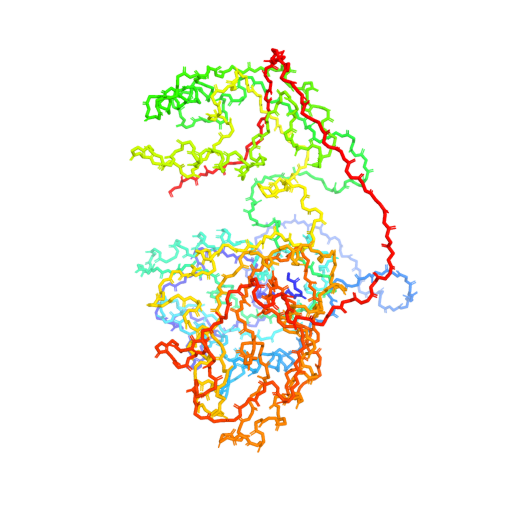93 LEU A O 1
ATOM 3222 N N . LYS A 1 394 ? -0.364 -6.211 -21.984 1.00 94.75 394 LYS A N 1
ATOM 3223 C CA . LYS A 1 394 ? -1.811 -6.119 -21.752 1.00 94.75 394 LYS A CA 1
ATOM 3224 C C . LYS A 1 394 ? -2.180 -6.603 -20.354 1.00 94.75 394 LYS A C 1
ATOM 3226 O O . LYS A 1 394 ? -1.549 -7.525 -19.838 1.00 94.75 394 LYS A O 1
ATOM 3231 N N . TYR A 1 395 ? -3.210 -6.012 -19.758 1.00 93.88 395 TYR A N 1
ATOM 3232 C CA . TYR A 1 395 ? -3.770 -6.545 -18.520 1.00 93.88 395 TYR A CA 1
ATOM 3233 C C . TYR A 1 395 ? -4.489 -7.867 -18.816 1.00 93.88 395 TYR A C 1
ATOM 3235 O O . TYR A 1 395 ? -5.238 -7.955 -19.788 1.00 93.88 395 TYR A O 1
ATOM 3243 N N . ASP A 1 396 ? -4.225 -8.917 -18.038 1.00 92.19 396 ASP A N 1
ATOM 3244 C CA . ASP A 1 396 ? -4.780 -10.251 -18.291 1.00 92.19 396 ASP A CA 1
ATOM 3245 C C . ASP A 1 396 ? -5.236 -10.932 -16.999 1.00 92.19 396 ASP A C 1
ATOM 3247 O O . ASP A 1 396 ? -4.454 -11.578 -16.297 1.00 92.19 396 ASP A O 1
ATOM 3251 N N . MET A 1 397 ? -6.544 -10.860 -16.742 1.00 88.56 397 MET A N 1
ATOM 3252 C CA . MET A 1 397 ? -7.186 -11.540 -15.614 1.00 88.56 397 MET A CA 1
ATOM 3253 C C . MET A 1 397 ? -6.977 -13.057 -15.632 1.00 88.56 397 MET A C 1
ATOM 3255 O O . MET A 1 397 ? -6.955 -13.686 -14.580 1.00 88.56 397 MET A O 1
ATOM 3259 N N . ALA A 1 398 ? -6.752 -13.687 -16.789 1.00 87.94 398 ALA A N 1
ATOM 3260 C CA . ALA A 1 398 ? -6.541 -15.131 -16.836 1.00 87.94 398 ALA A CA 1
ATOM 3261 C C . ALA A 1 398 ? -5.177 -15.569 -16.264 1.00 87.94 398 ALA A C 1
ATOM 3263 O O . ALA A 1 398 ? -4.945 -16.773 -16.127 1.00 87.94 398 ALA A O 1
ATOM 3264 N N . LEU A 1 399 ? -4.281 -14.638 -15.904 1.00 89.00 399 LEU A N 1
ATOM 3265 C CA . LEU A 1 399 ? -3.098 -14.930 -15.085 1.00 89.00 399 LEU A CA 1
ATOM 3266 C C . LEU A 1 399 ? -3.443 -15.183 -13.611 1.00 89.00 399 LEU A C 1
ATOM 3268 O O . LEU A 1 399 ? -2.670 -15.854 -12.929 1.00 89.00 399 LEU A O 1
ATOM 3272 N N . GLU A 1 400 ? -4.612 -14.752 -13.129 1.00 89.62 400 GLU A N 1
ATOM 3273 C CA . GLU A 1 400 ? -5.076 -14.997 -11.756 1.00 89.62 400 GLU A CA 1
ATOM 3274 C C . GLU A 1 400 ? -5.051 -16.489 -11.399 1.00 89.62 400 GLU A C 1
ATOM 3276 O O . GLU A 1 400 ? -4.661 -16.861 -10.293 1.00 89.62 400 GLU A O 1
ATOM 3281 N N . LYS A 1 401 ? -5.372 -17.368 -12.358 1.00 87.19 401 LYS A N 1
ATOM 3282 C CA . LYS A 1 401 ? -5.315 -18.825 -12.161 1.00 87.19 401 LYS A CA 1
ATOM 3283 C C . LYS A 1 401 ? -3.914 -19.329 -11.797 1.00 87.19 401 LYS A C 1
ATOM 3285 O O . LYS A 1 401 ? -3.800 -20.360 -11.145 1.00 87.19 401 LYS A O 1
ATOM 3290 N N . GLU A 1 402 ? -2.859 -18.648 -12.246 1.00 89.56 402 GLU A N 1
ATOM 3291 C CA . GLU A 1 402 ? -1.470 -18.969 -11.901 1.00 89.56 402 GLU A CA 1
ATOM 3292 C C . GLU A 1 402 ? -1.101 -18.355 -10.550 1.00 89.56 402 GLU A C 1
ATOM 3294 O O . GLU A 1 402 ? -0.528 -19.043 -9.709 1.00 89.56 402 GLU A O 1
ATOM 3299 N N . VAL A 1 403 ? -1.506 -17.104 -10.306 1.00 89.00 403 VAL A N 1
ATOM 3300 C CA . VAL A 1 403 ? -1.279 -16.410 -9.029 1.00 89.0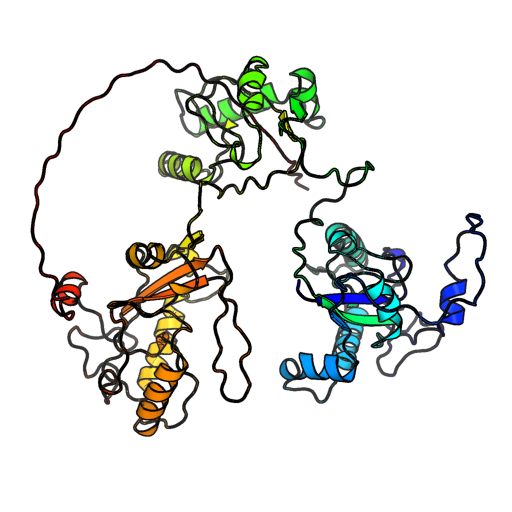0 403 VAL A CA 1
ATOM 3301 C C . VAL A 1 403 ? -1.915 -17.184 -7.866 1.00 89.00 403 VAL A C 1
ATOM 3303 O O . VAL A 1 403 ? -1.268 -17.426 -6.853 1.00 89.00 403 VAL A O 1
ATOM 3306 N N . ARG A 1 404 ? -3.143 -17.692 -8.035 1.00 87.50 404 ARG A N 1
ATOM 3307 C CA . ARG A 1 404 ? -3.875 -18.465 -7.010 1.00 87.50 404 ARG A CA 1
ATOM 3308 C C . ARG A 1 404 ? -3.284 -19.843 -6.688 1.00 87.50 404 ARG A C 1
ATOM 3310 O O . ARG A 1 404 ? -3.684 -20.454 -5.690 1.00 87.50 404 ARG A O 1
ATOM 3317 N N . LYS A 1 405 ? -2.341 -20.345 -7.496 1.00 89.19 405 LYS A N 1
ATOM 3318 C CA . LYS A 1 405 ? -1.576 -21.562 -7.166 1.00 89.19 405 LYS A CA 1
ATOM 3319 C C . LYS A 1 405 ? -0.548 -21.307 -6.067 1.00 89.19 405 LYS A C 1
ATOM 3321 O O . LYS A 1 405 ? -0.126 -22.267 -5.434 1.00 89.19 405 LYS A O 1
ATOM 3326 N N . MET A 1 406 ? -0.164 -20.051 -5.837 1.00 88.31 406 MET A N 1
ATOM 3327 C CA . MET A 1 406 ? 0.744 -19.676 -4.758 1.00 88.31 406 MET A CA 1
ATOM 3328 C C . MET A 1 406 ? 0.014 -19.762 -3.419 1.00 88.31 406 MET A C 1
ATOM 3330 O O . MET A 1 406 ? -1.078 -19.209 -3.273 1.00 88.31 406 MET A O 1
ATOM 3334 N N . LYS A 1 407 ? 0.603 -20.469 -2.452 1.00 87.19 407 LYS A N 1
ATOM 3335 C CA . LYS A 1 407 ? 0.033 -20.691 -1.115 1.00 87.19 407 LYS A CA 1
ATOM 3336 C C . LYS A 1 407 ? 0.903 -20.132 0.008 1.00 87.19 407 LYS A C 1
ATOM 3338 O O . LYS A 1 407 ? 0.425 -20.020 1.133 1.00 87.19 407 LYS A O 1
ATOM 3343 N N . SER A 1 408 ? 2.144 -19.749 -0.279 1.00 87.12 408 SER A N 1
ATOM 3344 C CA . SER A 1 408 ? 3.026 -19.070 0.671 1.00 87.12 408 SER A CA 1
ATOM 3345 C C . SER A 1 408 ? 4.080 -18.219 -0.043 1.00 87.12 408 SER A C 1
ATOM 3347 O O . SER A 1 408 ? 4.222 -18.261 -1.267 1.00 87.12 408 SER A O 1
ATOM 3349 N N . CYS A 1 409 ? 4.886 -17.488 0.731 1.00 85.62 409 CYS A N 1
ATOM 3350 C CA . CYS A 1 409 ? 6.032 -16.751 0.199 1.00 85.62 409 CYS A CA 1
ATOM 3351 C C . CYS A 1 409 ? 7.076 -17.649 -0.492 1.00 85.62 409 CYS A C 1
ATOM 3353 O O . CYS A 1 409 ? 7.809 -17.159 -1.347 1.00 85.62 409 CYS A O 1
ATOM 3355 N N . ASP A 1 410 ? 7.118 -18.954 -0.196 1.00 86.88 410 ASP A N 1
ATOM 3356 C CA . ASP A 1 410 ? 8.019 -19.909 -0.866 1.00 86.88 410 ASP A CA 1
ATOM 3357 C C . ASP A 1 410 ? 7.585 -20.219 -2.315 1.00 86.88 410 ASP A C 1
ATOM 3359 O O . ASP A 1 410 ? 8.371 -20.716 -3.139 1.00 86.88 410 ASP A O 1
ATOM 3363 N N . ASP A 1 411 ? 6.328 -19.916 -2.648 1.00 87.81 411 ASP A N 1
ATOM 3364 C CA . ASP A 1 411 ? 5.775 -20.025 -3.999 1.00 87.81 411 ASP A CA 1
ATOM 3365 C C . ASP A 1 411 ? 5.957 -18.746 -4.820 1.00 87.81 411 ASP A C 1
ATOM 3367 O O . ASP A 1 411 ? 5.719 -18.752 -6.030 1.00 87.81 411 ASP A O 1
ATOM 3371 N N . TYR A 1 412 ? 6.429 -17.664 -4.194 1.00 87.56 412 TYR A N 1
ATOM 3372 C CA . TYR A 1 412 ? 6.742 -16.408 -4.863 1.00 87.56 412 TYR A CA 1
ATOM 3373 C C . TYR A 1 412 ? 8.038 -16.569 -5.671 1.00 87.56 412 TYR A C 1
ATOM 3375 O O . TYR A 1 412 ? 9.127 -16.203 -5.235 1.00 87.56 412 TYR A O 1
ATOM 3383 N N . LYS A 1 413 ? 7.927 -17.184 -6.850 1.00 90.31 413 LYS A N 1
ATOM 3384 C CA . LYS A 1 413 ? 9.027 -17.462 -7.784 1.00 90.31 413 LYS A CA 1
ATOM 3385 C C . LYS A 1 413 ? 8.533 -17.523 -9.221 1.00 90.31 413 LYS A C 1
ATOM 3387 O O . LYS A 1 413 ? 7.346 -17.729 -9.466 1.00 90.31 413 LYS A O 1
ATOM 3392 N N . HIS A 1 414 ? 9.446 -17.364 -10.179 1.00 93.12 414 HIS A N 1
ATOM 3393 C CA . HIS A 1 414 ? 9.120 -17.533 -11.597 1.00 93.12 414 HIS A CA 1
ATOM 3394 C C . HIS A 1 414 ? 8.527 -18.922 -11.870 1.00 93.12 414 HIS A C 1
ATOM 3396 O O . HIS A 1 414 ? 8.999 -19.930 -11.339 1.00 93.12 414 HIS A O 1
ATOM 3402 N N . GLY A 1 415 ? 7.501 -18.963 -12.714 1.00 91.12 415 GLY A N 1
ATOM 3403 C CA . GLY A 1 415 ? 6.934 -20.197 -13.239 1.00 91.12 415 GLY A CA 1
ATOM 3404 C C . GLY A 1 415 ? 7.521 -20.553 -14.598 1.00 91.12 415 GLY A C 1
ATOM 3405 O O . GLY A 1 415 ? 8.462 -19.930 -15.077 1.00 91.12 415 GLY A O 1
ATOM 3406 N N . VAL A 1 416 ? 6.928 -21.547 -15.259 1.00 88.12 416 VAL A N 1
ATOM 3407 C CA . VAL A 1 416 ? 7.310 -21.917 -16.636 1.00 88.12 416 VAL A CA 1
ATOM 3408 C C . VAL A 1 416 ? 6.895 -20.821 -17.623 1.00 88.12 416 VAL A C 1
ATOM 3410 O O . VAL A 1 416 ? 7.673 -20.430 -18.491 1.00 88.12 416 VAL A O 1
ATOM 3413 N N . ASN A 1 417 ? 5.685 -20.288 -17.433 1.00 89.88 417 ASN A N 1
ATOM 3414 C CA . ASN A 1 417 ? 5.036 -19.358 -18.357 1.00 89.88 417 ASN A CA 1
ATOM 3415 C C . ASN A 1 417 ? 4.773 -17.979 -17.739 1.00 89.88 417 ASN A C 1
ATOM 3417 O O . ASN A 1 417 ? 3.925 -17.226 -18.216 1.00 89.88 417 ASN A O 1
ATOM 3421 N N . TYR A 1 418 ? 5.446 -17.656 -16.638 1.00 94.06 418 TYR A N 1
ATOM 3422 C CA . TYR A 1 418 ? 5.315 -16.345 -16.027 1.00 94.06 418 TYR A CA 1
ATOM 3423 C C . TYR A 1 418 ? 6.554 -15.963 -15.230 1.00 94.06 418 TYR A C 1
ATOM 3425 O O . TYR A 1 418 ? 7.228 -16.812 -14.638 1.00 94.06 418 TYR A O 1
ATOM 3433 N N . ARG A 1 419 ? 6.808 -14.662 -15.167 1.00 94.50 419 ARG A N 1
ATOM 3434 C CA . ARG A 1 419 ? 7.781 -14.043 -14.272 1.00 94.50 419 ARG A CA 1
ATOM 3435 C C . ARG A 1 419 ? 7.058 -13.280 -13.179 1.00 94.50 419 ARG A C 1
ATOM 3437 O O . ARG A 1 419 ? 5.882 -12.955 -13.305 1.00 94.50 419 ARG A O 1
ATOM 3444 N N . VAL A 1 420 ? 7.766 -13.051 -12.086 1.00 91.88 420 VAL A N 1
ATOM 3445 C CA . VAL A 1 420 ? 7.226 -12.406 -10.892 1.00 91.88 420 VAL A CA 1
ATOM 3446 C C . VAL A 1 420 ? 8.120 -11.222 -10.602 1.00 91.88 420 VAL A C 1
ATOM 3448 O O . VAL A 1 420 ? 9.337 -11.398 -10.531 1.00 91.88 420 VAL A O 1
ATOM 3451 N N . GLU A 1 421 ? 7.536 -10.036 -10.456 1.00 88.56 421 GLU A N 1
ATOM 3452 C CA . GLU A 1 421 ? 8.304 -8.831 -10.142 1.00 88.56 421 GLU A CA 1
ATOM 3453 C C . GLU A 1 421 ? 9.102 -9.026 -8.847 1.00 88.56 421 GLU A C 1
ATOM 3455 O O . GLU A 1 421 ? 8.627 -9.642 -7.889 1.00 88.56 421 GLU A O 1
ATOM 3460 N N . PHE A 1 422 ? 10.315 -8.472 -8.825 1.00 82.31 422 PHE A N 1
ATOM 3461 C CA . PHE A 1 422 ? 11.276 -8.521 -7.715 1.00 82.31 422 PHE A CA 1
ATOM 3462 C C . PHE A 1 422 ? 11.929 -9.887 -7.436 1.00 82.31 422 PHE A C 1
ATOM 3464 O O . PHE A 1 422 ? 12.994 -9.911 -6.818 1.00 82.31 422 PHE A O 1
ATOM 3471 N N . TYR A 1 423 ? 11.381 -11.007 -7.919 1.00 86.12 423 TYR A N 1
ATOM 3472 C CA . TYR A 1 423 ? 12.021 -12.317 -7.768 1.00 86.12 423 TYR A CA 1
ATOM 3473 C C . TYR A 1 423 ? 13.199 -12.490 -8.738 1.00 86.12 423 TYR A C 1
ATOM 3475 O O . TYR A 1 423 ? 13.136 -12.039 -9.877 1.00 86.12 423 TYR A O 1
ATOM 3483 N N . GLY A 1 424 ? 14.282 -13.151 -8.307 1.00 83.38 424 GLY A N 1
ATOM 3484 C CA . GLY A 1 424 ? 15.419 -13.473 -9.189 1.00 83.38 424 GLY A CA 1
ATOM 3485 C C . GLY A 1 424 ? 16.096 -12.242 -9.810 1.00 83.38 424 GLY A C 1
ATOM 3486 O O . GLY A 1 424 ? 16.634 -12.296 -10.923 1.00 83.38 424 GLY A O 1
ATOM 3487 N N . ARG A 1 425 ? 16.018 -11.086 -9.131 1.00 81.75 425 ARG A N 1
ATOM 3488 C CA . ARG A 1 425 ? 16.520 -9.820 -9.676 1.00 81.75 425 ARG A CA 1
ATOM 3489 C C . ARG A 1 425 ? 18.024 -9.873 -9.921 1.00 81.75 425 ARG A C 1
ATOM 3491 O O . ARG A 1 425 ? 18.457 -9.290 -10.899 1.00 81.75 425 ARG A O 1
ATOM 3498 N N . LYS A 1 426 ? 18.817 -10.587 -9.109 1.00 83.31 426 LYS A N 1
ATOM 3499 C CA . LYS A 1 426 ? 20.289 -10.661 -9.261 1.00 83.31 426 LYS A CA 1
ATOM 3500 C C . LYS A 1 426 ? 20.684 -11.214 -10.617 1.00 83.31 426 LYS A C 1
ATOM 3502 O O . LYS A 1 426 ? 21.542 -10.667 -11.306 1.00 83.31 426 LYS A O 1
ATOM 3507 N N . GLU A 1 427 ? 20.058 -12.331 -10.943 1.00 88.75 427 GLU A N 1
ATOM 3508 C CA . GLU A 1 427 ? 20.263 -13.097 -12.154 1.00 88.75 427 GLU A CA 1
ATOM 3509 C C . GLU A 1 427 ? 19.798 -12.269 -13.352 1.00 88.75 427 GLU A C 1
ATOM 3511 O O . GLU A 1 427 ? 20.517 -12.139 -14.341 1.00 88.75 427 GLU A O 1
ATOM 3516 N N . SER A 1 428 ? 18.641 -11.623 -13.215 1.00 90.69 428 SER A N 1
ATOM 3517 C CA . SER A 1 428 ? 18.050 -10.796 -14.266 1.00 90.69 428 SER A CA 1
ATOM 3518 C C . SER A 1 428 ? 18.856 -9.518 -14.539 1.00 90.69 428 SER A C 1
ATOM 3520 O O . SER A 1 428 ? 19.100 -9.174 -15.695 1.00 90.69 428 SER A O 1
ATOM 3522 N N . ASP A 1 429 ? 19.371 -8.866 -13.492 1.00 88.69 429 ASP A N 1
ATOM 3523 C CA . ASP A 1 429 ? 20.256 -7.698 -13.581 1.00 88.69 429 ASP A CA 1
ATOM 3524 C C . ASP A 1 429 ? 21.549 -8.024 -14.330 1.00 88.69 429 ASP A C 1
ATOM 3526 O O . ASP A 1 429 ? 22.052 -7.201 -15.094 1.00 88.69 429 ASP A O 1
ATOM 3530 N N . ALA A 1 430 ? 22.107 -9.219 -14.109 1.00 90.50 430 ALA A N 1
ATOM 3531 C CA . ALA A 1 430 ? 23.322 -9.653 -14.784 1.00 90.50 430 ALA A CA 1
ATOM 3532 C C . ALA A 1 430 ? 23.098 -9.790 -16.298 1.00 90.50 430 ALA A C 1
ATOM 3534 O O . ALA A 1 430 ? 23.898 -9.267 -17.078 1.00 90.50 430 ALA A O 1
ATOM 3535 N N . VAL A 1 431 ? 21.986 -10.416 -16.706 1.00 93.56 431 VAL A N 1
ATOM 3536 C CA . VAL A 1 431 ? 21.596 -10.541 -18.121 1.00 93.56 431 VAL A CA 1
ATOM 3537 C C . VAL A 1 431 ? 21.345 -9.164 -18.738 1.00 93.56 431 VAL A C 1
ATOM 3539 O O . VAL A 1 431 ? 21.881 -8.858 -19.805 1.00 93.56 431 VAL A O 1
ATOM 3542 N N . TRP A 1 432 ? 20.592 -8.304 -18.047 1.00 93.06 432 TRP A N 1
ATOM 3543 C CA . TRP A 1 432 ? 20.301 -6.942 -18.495 1.00 93.06 432 TRP A CA 1
ATOM 3544 C C . TRP A 1 432 ? 21.569 -6.112 -18.694 1.00 93.06 432 TRP A C 1
ATOM 3546 O O . TRP A 1 432 ? 21.780 -5.538 -19.761 1.00 93.06 432 TRP A O 1
ATOM 3556 N N . LYS A 1 433 ? 22.473 -6.100 -17.710 1.00 91.31 433 LYS A N 1
ATOM 3557 C CA . LYS A 1 433 ? 23.753 -5.384 -17.802 1.00 91.31 433 LYS A CA 1
ATOM 3558 C C . LYS A 1 433 ? 24.630 -5.918 -18.930 1.00 91.31 433 LYS A C 1
ATOM 3560 O O . LYS A 1 433 ? 25.348 -5.138 -19.555 1.00 91.31 433 LYS A O 1
ATOM 3565 N N . GLU A 1 434 ? 24.603 -7.221 -19.205 1.00 92.88 434 GLU A N 1
ATOM 3566 C CA . GLU A 1 434 ? 25.329 -7.779 -20.346 1.00 92.88 434 GLU A CA 1
ATOM 3567 C C . GLU A 1 434 ? 24.751 -7.304 -21.686 1.00 92.88 434 GLU A C 1
ATOM 3569 O O . GLU A 1 434 ? 25.515 -6.906 -22.571 1.00 92.88 434 GLU A O 1
ATOM 3574 N N . PHE A 1 435 ? 23.424 -7.285 -21.820 1.00 92.88 435 PHE A N 1
ATOM 3575 C CA . PHE A 1 435 ? 22.749 -6.731 -22.991 1.00 92.88 435 PHE A CA 1
ATOM 3576 C C . PHE A 1 435 ? 23.084 -5.244 -23.183 1.00 92.88 435 PHE A C 1
ATOM 3578 O O . PHE A 1 435 ? 23.551 -4.843 -24.252 1.00 92.88 435 PHE A O 1
ATOM 3585 N N . VAL A 1 436 ? 22.926 -4.434 -22.131 1.00 91.06 436 VAL A N 1
ATOM 3586 C CA . VAL A 1 436 ? 23.117 -2.977 -22.186 1.00 91.06 436 VAL A CA 1
ATOM 3587 C C . VAL A 1 436 ? 24.542 -2.599 -22.602 1.00 91.06 436 VAL A C 1
ATOM 3589 O O . VAL A 1 436 ? 24.711 -1.683 -23.408 1.00 91.06 436 VAL A O 1
ATOM 3592 N N . LYS A 1 437 ? 25.569 -3.351 -22.169 1.00 89.81 437 LYS A N 1
ATOM 3593 C CA . LYS A 1 437 ? 26.972 -3.158 -22.605 1.00 89.81 437 LYS A CA 1
ATOM 3594 C C . LYS A 1 437 ? 27.147 -3.191 -24.126 1.00 89.81 437 LYS A C 1
ATOM 3596 O O . LYS A 1 437 ? 28.039 -2.519 -24.649 1.00 89.81 437 LYS A O 1
ATOM 3601 N N . LYS A 1 438 ? 26.333 -3.994 -24.816 1.00 87.00 438 LYS A N 1
ATOM 3602 C CA . LYS A 1 438 ? 26.345 -4.181 -26.275 1.00 87.00 438 LYS A CA 1
ATOM 3603 C C . LYS A 1 438 ? 25.277 -3.335 -26.982 1.00 87.00 438 LYS A C 1
ATOM 3605 O O . LYS A 1 438 ? 25.193 -3.365 -28.206 1.00 87.00 438 LYS A O 1
ATOM 3610 N N . SER A 1 439 ? 24.465 -2.592 -26.231 1.00 85.69 439 SER A N 1
ATOM 3611 C CA . SER A 1 439 ? 23.373 -1.775 -26.758 1.00 85.69 439 SER A CA 1
ATOM 3612 C C . SER A 1 439 ? 23.828 -0.360 -27.146 1.00 85.69 439 SER A C 1
ATOM 3614 O O . SER A 1 439 ? 24.967 0.039 -26.886 1.00 85.69 439 SER A O 1
ATOM 3616 N N . ALA A 1 440 ? 22.939 0.404 -27.791 1.00 77.31 440 ALA A N 1
ATOM 3617 C CA . ALA A 1 440 ? 23.235 1.763 -28.252 1.00 77.31 440 ALA A CA 1
ATOM 3618 C C . ALA A 1 440 ? 23.524 2.742 -27.098 1.00 77.31 440 ALA A C 1
ATOM 3620 O O . ALA A 1 440 ? 24.428 3.569 -27.208 1.00 77.31 440 ALA A O 1
ATOM 3621 N N . ASN A 1 441 ? 22.802 2.613 -25.981 1.00 82.31 441 ASN A N 1
ATOM 3622 C CA . ASN A 1 441 ? 23.072 3.336 -24.742 1.00 82.31 441 ASN A CA 1
ATOM 3623 C C . ASN A 1 441 ? 23.665 2.380 -23.702 1.00 82.31 441 ASN A C 1
ATOM 3625 O O . ASN A 1 441 ? 23.023 1.408 -23.327 1.00 82.31 441 ASN A O 1
ATOM 3629 N N . LYS A 1 442 ? 24.878 2.663 -23.221 1.00 83.81 442 LYS A N 1
ATOM 3630 C CA . LYS A 1 442 ? 25.624 1.781 -22.307 1.00 83.81 442 LYS A CA 1
ATOM 3631 C C . LYS A 1 442 ? 25.344 2.037 -20.822 1.00 83.81 442 LYS A C 1
ATOM 3633 O O . LYS A 1 442 ? 25.901 1.330 -19.983 1.00 83.81 442 LYS A O 1
ATOM 3638 N N . THR A 1 443 ? 24.520 3.028 -20.490 1.00 78.38 443 THR A N 1
ATOM 3639 C CA . THR A 1 443 ? 24.110 3.307 -19.110 1.00 78.38 443 THR A CA 1
ATOM 3640 C C . THR A 1 443 ? 23.027 2.314 -18.703 1.00 78.38 443 THR A C 1
ATOM 3642 O O . THR A 1 443 ? 21.990 2.235 -19.357 1.00 78.38 443 THR A O 1
ATOM 3645 N N . ALA A 1 444 ? 23.286 1.528 -17.657 1.00 66.50 444 ALA A N 1
ATOM 3646 C CA . ALA A 1 444 ? 22.368 0.503 -17.171 1.00 66.50 444 ALA A CA 1
ATOM 3647 C C . ALA A 1 444 ? 21.813 0.881 -15.796 1.00 66.50 444 ALA A C 1
ATOM 3649 O O . ALA A 1 444 ? 22.563 0.896 -14.817 1.00 66.50 444 ALA A O 1
ATOM 3650 N N . ASP A 1 445 ? 20.503 1.098 -15.728 1.00 75.62 445 ASP A N 1
ATOM 3651 C CA . ASP A 1 445 ? 19.756 1.050 -14.471 1.00 75.62 445 ASP A CA 1
ATOM 3652 C C . ASP A 1 445 ? 19.530 -0.408 -14.031 1.00 75.62 445 ASP A C 1
ATOM 3654 O O . ASP A 1 445 ? 19.894 -1.360 -14.736 1.00 75.62 445 ASP A O 1
ATOM 3658 N N . SER A 1 446 ? 18.935 -0.602 -12.851 1.00 80.44 446 SER A N 1
ATOM 3659 C CA . SER A 1 446 ? 18.490 -1.927 -12.404 1.00 80.44 446 SER A CA 1
ATOM 3660 C C . SER A 1 446 ? 17.408 -2.490 -13.325 1.00 80.44 446 SER A C 1
ATOM 3662 O O . SER A 1 446 ? 16.532 -1.757 -13.786 1.00 80.44 446 SER A O 1
ATOM 3664 N N . TYR A 1 447 ? 17.429 -3.800 -13.538 1.00 87.56 447 TYR A N 1
ATOM 3665 C CA . TYR A 1 447 ? 16.434 -4.512 -14.323 1.00 87.56 447 TYR A CA 1
ATOM 3666 C C . TYR A 1 447 ? 15.041 -4.452 -13.672 1.00 87.56 447 TYR A C 1
ATOM 3668 O O . TYR A 1 447 ? 14.883 -4.628 -12.459 1.00 87.56 447 TYR A O 1
ATOM 3676 N N . SER A 1 448 ? 14.026 -4.264 -14.514 1.00 89.62 448 SER A N 1
ATOM 3677 C CA . SER A 1 448 ? 12.604 -4.436 -14.202 1.00 89.62 448 SER A CA 1
ATOM 3678 C C . SER A 1 448 ? 12.017 -5.474 -15.154 1.00 89.62 448 SER A C 1
ATOM 3680 O O . SER A 1 448 ? 12.441 -5.551 -16.308 1.00 89.62 448 SER A O 1
ATOM 3682 N N . GLU A 1 449 ? 11.007 -6.233 -14.719 1.00 93.19 449 GLU A N 1
ATOM 3683 C CA . GLU A 1 449 ? 10.319 -7.170 -15.621 1.00 93.19 449 GLU A CA 1
ATOM 3684 C C . GLU A 1 449 ? 9.617 -6.454 -16.779 1.00 93.19 449 GLU A C 1
ATOM 3686 O O . GLU A 1 449 ? 9.507 -6.990 -17.883 1.00 93.19 449 GLU A O 1
ATOM 3691 N N . THR A 1 450 ? 9.258 -5.183 -16.592 1.00 92.88 450 THR A N 1
ATOM 3692 C CA . THR A 1 450 ? 8.785 -4.331 -17.687 1.00 92.88 450 THR A CA 1
ATOM 3693 C C . THR A 1 450 ? 9.839 -4.115 -18.779 1.00 92.88 450 THR A C 1
ATOM 3695 O O . THR A 1 450 ? 9.462 -3.760 -19.886 1.00 92.88 450 THR A O 1
ATOM 3698 N N . SER A 1 451 ? 11.122 -4.413 -18.564 1.00 92.88 451 SER A N 1
ATOM 3699 C CA . SER A 1 451 ? 12.169 -4.363 -19.599 1.00 92.88 451 SER A CA 1
ATOM 3700 C C . SER A 1 451 ? 12.326 -5.674 -20.381 1.00 92.88 451 SER A C 1
ATOM 3702 O O . SER A 1 451 ? 13.168 -5.762 -21.279 1.00 92.88 451 SER A O 1
ATOM 3704 N N . HIS A 1 452 ? 11.547 -6.714 -20.070 1.00 95.19 452 HIS A N 1
ATOM 3705 C CA . HIS A 1 452 ? 11.611 -7.989 -20.779 1.00 95.19 452 HIS A CA 1
ATOM 3706 C C . HIS A 1 452 ? 10.904 -7.904 -22.150 1.00 95.19 452 HIS A C 1
ATOM 3708 O O . HIS A 1 452 ? 9.687 -7.671 -22.202 1.00 95.19 452 HIS A O 1
ATOM 3714 N N . PRO A 1 453 ? 11.595 -8.176 -23.276 1.00 95.25 453 PRO A N 1
ATOM 3715 C CA . PRO A 1 453 ? 11.048 -7.955 -24.618 1.00 95.25 453 PRO A CA 1
ATOM 3716 C C . PRO A 1 453 ? 9.927 -8.919 -24.998 1.00 95.25 453 PRO A C 1
ATOM 3718 O O . PRO A 1 453 ? 9.028 -8.555 -25.751 1.00 95.25 453 PRO A O 1
ATOM 3721 N N . LEU A 1 454 ? 9.963 -10.140 -24.463 1.00 94.44 454 LEU A N 1
ATOM 3722 C CA . LEU A 1 454 ? 9.004 -11.200 -24.797 1.00 94.44 454 LEU A CA 1
ATOM 3723 C C . LEU A 1 454 ? 7.804 -11.322 -23.841 1.00 94.44 454 LEU A C 1
ATOM 3725 O O . LEU A 1 454 ? 6.970 -12.195 -24.060 1.00 94.44 454 LEU A O 1
ATOM 3729 N N . LEU A 1 455 ? 7.711 -10.500 -22.788 1.00 95.38 455 LEU A N 1
ATOM 3730 C CA . LEU A 1 455 ? 6.511 -10.474 -21.940 1.00 95.38 455 LEU A CA 1
ATOM 3731 C C . LEU A 1 455 ? 5.406 -9.688 -22.650 1.00 95.38 455 LEU A C 1
ATOM 3733 O O . LEU A 1 455 ? 5.678 -8.669 -23.283 1.00 95.38 455 LEU A O 1
ATOM 3737 N N . THR A 1 456 ? 4.176 -10.182 -22.554 1.00 95.19 456 THR A N 1
ATOM 3738 C CA . THR A 1 456 ? 3.015 -9.733 -23.340 1.00 95.19 456 THR A CA 1
ATOM 3739 C C . THR A 1 456 ? 1.796 -9.418 -22.484 1.00 95.19 456 THR A C 1
ATOM 3741 O O . THR A 1 456 ? 0.872 -8.748 -22.937 1.00 95.19 456 THR A O 1
ATOM 3744 N N . SER A 1 457 ? 1.748 -9.934 -21.257 1.00 95.06 457 SER A N 1
ATOM 3745 C CA . SER A 1 457 ? 0.627 -9.708 -20.355 1.00 95.06 457 SER A CA 1
ATOM 3746 C C . SER A 1 457 ? 1.074 -9.585 -18.911 1.00 95.06 457 SER A C 1
ATOM 3748 O O . SER A 1 457 ? 2.174 -10.017 -18.566 1.00 95.06 457 SER A O 1
ATOM 3750 N N . PHE A 1 458 ? 0.234 -8.985 -18.072 1.00 96.75 458 PHE A N 1
ATOM 3751 C CA . PHE A 1 458 ? 0.472 -8.920 -16.638 1.00 96.75 458 PHE A CA 1
ATOM 3752 C C . PHE A 1 458 ? -0.820 -8.794 -15.823 1.00 96.75 458 PHE A C 1
ATOM 3754 O O . PHE A 1 458 ? -1.879 -8.483 -16.366 1.00 96.75 458 PHE A O 1
ATOM 3761 N N . ILE A 1 459 ? -0.713 -9.042 -14.518 1.00 95.25 459 ILE A N 1
ATOM 3762 C CA . ILE A 1 459 ? -1.777 -8.853 -13.524 1.00 95.25 459 ILE A CA 1
ATOM 3763 C C . ILE A 1 459 ? -1.177 -8.325 -12.212 1.00 95.25 459 ILE A C 1
ATOM 3765 O O . ILE A 1 459 ? -0.021 -8.629 -11.907 1.00 95.25 459 ILE A O 1
ATOM 3769 N N . GLU A 1 460 ? -1.954 -7.554 -11.447 1.00 94.31 460 GLU A N 1
ATOM 3770 C CA . GLU A 1 460 ? -1.611 -7.080 -10.095 1.00 94.31 460 GLU A CA 1
ATOM 3771 C C . GLU A 1 460 ? -2.579 -7.718 -9.087 1.00 94.31 460 GLU A C 1
ATOM 3773 O O . GLU A 1 460 ? -3.796 -7.590 -9.232 1.00 94.31 460 GLU A O 1
ATOM 3778 N N . CYS A 1 461 ? -2.048 -8.399 -8.069 1.00 91.12 461 CYS A N 1
ATOM 3779 C CA . CYS A 1 461 ? -2.854 -8.972 -6.992 1.00 91.12 461 CYS A CA 1
ATOM 3780 C C . CYS A 1 461 ? -2.318 -8.581 -5.615 1.00 91.12 461 CYS A C 1
ATOM 3782 O O . CYS A 1 461 ? -1.115 -8.498 -5.413 1.00 91.12 461 CYS A O 1
ATOM 3784 N N . GLU A 1 462 ? -3.205 -8.356 -4.661 1.00 88.88 462 GLU A N 1
ATOM 3785 C CA . GLU A 1 462 ? -2.921 -8.050 -3.266 1.00 88.88 462 GLU A CA 1
ATOM 3786 C C . GLU A 1 462 ? -2.619 -9.338 -2.494 1.00 88.88 462 GLU A C 1
ATOM 3788 O O . GLU A 1 462 ? -3.225 -10.391 -2.726 1.00 88.88 462 GLU A O 1
ATOM 3793 N N . LEU A 1 463 ? -1.633 -9.267 -1.604 1.00 84.06 463 LEU A N 1
ATOM 3794 C CA . LEU A 1 463 ? -1.190 -10.391 -0.787 1.00 84.06 463 LEU A CA 1
ATOM 3795 C C . LEU A 1 463 ? -1.794 -10.287 0.611 1.00 84.06 463 LEU A C 1
ATOM 3797 O O . LEU A 1 463 ? -1.750 -9.226 1.225 1.00 84.06 463 LEU A O 1
ATOM 3801 N N . THR A 1 464 ? -2.245 -11.414 1.167 1.00 77.69 464 THR A N 1
ATOM 3802 C CA . THR A 1 464 ? -2.685 -11.468 2.575 1.00 77.69 464 THR A CA 1
ATOM 3803 C C . THR A 1 464 ? -1.511 -11.478 3.559 1.00 77.69 464 THR A C 1
ATOM 3805 O O . THR A 1 464 ? -1.695 -11.286 4.760 1.00 77.69 464 THR A O 1
ATOM 3808 N N . THR A 1 465 ? -0.294 -11.736 3.068 1.00 77.50 465 THR A N 1
ATOM 3809 C CA . THR A 1 465 ? 0.933 -11.862 3.863 1.00 77.50 465 THR A CA 1
ATOM 3810 C C . THR A 1 465 ? 2.073 -11.070 3.229 1.00 77.50 465 THR A C 1
ATOM 3812 O O . THR A 1 465 ? 2.327 -11.179 2.032 1.00 77.50 465 THR A O 1
ATOM 3815 N N . ASN A 1 466 ? 2.821 -10.331 4.049 1.00 77.50 466 ASN A N 1
ATOM 3816 C CA . ASN A 1 466 ? 4.016 -9.615 3.609 1.00 77.50 466 ASN A CA 1
ATOM 3817 C C . ASN A 1 466 ? 5.185 -10.588 3.408 1.00 77.50 466 ASN A C 1
ATOM 3819 O O . ASN A 1 466 ? 5.726 -11.124 4.377 1.00 77.50 466 ASN A O 1
ATOM 3823 N N . CYS A 1 467 ? 5.617 -10.779 2.163 1.00 76.31 467 CYS A N 1
ATOM 3824 C CA . CYS A 1 467 ? 6.783 -11.606 1.863 1.00 76.31 467 CYS A CA 1
ATOM 3825 C C . CYS A 1 467 ? 8.075 -10.803 1.938 1.00 76.31 467 CYS A C 1
ATOM 3827 O O . CYS A 1 467 ? 8.167 -9.720 1.382 1.00 76.31 467 CYS A O 1
ATOM 3829 N N . SER A 1 468 ? 9.099 -11.339 2.596 1.00 76.12 468 SER A N 1
ATOM 3830 C CA . SER A 1 468 ? 10.417 -10.706 2.606 1.00 76.12 468 SER A CA 1
ATOM 3831 C C . SER A 1 468 ? 11.157 -11.009 1.304 1.00 76.12 468 SER A C 1
ATOM 3833 O O . SER A 1 468 ? 11.506 -12.161 1.039 1.00 76.12 468 SER A O 1
ATOM 3835 N N . MET A 1 469 ? 11.403 -9.983 0.492 1.00 69.62 469 MET A N 1
ATOM 3836 C CA . MET A 1 469 ? 12.201 -10.074 -0.731 1.00 69.62 469 MET A CA 1
ATOM 3837 C C . MET A 1 469 ? 13.558 -9.421 -0.515 1.00 69.62 469 MET A C 1
ATOM 3839 O O . MET A 1 469 ? 13.637 -8.266 -0.095 1.00 69.62 469 MET A O 1
ATOM 3843 N N . LYS A 1 470 ? 14.638 -10.116 -0.879 1.00 62.88 470 LYS A N 1
ATOM 3844 C CA . LYS A 1 470 ? 15.972 -9.506 -0.897 1.00 62.88 470 LYS A CA 1
ATOM 3845 C C . LYS A 1 470 ? 16.042 -8.484 -2.025 1.00 62.88 470 LYS A C 1
ATOM 3847 O O . LYS A 1 470 ? 15.971 -8.857 -3.197 1.00 62.88 470 LYS A O 1
ATOM 3852 N N . THR A 1 471 ? 16.188 -7.202 -1.696 1.00 55.62 471 THR A N 1
ATOM 3853 C CA . THR A 1 471 ? 16.444 -6.199 -2.730 1.00 55.62 471 THR A CA 1
ATOM 3854 C C . THR A 1 471 ? 17.893 -6.258 -3.180 1.00 55.62 471 THR A C 1
ATOM 3856 O O . THR A 1 471 ? 18.816 -6.409 -2.388 1.00 55.62 471 THR A O 1
ATOM 3859 N N . ILE A 1 472 ? 18.097 -6.093 -4.483 1.00 52.59 472 ILE A N 1
ATOM 3860 C CA . ILE A 1 472 ? 19.401 -5.726 -5.026 1.00 52.59 472 ILE A CA 1
ATOM 3861 C C . ILE A 1 472 ? 19.236 -4.311 -5.527 1.00 52.59 472 ILE A C 1
ATOM 3863 O O . ILE A 1 472 ? 18.938 -4.067 -6.693 1.00 52.59 472 ILE A O 1
ATOM 3867 N N . ILE A 1 473 ? 19.350 -3.372 -4.598 1.00 52.16 473 ILE A N 1
ATOM 3868 C CA . ILE A 1 473 ? 19.706 -2.010 -4.955 1.00 52.16 473 ILE A CA 1
ATOM 3869 C C . ILE A 1 473 ? 21.229 -2.017 -5.011 1.00 52.16 473 ILE A C 1
ATOM 3871 O O . ILE A 1 473 ? 21.894 -2.360 -4.031 1.00 52.16 473 ILE A O 1
ATOM 3875 N N . ALA A 1 474 ? 21.787 -1.707 -6.181 1.00 40.47 474 ALA A N 1
ATOM 3876 C CA . ALA A 1 474 ? 23.227 -1.608 -6.348 1.00 40.47 474 ALA A CA 1
ATOM 3877 C C . ALA A 1 474 ? 23.799 -0.676 -5.260 1.00 40.47 474 ALA A C 1
ATOM 3879 O O . ALA A 1 474 ? 23.434 0.496 -5.194 1.00 40.47 474 ALA A O 1
ATOM 3880 N N . ASN A 1 475 ? 24.690 -1.228 -4.428 1.00 40.72 475 ASN A N 1
ATOM 3881 C CA . ASN A 1 475 ? 25.514 -0.569 -3.401 1.00 40.72 475 ASN A CA 1
ATOM 3882 C C . ASN A 1 475 ? 25.023 -0.537 -1.938 1.00 40.72 475 ASN A C 1
ATOM 3884 O O . ASN A 1 475 ? 25.616 0.210 -1.159 1.00 40.72 475 ASN A O 1
ATOM 3888 N N . LYS A 1 476 ? 24.051 -1.355 -1.500 1.00 44.53 476 LYS A N 1
ATOM 3889 C CA . LYS A 1 476 ? 23.805 -1.572 -0.052 1.00 44.53 476 LYS A CA 1
ATOM 3890 C C . LYS A 1 476 ? 23.497 -3.034 0.301 1.00 44.53 476 LYS A C 1
ATOM 3892 O O . LYS A 1 476 ? 22.956 -3.739 -0.546 1.00 44.53 476 LYS A O 1
ATOM 3897 N N . PRO A 1 477 ? 23.860 -3.500 1.512 1.00 42.31 477 PRO A N 1
ATOM 3898 C CA . PRO A 1 477 ? 23.508 -4.838 1.973 1.00 42.31 477 PRO A CA 1
ATOM 3899 C C . PRO A 1 477 ? 21.994 -4.940 2.215 1.00 42.31 477 PRO A C 1
ATOM 3901 O O . PRO A 1 477 ? 21.447 -4.121 2.944 1.00 42.31 477 PRO A O 1
ATOM 3904 N N . ASP A 1 478 ? 21.365 -5.926 1.569 1.00 52.00 478 ASP A N 1
ATOM 3905 C CA . ASP A 1 478 ? 20.069 -6.568 1.842 1.00 52.00 478 ASP A CA 1
ATOM 3906 C C . ASP A 1 478 ? 19.047 -5.778 2.702 1.00 52.00 478 ASP A C 1
ATOM 3908 O O . ASP A 1 478 ? 18.699 -6.200 3.805 1.00 52.00 478 ASP A O 1
ATOM 3912 N N . ASP A 1 479 ? 18.493 -4.672 2.185 1.00 51.47 479 ASP A N 1
ATOM 3913 C CA . ASP A 1 479 ? 17.220 -4.147 2.704 1.00 51.47 479 ASP A CA 1
ATOM 3914 C C . ASP A 1 479 ? 16.097 -5.075 2.202 1.00 51.47 479 ASP A C 1
ATOM 3916 O O . ASP A 1 479 ? 15.892 -5.234 0.992 1.00 51.47 479 ASP A O 1
ATOM 3920 N N . ASN A 1 480 ? 15.380 -5.732 3.114 1.00 60.12 480 ASN A N 1
ATOM 3921 C CA . ASN A 1 480 ? 14.232 -6.565 2.753 1.00 60.12 480 ASN A CA 1
ATOM 3922 C C . ASN A 1 480 ? 13.065 -5.672 2.301 1.00 60.12 480 ASN A C 1
ATOM 3924 O O . ASN A 1 480 ? 12.615 -4.804 3.050 1.00 60.12 480 ASN A O 1
ATOM 3928 N N . PHE A 1 481 ? 12.561 -5.892 1.086 1.00 67.88 481 PHE A N 1
ATOM 3929 C CA . PHE A 1 481 ? 11.336 -5.269 0.583 1.00 67.88 481 PHE A CA 1
ATOM 3930 C C . PHE A 1 481 ? 10.140 -6.167 0.886 1.00 67.88 481 PHE A C 1
ATOM 3932 O O . PHE A 1 481 ? 10.206 -7.377 0.673 1.00 67.88 481 PHE A O 1
ATOM 3939 N N . TYR A 1 482 ? 9.053 -5.563 1.362 1.00 71.56 482 TYR A N 1
ATOM 3940 C CA . TYR A 1 482 ? 7.819 -6.254 1.728 1.00 71.56 482 TYR A CA 1
ATOM 3941 C C . TYR A 1 482 ? 6.692 -5.796 0.793 1.00 71.56 482 TYR A C 1
ATOM 3943 O O . TYR A 1 482 ? 6.001 -4.827 1.117 1.00 71.56 482 TYR A O 1
ATOM 3951 N N . PRO A 1 483 ? 6.529 -6.418 -0.391 1.00 73.31 483 PRO A N 1
ATOM 3952 C CA . PRO A 1 483 ? 5.422 -6.093 -1.273 1.00 73.31 483 PRO A CA 1
ATOM 3953 C C . PRO A 1 483 ? 4.088 -6.417 -0.598 1.00 73.31 483 PRO A C 1
ATOM 3955 O O . PRO A 1 483 ? 3.901 -7.517 -0.082 1.00 73.31 483 PRO A O 1
ATOM 3958 N N . THR A 1 484 ? 3.146 -5.478 -0.672 1.00 77.88 484 THR A N 1
ATOM 3959 C CA . THR A 1 484 ? 1.722 -5.715 -0.377 1.00 77.88 484 THR A CA 1
ATOM 3960 C C . THR A 1 484 ? 0.958 -6.222 -1.605 1.00 77.88 484 THR A C 1
ATOM 3962 O O . THR A 1 484 ? -0.200 -6.618 -1.504 1.00 77.88 484 THR A O 1
ATOM 3965 N N . PHE A 1 485 ? 1.611 -6.236 -2.772 1.00 87.12 485 PHE A N 1
ATOM 3966 C CA . PHE A 1 485 ? 1.061 -6.687 -4.045 1.00 87.12 485 PHE A CA 1
ATOM 3967 C C . PHE A 1 485 ? 2.086 -7.499 -4.849 1.00 87.12 485 PHE A C 1
ATOM 3969 O O . PHE A 1 485 ? 3.286 -7.227 -4.819 1.00 87.12 485 PHE A O 1
ATOM 3976 N N . ILE A 1 486 ? 1.609 -8.464 -5.627 1.00 89.50 486 ILE A N 1
ATOM 3977 C CA . ILE A 1 486 ? 2.374 -9.250 -6.591 1.00 89.50 486 ILE A CA 1
ATOM 3978 C C . ILE A 1 486 ? 2.021 -8.815 -8.013 1.00 89.50 486 ILE A C 1
ATOM 3980 O O . ILE A 1 486 ? 0.848 -8.714 -8.371 1.00 89.50 486 ILE A O 1
ATOM 3984 N N . HIS A 1 487 ? 3.050 -8.595 -8.832 1.00 93.12 487 HIS A N 1
ATOM 3985 C CA . HIS A 1 487 ? 2.898 -8.477 -10.280 1.00 93.12 487 HIS A CA 1
ATOM 3986 C C . HIS A 1 487 ? 3.388 -9.761 -10.941 1.00 93.12 487 HIS A C 1
ATOM 3988 O O . HIS A 1 487 ? 4.556 -10.140 -10.790 1.00 93.12 487 HIS A O 1
ATOM 3994 N N . LEU A 1 488 ? 2.494 -10.417 -11.677 1.00 95.50 488 LEU A N 1
ATOM 3995 C CA . LEU A 1 488 ? 2.819 -11.573 -12.504 1.00 95.50 488 LEU A CA 1
ATOM 3996 C C . LEU A 1 488 ? 2.841 -11.137 -13.965 1.00 95.50 488 LEU A C 1
ATOM 3998 O O . LEU A 1 488 ? 1.890 -10.504 -14.409 1.00 95.50 488 LEU A O 1
ATOM 4002 N N . TYR A 1 489 ? 3.873 -11.514 -14.715 1.00 96.06 489 TYR A N 1
ATOM 4003 C CA . TYR A 1 489 ? 3.994 -11.200 -16.137 1.00 96.06 489 TYR A CA 1
ATOM 4004 C C . TYR A 1 489 ? 4.039 -12.474 -16.969 1.00 96.06 489 TYR A C 1
ATOM 4006 O O . TYR A 1 489 ? 4.872 -13.343 -16.724 1.00 96.06 489 TYR A O 1
ATOM 4014 N N . GLY A 1 490 ? 3.171 -12.576 -17.969 1.00 92.25 490 GLY A N 1
ATOM 4015 C CA . GLY A 1 490 ? 3.119 -13.679 -18.923 1.00 92.25 490 GLY A CA 1
ATOM 4016 C C . GLY A 1 490 ? 3.712 -13.309 -20.284 1.00 92.25 490 GLY A C 1
ATOM 4017 O O . GLY A 1 490 ? 3.955 -12.144 -20.583 1.00 92.25 490 GLY A O 1
ATOM 4018 N N . TRP A 1 491 ? 3.976 -14.269 -21.167 1.00 83.19 491 TRP A N 1
ATOM 4019 C CA . TRP A 1 491 ? 3.750 -15.720 -21.039 1.00 83.19 491 TRP A CA 1
ATOM 4020 C C . TRP A 1 491 ? 5.044 -16.524 -20.849 1.00 83.19 491 TRP A C 1
ATOM 4022 O O . TRP A 1 491 ? 5.027 -17.749 -20.927 1.00 83.19 491 TRP A O 1
ATOM 4032 N N . ARG A 1 492 ? 6.185 -15.867 -20.641 1.00 86.62 492 ARG A N 1
ATOM 4033 C CA . ARG A 1 492 ? 7.495 -16.523 -20.572 1.00 86.62 492 ARG A CA 1
ATOM 4034 C C . ARG A 1 492 ? 8.034 -16.448 -19.155 1.00 86.62 492 ARG A C 1
ATOM 4036 O O . ARG A 1 492 ? 8.031 -15.373 -18.577 1.00 86.62 492 ARG A O 1
ATOM 4043 N N . GLY A 1 493 ? 8.506 -17.568 -18.609 1.00 88.75 493 GLY A N 1
ATOM 4044 C CA . GLY A 1 493 ? 9.138 -17.622 -17.285 1.00 88.75 493 GLY A CA 1
ATOM 4045 C C . GLY A 1 493 ? 10.646 -17.368 -17.271 1.00 88.75 493 GLY A C 1
ATOM 4046 O O . GLY A 1 493 ? 11.226 -17.021 -16.240 1.00 88.75 493 GLY A O 1
ATOM 4047 N N . THR A 1 494 ? 11.299 -17.519 -18.420 1.00 92.88 494 THR A N 1
ATOM 4048 C CA . THR A 1 494 ? 12.756 -17.445 -18.562 1.00 92.88 494 THR A CA 1
ATOM 4049 C C . THR A 1 494 ? 13.208 -16.125 -19.171 1.00 92.88 494 THR A C 1
ATOM 4051 O O . THR A 1 494 ? 12.507 -15.554 -20.002 1.00 92.88 494 THR A O 1
ATOM 4054 N N . LEU A 1 495 ? 14.408 -15.694 -18.778 1.00 94.88 495 LEU A N 1
ATOM 4055 C CA . LEU A 1 495 ? 15.108 -14.531 -19.315 1.00 94.88 495 LEU A CA 1
ATOM 4056 C C . LEU A 1 495 ? 16.531 -14.940 -19.710 1.00 94.88 495 LEU A C 1
ATOM 4058 O O . LEU A 1 495 ? 17.259 -15.544 -18.922 1.00 94.88 495 LEU A O 1
ATOM 4062 N N . SER A 1 496 ? 16.929 -14.596 -20.927 1.00 95.06 496 SER A N 1
ATOM 4063 C CA . SER A 1 496 ? 18.240 -14.884 -21.501 1.00 95.06 496 SER A CA 1
ATOM 4064 C C . SER A 1 496 ? 18.708 -13.737 -22.393 1.00 95.06 496 SER A C 1
ATOM 4066 O O . SER A 1 496 ? 17.907 -12.964 -22.916 1.00 95.06 496 SER A O 1
ATOM 4068 N N . LEU A 1 497 ? 20.019 -13.647 -22.627 1.00 93.88 497 LEU A N 1
ATOM 4069 C CA . LEU A 1 497 ? 20.585 -12.606 -23.487 1.00 93.88 497 LEU A CA 1
ATOM 4070 C C . LEU A 1 497 ? 20.008 -12.648 -24.914 1.00 93.88 497 LEU A C 1
ATOM 4072 O O . LEU A 1 497 ? 19.782 -11.604 -25.518 1.00 93.88 497 LEU A O 1
ATOM 4076 N N . SER A 1 498 ? 19.732 -13.846 -25.438 1.00 94.06 498 SER A N 1
ATOM 4077 C CA . SER A 1 498 ? 19.149 -14.049 -26.771 1.00 94.06 498 SER A CA 1
ATOM 4078 C C . SER A 1 498 ? 17.711 -13.550 -26.914 1.00 94.06 498 SER A C 1
ATOM 4080 O O . SER A 1 498 ? 17.245 -13.382 -28.041 1.00 94.06 498 SER A O 1
ATOM 4082 N N . ASP A 1 499 ? 17.003 -13.308 -25.806 1.00 95.12 499 ASP A N 1
ATOM 4083 C CA . ASP A 1 499 ? 15.642 -12.769 -25.859 1.00 95.12 499 ASP A CA 1
ATOM 4084 C C . ASP A 1 499 ? 15.635 -11.310 -26.344 1.00 95.12 499 ASP A C 1
ATOM 4086 O O . ASP A 1 499 ? 14.640 -10.852 -26.911 1.00 95.12 499 ASP A O 1
ATOM 4090 N N . TYR A 1 500 ? 16.758 -10.599 -26.196 1.00 95.12 500 TYR A N 1
ATOM 4091 C CA . TYR A 1 500 ? 16.949 -9.252 -26.717 1.00 95.12 500 TYR A CA 1
ATOM 4092 C C . TYR A 1 500 ? 17.486 -9.283 -28.143 1.00 95.12 500 TYR A C 1
ATOM 4094 O O . TYR A 1 500 ? 18.632 -9.660 -28.398 1.00 95.12 500 TYR A O 1
ATOM 4102 N N . GLN A 1 501 ? 16.678 -8.821 -29.092 1.00 95.12 501 GLN A N 1
ATOM 4103 C CA . GLN A 1 501 ? 17.113 -8.715 -30.476 1.00 95.12 501 GLN A CA 1
ATOM 4104 C C . GLN A 1 501 ? 17.470 -7.270 -30.804 1.00 95.12 501 GLN A C 1
ATOM 4106 O O . GLN A 1 501 ? 16.625 -6.385 -30.728 1.00 95.12 501 GLN A O 1
ATOM 4111 N N . HIS A 1 502 ? 18.712 -7.033 -31.220 1.00 93.56 502 HIS A N 1
ATOM 4112 C CA . HIS A 1 502 ? 19.146 -5.701 -31.634 1.00 93.56 502 HIS A CA 1
ATOM 4113 C C . HIS A 1 502 ? 18.483 -5.255 -32.944 1.00 93.56 502 HIS A C 1
ATOM 4115 O O . HIS A 1 502 ? 18.313 -6.058 -33.873 1.00 93.56 502 HIS A O 1
ATOM 4121 N N . GLY A 1 503 ? 18.167 -3.963 -33.013 1.00 93.50 503 GLY A N 1
ATOM 4122 C CA . GLY A 1 503 ? 17.690 -3.262 -34.204 1.00 93.50 503 GLY A CA 1
ATOM 4123 C C . GLY A 1 503 ? 16.740 -2.110 -33.857 1.00 93.50 503 GLY A C 1
ATOM 4124 O O . GLY A 1 503 ? 16.430 -1.905 -32.682 1.00 93.50 503 GLY A O 1
ATOM 4125 N N . PRO A 1 504 ? 16.249 -1.368 -34.864 1.00 95.25 504 PRO A N 1
ATOM 4126 C CA . PRO A 1 504 ? 15.245 -0.333 -34.643 1.00 95.25 504 PRO A CA 1
ATOM 4127 C C . PRO A 1 504 ? 14.005 -0.901 -33.933 1.00 95.25 504 PRO A C 1
ATOM 4129 O O . PRO A 1 504 ? 13.611 -2.031 -34.256 1.00 95.25 504 PRO A O 1
ATOM 4132 N N . PRO A 1 505 ? 13.367 -0.149 -33.015 1.00 96.88 505 PRO A N 1
ATOM 4133 C CA . PRO A 1 505 ? 12.144 -0.578 -32.346 1.00 96.88 505 PRO A CA 1
ATOM 4134 C C . PRO A 1 505 ? 11.101 -1.109 -33.327 1.00 96.88 505 PRO A C 1
ATOM 4136 O O . PRO A 1 505 ? 10.833 -0.525 -34.379 1.00 96.88 505 PRO A O 1
ATOM 4139 N N . GLY A 1 506 ? 10.581 -2.284 -33.003 1.00 95.25 506 GLY A N 1
ATOM 4140 C CA . GLY A 1 506 ? 9.568 -2.976 -33.781 1.00 95.25 506 GLY A CA 1
ATOM 4141 C C . GLY A 1 506 ? 10.017 -3.582 -35.119 1.00 95.25 506 GLY A C 1
ATOM 4142 O O . GLY A 1 506 ? 9.200 -4.176 -35.822 1.00 95.25 506 GLY A O 1
ATOM 4143 N N . SER A 1 507 ? 11.298 -3.483 -35.496 1.00 96.44 507 SER A N 1
ATOM 4144 C CA . SER A 1 507 ? 11.799 -4.019 -36.777 1.00 96.44 507 SER A CA 1
ATOM 4145 C C . SER A 1 507 ? 11.772 -5.548 -36.881 1.00 96.44 507 SER A C 1
ATOM 4147 O O . SER A 1 507 ? 11.897 -6.082 -37.981 1.00 96.44 507 SER A O 1
ATOM 4149 N N . LYS A 1 508 ? 11.594 -6.257 -35.760 1.00 96.06 508 LYS A N 1
ATOM 4150 C CA . LYS A 1 508 ? 11.494 -7.723 -35.712 1.00 96.06 508 LYS A CA 1
ATOM 4151 C C . LYS A 1 508 ? 10.156 -8.214 -35.150 1.00 96.06 508 LYS A C 1
ATOM 4153 O O . LYS A 1 508 ? 10.068 -9.339 -34.664 1.00 96.06 508 LYS A O 1
ATOM 4158 N N . CYS A 1 509 ? 9.108 -7.392 -35.222 1.00 95.31 509 CYS A N 1
ATOM 4159 C CA . CYS A 1 509 ? 7.759 -7.829 -34.872 1.00 95.31 509 CYS A CA 1
ATOM 4160 C C . CYS A 1 509 ? 7.155 -8.687 -35.984 1.00 95.31 509 CYS A C 1
ATOM 4162 O O . CYS A 1 509 ? 7.025 -8.241 -37.122 1.00 95.31 509 CYS A O 1
ATOM 4164 N N . THR A 1 510 ? 6.722 -9.896 -35.643 1.00 89.81 510 THR A N 1
ATOM 4165 C CA . THR A 1 510 ? 6.115 -10.835 -36.597 1.00 89.81 510 THR A CA 1
ATOM 4166 C C . THR A 1 510 ? 4.640 -10.544 -36.884 1.00 89.81 510 THR A C 1
ATOM 4168 O O . THR A 1 510 ? 4.163 -10.881 -37.962 1.00 89.81 510 THR A O 1
ATOM 4171 N N . HIS A 1 511 ? 3.937 -9.863 -35.973 1.00 90.38 511 HIS A N 1
ATOM 4172 C CA . HIS A 1 511 ? 2.498 -9.561 -36.081 1.00 90.38 511 HIS A CA 1
ATOM 4173 C C . HIS A 1 511 ? 2.211 -8.054 -36.175 1.00 90.38 511 HIS A C 1
ATOM 4175 O O . HIS A 1 511 ? 1.142 -7.577 -35.801 1.00 90.38 511 HIS A O 1
ATOM 4181 N N . GLY A 1 512 ? 3.183 -7.286 -36.669 1.00 93.06 512 GLY A N 1
ATOM 4182 C CA . GLY A 1 512 ? 3.091 -5.832 -36.735 1.00 93.06 512 GLY A CA 1
ATOM 4183 C C . GLY A 1 512 ? 3.365 -5.145 -35.396 1.00 93.06 512 GLY A C 1
ATOM 4184 O O . GLY A 1 512 ? 3.789 -5.766 -34.416 1.00 93.06 512 GLY A O 1
ATOM 4185 N N . LYS A 1 513 ? 3.168 -3.826 -35.385 1.00 95.31 513 LYS A N 1
ATOM 4186 C CA . LYS A 1 513 ? 3.540 -2.949 -34.274 1.00 95.31 513 LYS A CA 1
ATOM 4187 C C . LYS A 1 513 ? 2.429 -1.972 -33.906 1.00 95.31 513 LYS A C 1
ATOM 4189 O O . LYS A 1 513 ? 1.623 -1.590 -34.754 1.00 95.31 513 LYS A O 1
ATOM 4194 N N . THR A 1 514 ? 2.412 -1.555 -32.647 1.00 94.56 514 THR A N 1
ATOM 4195 C CA . THR A 1 514 ? 1.533 -0.498 -32.142 1.00 94.56 514 THR A CA 1
ATOM 4196 C C . THR A 1 514 ? 2.034 0.885 -32.574 1.00 94.56 514 THR A C 1
ATOM 4198 O O . THR A 1 514 ? 3.110 1.031 -33.158 1.00 94.56 514 THR A O 1
ATOM 4201 N N . LYS A 1 515 ? 1.278 1.940 -32.237 1.00 93.06 515 LYS A N 1
ATOM 4202 C CA . LYS A 1 515 ? 1.703 3.338 -32.448 1.00 93.06 515 LYS A CA 1
ATOM 4203 C C . LYS A 1 515 ? 2.957 3.724 -31.648 1.00 93.06 515 LYS A C 1
ATOM 4205 O O . LYS A 1 515 ? 3.569 4.738 -31.959 1.00 93.06 515 LYS A O 1
ATOM 4210 N N . LEU A 1 516 ? 3.313 2.941 -30.628 1.00 93.56 516 LEU A N 1
ATOM 4211 C CA . LEU A 1 516 ? 4.510 3.127 -29.805 1.00 93.56 516 LEU A CA 1
ATOM 4212 C C . LEU A 1 516 ? 5.707 2.296 -30.306 1.00 93.56 516 LEU A C 1
ATOM 4214 O O . LEU A 1 516 ? 6.688 2.154 -29.584 1.00 93.56 516 LEU A O 1
ATOM 4218 N N . ASP A 1 517 ? 5.620 1.714 -31.509 1.00 94.81 517 ASP A N 1
ATOM 4219 C CA . ASP A 1 517 ? 6.624 0.804 -32.080 1.00 94.81 517 ASP A CA 1
ATOM 4220 C C . ASP A 1 517 ? 6.883 -0.470 -31.245 1.00 94.81 517 ASP A C 1
ATOM 4222 O O . ASP A 1 517 ? 7.927 -1.112 -31.374 1.00 94.81 517 ASP A O 1
ATOM 4226 N N . LEU A 1 518 ? 5.910 -0.873 -30.419 1.00 97.38 518 LEU A N 1
ATOM 4227 C CA . LEU A 1 518 ? 5.928 -2.139 -29.681 1.00 97.38 518 LEU A CA 1
ATOM 4228 C C . LEU A 1 518 ? 5.301 -3.262 -30.508 1.00 97.38 518 LEU A C 1
ATOM 4230 O O . LEU A 1 518 ? 4.328 -3.036 -31.224 1.00 97.38 518 LEU A O 1
ATOM 4234 N N . CYS A 1 519 ? 5.813 -4.482 -30.385 1.00 97.44 519 CYS A N 1
ATOM 4235 C CA . CYS A 1 519 ? 5.280 -5.655 -31.063 1.00 97.44 519 CYS A CA 1
ATOM 4236 C C . CYS A 1 519 ? 3.914 -6.060 -30.522 1.00 97.44 519 CYS A C 1
ATOM 4238 O O . CYS A 1 519 ? 3.706 -6.158 -29.312 1.00 97.44 519 CYS A O 1
ATOM 4240 N N . ILE A 1 520 ? 3.003 -6.359 -31.444 1.00 94.69 520 ILE A N 1
ATOM 4241 C CA . ILE A 1 520 ? 1.708 -6.947 -31.120 1.00 94.69 520 ILE A CA 1
ATOM 4242 C C . ILE A 1 520 ? 1.920 -8.444 -30.887 1.00 94.69 520 ILE A C 1
ATOM 4244 O O . ILE A 1 520 ? 2.532 -9.132 -31.704 1.00 94.69 520 ILE A O 1
ATOM 4248 N N . SER A 1 521 ? 1.446 -8.949 -29.754 1.00 87.00 521 SER A N 1
ATOM 4249 C CA . SER A 1 521 ? 1.551 -10.369 -29.419 1.00 87.00 521 SER A CA 1
ATOM 4250 C C . SER A 1 521 ? 0.548 -11.213 -30.212 1.00 87.00 521 SER A C 1
ATOM 4252 O O . SER A 1 521 ? -0.584 -10.761 -30.413 1.00 87.00 521 SER A O 1
ATOM 4254 N N . PRO A 1 522 ? 0.919 -12.441 -30.622 1.00 78.38 522 PRO A N 1
ATOM 4255 C CA . PRO A 1 522 ? -0.024 -13.373 -31.228 1.00 78.38 522 PRO A CA 1
ATOM 4256 C C . PRO A 1 522 ? -1.124 -13.803 -30.240 1.00 78.38 522 PRO A C 1
ATOM 4258 O O . PRO A 1 522 ? -0.965 -13.647 -29.023 1.00 78.38 522 PRO A O 1
ATOM 4261 N N . PRO A 1 523 ? -2.243 -14.362 -30.735 1.00 73.38 523 PRO A N 1
ATOM 4262 C CA . PRO A 1 523 ? -3.271 -14.954 -29.889 1.00 73.38 523 PRO A CA 1
ATOM 4263 C C . PRO A 1 523 ? -2.689 -16.019 -28.950 1.00 73.38 523 PRO A C 1
ATOM 4265 O O . PRO A 1 523 ? -1.833 -16.817 -29.332 1.00 73.38 523 PRO A O 1
ATOM 4268 N N . ARG A 1 524 ? -3.198 -16.077 -27.715 1.00 65.38 524 ARG A N 1
ATOM 4269 C CA . ARG A 1 524 ? -2.710 -16.987 -26.661 1.00 65.38 524 ARG A CA 1
ATOM 4270 C C . ARG A 1 524 ? -2.697 -18.465 -27.077 1.00 65.38 524 ARG A C 1
ATOM 4272 O O . ARG A 1 524 ? -1.816 -19.204 -26.652 1.00 65.38 524 ARG A O 1
ATOM 4279 N N . SER A 1 525 ? -3.626 -18.878 -27.938 1.00 62.56 525 SER A N 1
ATOM 4280 C CA . SER A 1 525 ? -3.701 -20.243 -28.473 1.00 62.56 525 SER A CA 1
ATOM 4281 C C . SER A 1 525 ? -2.470 -20.652 -29.284 1.00 62.56 525 SER A C 1
ATOM 4283 O O . SER A 1 525 ? -2.086 -21.813 -29.246 1.00 62.56 525 SER A O 1
ATOM 4285 N N . GLU A 1 526 ? -1.834 -19.716 -29.993 1.00 60.97 526 GLU A N 1
ATOM 4286 C CA . GLU A 1 526 ? -0.628 -19.980 -30.795 1.00 60.97 526 GLU A CA 1
ATOM 4287 C C . GLU A 1 526 ? 0.638 -20.007 -29.924 1.00 60.97 526 GLU A C 1
ATOM 4289 O O . GLU A 1 526 ? 1.596 -20.744 -30.186 1.00 60.97 526 GLU A O 1
ATOM 4294 N N . ILE A 1 527 ? 0.606 -19.232 -28.840 1.00 61.84 527 ILE A N 1
ATOM 4295 C CA . ILE A 1 527 ? 1.669 -19.117 -27.845 1.00 61.84 527 ILE A CA 1
ATOM 4296 C C . ILE A 1 527 ? 1.805 -20.405 -27.017 1.00 61.84 527 ILE A C 1
ATOM 4298 O O . ILE A 1 527 ? 2.913 -20.892 -26.796 1.00 61.84 527 ILE A O 1
ATOM 4302 N N . GLU A 1 528 ? 0.690 -20.994 -26.578 1.00 56.53 528 GLU A N 1
ATOM 4303 C CA . GLU A 1 528 ? 0.709 -22.211 -25.751 1.00 56.53 528 GLU A CA 1
ATOM 4304 C C . GLU A 1 528 ? 1.246 -23.437 -26.519 1.00 56.53 528 GLU A C 1
ATOM 4306 O O . GLU A 1 528 ? 1.890 -24.300 -25.924 1.00 56.53 528 GLU A O 1
ATOM 4311 N N . THR A 1 529 ? 1.093 -23.478 -27.848 1.00 48.72 529 THR A N 1
ATOM 4312 C CA . THR A 1 529 ? 1.646 -24.531 -28.723 1.00 48.72 529 THR A CA 1
ATOM 4313 C C . THR A 1 529 ? 3.162 -24.474 -28.938 1.00 48.72 529 THR A C 1
ATOM 4315 O O . THR A 1 529 ? 3.735 -25.449 -29.417 1.00 48.72 529 THR A O 1
ATOM 4318 N N . THR A 1 530 ? 3.830 -23.366 -28.600 1.00 49.38 530 THR A N 1
ATOM 4319 C CA . THR A 1 530 ? 5.287 -23.191 -28.790 1.00 49.38 530 THR A CA 1
ATOM 4320 C C . THR A 1 530 ? 6.103 -23.285 -27.493 1.00 49.38 530 THR A C 1
ATOM 4322 O O . THR A 1 530 ? 7.331 -23.174 -27.530 1.00 49.38 530 THR A O 1
ATOM 4325 N N . ALA A 1 531 ? 5.459 -23.526 -26.345 1.00 44.19 531 ALA A N 1
ATOM 4326 C CA . ALA A 1 531 ? 6.141 -23.718 -25.066 1.00 44.19 531 ALA A CA 1
ATOM 4327 C C . ALA A 1 531 ? 6.842 -25.096 -24.983 1.00 44.19 531 ALA A C 1
ATOM 4329 O O . ALA A 1 531 ? 6.325 -26.078 -25.520 1.00 44.19 531 ALA A O 1
ATOM 4330 N N . PRO A 1 532 ? 7.989 -25.226 -24.283 1.00 34.09 532 PRO A N 1
ATOM 4331 C CA . PRO A 1 532 ? 8.629 -26.523 -24.075 1.00 34.09 532 PRO A CA 1
ATOM 4332 C C . PRO A 1 532 ? 7.706 -27.442 -23.263 1.00 34.09 532 PRO A C 1
ATOM 4334 O O . PRO A 1 532 ? 7.428 -27.193 -22.089 1.00 34.09 532 PRO A O 1
ATOM 4337 N N . SER A 1 533 ? 7.215 -28.509 -23.890 1.00 30.83 533 SER A N 1
ATOM 4338 C CA . SER A 1 533 ? 6.337 -29.499 -23.269 1.00 30.83 533 SER A CA 1
ATOM 4339 C C . SER A 1 533 ? 7.050 -30.252 -22.140 1.00 30.83 533 SER A C 1
ATOM 4341 O O . SER A 1 533 ? 8.100 -30.859 -22.356 1.00 30.83 533 SER A O 1
ATOM 4343 N N . ARG A 1 534 ? 6.446 -30.264 -20.944 1.00 32.84 534 ARG A N 1
ATOM 4344 C CA . ARG A 1 534 ? 6.778 -31.199 -19.858 1.00 32.84 534 ARG A CA 1
ATOM 4345 C C . ARG A 1 534 ? 6.614 -32.634 -20.369 1.00 32.84 534 ARG A C 1
ATOM 4347 O O . ARG A 1 534 ? 5.507 -33.044 -20.707 1.00 32.84 534 ARG A O 1
ATOM 4354 N N . SER A 1 535 ? 7.692 -33.408 -20.376 1.00 29.55 535 SER A N 1
ATOM 4355 C CA . SER A 1 535 ? 7.630 -34.865 -20.467 1.00 29.55 535 SER A CA 1
ATOM 4356 C C . SER A 1 535 ? 7.057 -35.421 -19.159 1.00 29.55 535 SER A C 1
ATOM 4358 O O . SER A 1 535 ? 7.796 -35.570 -18.190 1.00 29.55 535 SER A O 1
ATOM 4360 N N . ASN A 1 536 ? 5.758 -35.713 -19.127 1.00 29.38 536 ASN A N 1
ATOM 4361 C CA . ASN A 1 536 ? 5.159 -36.585 -18.120 1.00 29.38 536 ASN A CA 1
ATOM 4362 C C . ASN A 1 536 ? 4.499 -37.760 -18.842 1.00 29.38 536 ASN A C 1
ATOM 4364 O O . ASN A 1 536 ? 3.419 -37.634 -19.415 1.00 29.38 536 ASN A O 1
ATOM 4368 N N . SER A 1 537 ? 5.172 -38.905 -18.802 1.00 33.19 537 SER A N 1
ATOM 4369 C CA . SER A 1 537 ? 4.496 -40.192 -18.721 1.00 33.19 537 SER A CA 1
ATOM 4370 C C . SER A 1 537 ? 3.695 -40.205 -17.421 1.00 33.19 537 SER A C 1
ATOM 4372 O O . SER A 1 537 ? 4.273 -40.069 -16.347 1.00 33.19 537 SER A O 1
ATOM 4374 N N . ASP A 1 538 ? 2.372 -40.231 -17.517 1.00 28.41 538 ASP A N 1
ATOM 4375 C CA . ASP A 1 538 ? 1.592 -41.383 -17.063 1.00 28.41 538 ASP A CA 1
ATOM 4376 C C . ASP A 1 538 ? 0.105 -41.157 -17.340 1.00 28.41 538 ASP A C 1
ATOM 4378 O O . ASP A 1 538 ? -0.453 -40.070 -17.180 1.00 28.41 538 ASP A O 1
ATOM 4382 N N . ALA A 1 539 ? -0.498 -42.215 -17.865 1.00 28.52 539 ALA A N 1
ATOM 4383 C CA . ALA A 1 539 ? -1.831 -42.269 -18.428 1.00 28.52 539 ALA A CA 1
ATOM 4384 C C . ALA A 1 539 ? -2.883 -42.745 -17.412 1.00 28.52 539 ALA A C 1
ATOM 4386 O O . ALA A 1 539 ? -2.569 -43.444 -16.451 1.00 28.52 539 ALA A O 1
ATOM 4387 N N . ASN A 1 540 ? -4.140 -42.479 -17.790 1.00 28.72 540 ASN A N 1
ATOM 4388 C CA . ASN A 1 540 ? -5.415 -43.073 -17.354 1.00 28.72 540 ASN A CA 1
ATOM 4389 C C . ASN A 1 540 ? -6.028 -42.561 -16.029 1.00 28.72 540 ASN A C 1
ATOM 4391 O O . ASN A 1 540 ? -5.378 -42.536 -14.999 1.00 28.72 540 ASN A O 1
ATOM 4395 N N . GLY A 1 541 ? -7.317 -42.199 -15.968 1.00 25.50 541 GLY A N 1
ATOM 4396 C CA . GLY A 1 541 ? -8.354 -42.286 -16.994 1.00 25.50 541 GLY A CA 1
ATOM 4397 C C . GLY A 1 541 ? -9.712 -41.689 -16.586 1.00 25.50 541 GLY A C 1
ATOM 4398 O O . GLY A 1 541 ? -9.985 -41.441 -15.419 1.00 25.50 541 GLY A O 1
ATOM 4399 N N . SER A 1 542 ? -10.521 -41.490 -17.631 1.00 27.41 542 SER A N 1
ATOM 4400 C CA . SER A 1 542 ? -11.985 -41.623 -17.747 1.00 27.41 542 SER A CA 1
ATOM 4401 C C . SER A 1 542 ? -12.949 -40.829 -16.846 1.00 27.41 542 SER A C 1
ATOM 4403 O O . SER A 1 542 ? -13.248 -41.209 -15.723 1.00 27.41 542 SER A O 1
ATOM 4405 N N . SER A 1 543 ? -13.538 -39.794 -17.463 1.00 29.58 543 SER A N 1
ATOM 4406 C CA . SER A 1 543 ? -14.980 -39.594 -17.744 1.00 29.58 543 SER A CA 1
ATOM 4407 C C . SER A 1 543 ? -16.042 -40.201 -16.810 1.00 29.58 543 SER A C 1
ATOM 4409 O O . SER A 1 543 ? -16.142 -41.419 -16.697 1.00 29.58 543 SER A O 1
ATOM 4411 N N . SER A 1 544 ? -16.960 -39.348 -16.330 1.00 27.41 544 SER A N 1
ATOM 4412 C CA . SER A 1 544 ? -18.418 -39.488 -16.545 1.00 27.41 544 SER A CA 1
ATOM 4413 C C . SER A 1 544 ? -19.177 -38.361 -15.836 1.00 27.41 544 SER A C 1
ATOM 4415 O O . SER A 1 544 ? -19.086 -38.225 -14.618 1.00 27.41 544 SER A O 1
ATOM 4417 N N . GLY A 1 545 ? -19.964 -37.579 -16.579 1.00 25.52 545 GLY A N 1
ATOM 4418 C CA . GLY A 1 545 ? -20.946 -36.664 -15.997 1.00 25.52 545 GLY A CA 1
ATOM 4419 C C . GLY A 1 545 ? -22.203 -37.384 -15.498 1.00 25.52 545 GLY A C 1
ATOM 4420 O O . GLY A 1 545 ? -22.429 -38.546 -15.827 1.00 25.52 545 GLY A O 1
ATOM 4421 N N . ASN A 1 546 ? -23.025 -36.669 -14.727 1.00 26.73 546 ASN A N 1
ATOM 4422 C CA . ASN A 1 546 ? -24.481 -36.731 -14.836 1.00 26.73 546 ASN A CA 1
ATOM 4423 C C . ASN A 1 546 ? -25.152 -35.558 -14.109 1.00 26.73 546 ASN A C 1
ATOM 4425 O O . ASN A 1 546 ? -24.766 -35.172 -13.009 1.00 26.73 546 ASN A O 1
ATOM 4429 N N . ASN A 1 547 ? -26.171 -35.028 -14.784 1.00 31.97 547 ASN A N 1
ATOM 4430 C CA . ASN A 1 547 ? -27.127 -34.034 -14.316 1.00 31.97 547 ASN A CA 1
ATOM 4431 C C . ASN A 1 547 ? -28.186 -34.664 -13.398 1.00 31.97 547 ASN A C 1
ATOM 4433 O O . ASN A 1 547 ? -28.538 -35.832 -13.553 1.00 31.97 547 ASN A O 1
ATOM 4437 N N . GLY A 1 548 ? -28.787 -33.830 -12.553 1.00 25.39 548 GLY A N 1
ATOM 4438 C CA . GLY A 1 548 ? -30.013 -34.095 -11.796 1.00 25.39 548 GLY A CA 1
ATOM 4439 C C . GLY A 1 548 ? -29.934 -33.340 -10.474 1.00 25.39 548 GLY A C 1
ATOM 4440 O O . GLY A 1 548 ? -28.907 -33.378 -9.817 1.00 25.39 548 GLY A O 1
ATOM 4441 N N . GLY A 1 549 ? -30.908 -32.578 -10.009 1.00 24.75 549 GLY A N 1
ATOM 4442 C CA . GLY A 1 549 ? -32.294 -32.353 -10.377 1.00 24.75 549 GLY A CA 1
ATOM 4443 C C . GLY A 1 549 ? -32.863 -31.551 -9.201 1.00 24.75 549 GLY A C 1
ATOM 4444 O O . GLY A 1 549 ? -32.474 -31.768 -8.058 1.00 24.75 549 GLY A O 1
ATOM 4445 N N . SER A 1 550 ? -33.690 -30.557 -9.500 1.00 32.47 550 SER A N 1
ATOM 4446 C CA . SER A 1 550 ? -34.317 -29.657 -8.531 1.00 32.47 550 SER A CA 1
ATOM 4447 C C . SER A 1 550 ? -35.236 -30.413 -7.565 1.00 32.47 550 SER A C 1
ATOM 4449 O O . SER A 1 550 ? -36.144 -31.107 -8.012 1.00 32.47 550 SER A O 1
ATOM 4451 N N . GLU A 1 551 ? -35.064 -30.190 -6.260 1.00 27.73 551 GLU A N 1
ATOM 4452 C CA . GLU A 1 551 ? -36.120 -30.376 -5.262 1.00 27.73 551 GLU A CA 1
ATOM 4453 C C . GLU A 1 551 ? -36.207 -29.118 -4.390 1.00 27.73 551 GLU A C 1
ATOM 4455 O O . GLU A 1 551 ? -35.238 -28.688 -3.763 1.00 27.73 551 GLU A O 1
ATOM 4460 N N . GLY A 1 552 ? -37.377 -28.478 -4.426 1.00 33.09 552 GLY A N 1
ATOM 4461 C CA . GLY A 1 552 ? -37.700 -27.313 -3.617 1.00 33.09 552 GLY A CA 1
ATOM 4462 C C . GLY A 1 552 ? -37.947 -27.705 -2.164 1.00 33.09 552 GLY A C 1
ATOM 4463 O O . GLY A 1 552 ? -38.736 -28.603 -1.877 1.00 33.09 552 GLY A O 1
ATOM 4464 N N . MET A 1 553 ? -37.314 -26.981 -1.245 1.00 24.80 553 MET A N 1
ATOM 4465 C CA . MET A 1 553 ? -37.657 -27.006 0.172 1.00 24.80 553 MET A CA 1
ATOM 4466 C C . MET A 1 553 ? -38.087 -25.607 0.610 1.00 24.80 553 MET A C 1
ATOM 4468 O O . MET A 1 553 ? -37.344 -24.637 0.469 1.00 24.80 553 MET A O 1
ATOM 4472 N N . ASN A 1 554 ? -39.308 -25.525 1.139 1.00 26.20 554 ASN A N 1
ATOM 4473 C CA . ASN A 1 554 ? -39.837 -24.367 1.853 1.00 26.20 554 ASN A CA 1
ATOM 4474 C C . ASN A 1 554 ? -38.893 -24.010 3.011 1.00 26.20 554 ASN A C 1
ATOM 4476 O O . ASN A 1 554 ? -38.730 -24.809 3.934 1.00 26.20 554 ASN A O 1
ATOM 4480 N N . SER A 1 555 ? -38.284 -22.825 2.962 1.00 23.72 555 SER A N 1
ATOM 4481 C CA . SER A 1 555 ? -37.384 -22.331 4.007 1.00 23.72 555 SER A CA 1
ATOM 4482 C C . SER A 1 555 ? -38.082 -21.259 4.845 1.00 23.72 555 SER A C 1
ATOM 4484 O O . SER A 1 555 ? -38.602 -20.280 4.312 1.00 23.72 555 SER A O 1
ATOM 4486 N N . PHE A 1 556 ? -38.115 -21.470 6.160 1.00 23.95 556 PHE A N 1
ATOM 4487 C CA . PHE A 1 556 ? -38.470 -20.457 7.151 1.00 23.95 556 PHE A CA 1
ATOM 4488 C C . PHE A 1 556 ? -37.193 -19.659 7.474 1.00 23.95 556 PHE A C 1
ATOM 4490 O O . PHE A 1 556 ? -36.211 -20.245 7.933 1.00 23.95 556 PHE A O 1
ATOM 4497 N N . PHE A 1 557 ? -37.191 -18.349 7.202 1.00 26.62 557 PHE A N 1
ATOM 4498 C CA . PHE A 1 557 ? -36.012 -17.475 7.303 1.00 26.62 557 PHE A CA 1
ATOM 4499 C C . PHE A 1 557 ? -35.945 -16.717 8.639 1.00 26.62 557 PHE A C 1
ATOM 4501 O O . PHE A 1 557 ? -36.952 -16.244 9.161 1.00 26.62 557 PHE A O 1
ATOM 4508 N N . VAL A 1 558 ? -34.735 -16.614 9.187 1.00 25.95 558 VAL A N 1
ATOM 4509 C CA . VAL A 1 558 ? -34.397 -16.212 10.564 1.00 25.95 558 VAL A CA 1
ATOM 4510 C C . VAL A 1 558 ? -33.091 -15.379 10.463 1.00 25.95 558 VAL A C 1
ATOM 4512 O O . VAL A 1 558 ? -32.225 -15.780 9.708 1.00 25.95 558 VAL A O 1
ATOM 4515 N N . TYR A 1 559 ? -32.899 -14.220 11.117 1.00 39.28 559 TYR A N 1
ATOM 4516 C CA . TYR A 1 559 ? -31.765 -13.277 10.866 1.00 39.28 559 TYR A CA 1
ATOM 4517 C C . TYR A 1 559 ? -30.930 -12.919 12.119 1.00 39.28 559 TYR A C 1
ATOM 4519 O O . TYR A 1 559 ? -31.343 -13.223 13.224 1.00 39.28 559 TYR A O 1
ATOM 4527 N N . LEU A 1 560 ? -29.757 -12.276 11.973 1.00 30.06 560 LEU A N 1
ATOM 4528 C CA . LEU A 1 560 ? -28.912 -11.720 13.050 1.00 30.06 560 LEU A CA 1
ATOM 4529 C C . LEU A 1 560 ? -28.088 -10.512 12.542 1.00 30.06 560 LEU A C 1
ATOM 4531 O O . LEU A 1 560 ? -27.219 -10.684 11.689 1.00 30.06 560 LEU A O 1
ATOM 4535 N N . SER A 1 561 ? -28.298 -9.306 13.085 1.00 29.41 561 SER A N 1
ATOM 4536 C CA . SER A 1 561 ? -27.465 -8.115 12.840 1.00 29.41 561 SER A CA 1
ATOM 4537 C C . SER A 1 561 ? -26.568 -7.766 14.028 1.00 29.41 561 SER A C 1
ATOM 4539 O O . SER A 1 561 ? -26.938 -7.871 15.196 1.00 29.41 561 SER A O 1
ATOM 4541 N N . ILE A 1 562 ? -25.362 -7.295 13.722 1.00 31.02 562 ILE A N 1
ATOM 4542 C CA . ILE A 1 562 ? -24.449 -6.626 14.652 1.00 31.02 562 ILE A CA 1
ATOM 4543 C C . ILE A 1 562 ? -24.050 -5.338 13.937 1.00 31.02 562 ILE A C 1
ATOM 4545 O O . ILE A 1 562 ? -23.382 -5.406 12.915 1.00 31.02 562 ILE A O 1
ATOM 4549 N N . ALA A 1 563 ? -24.489 -4.175 14.420 1.00 30.84 563 ALA A N 1
ATOM 4550 C CA . ALA A 1 563 ? -24.158 -2.891 13.801 1.00 30.84 563 ALA A CA 1
ATOM 4551 C C . ALA A 1 563 ? -23.191 -2.083 14.676 1.00 30.84 563 ALA A C 1
ATOM 4553 O O . ALA A 1 563 ? -23.425 -1.938 15.878 1.00 30.84 563 ALA A O 1
ATOM 4554 N N . PHE A 1 564 ? -22.167 -1.503 14.041 1.00 25.44 564 PHE A N 1
ATOM 4555 C CA . PHE A 1 564 ? -21.472 -0.305 14.514 1.00 25.44 564 PHE A CA 1
ATOM 4556 C C . PHE A 1 564 ? -21.914 0.905 13.683 1.00 25.44 564 PHE A C 1
ATOM 4558 O O . PHE A 1 564 ? -22.181 0.814 12.490 1.00 25.44 564 PHE A O 1
ATOM 4565 N N . VAL A 1 565 ? -22.023 2.030 14.378 1.00 26.80 565 VAL A N 1
ATOM 4566 C CA . VAL A 1 565 ? -22.612 3.308 13.971 1.00 26.80 565 VAL A CA 1
ATOM 4567 C C . VAL A 1 565 ? -21.782 4.016 12.890 1.00 26.80 565 VAL A C 1
ATOM 4569 O O . VAL A 1 565 ? -20.619 4.347 13.126 1.00 26.80 565 VAL A O 1
ATOM 4572 N N . SER A 1 566 ? -22.404 4.337 11.751 1.00 22.16 566 SER A N 1
ATOM 4573 C CA . SER A 1 566 ? -21.971 5.418 10.854 1.00 22.16 566 SER A CA 1
ATOM 4574 C C . SER A 1 566 ? -22.730 6.688 11.241 1.00 22.16 566 SER A C 1
ATOM 4576 O O . SER A 1 566 ? -23.949 6.737 11.092 1.00 22.16 566 SER A O 1
ATOM 4578 N N . LEU A 1 567 ? -22.030 7.701 11.759 1.00 24.47 567 LEU A N 1
ATOM 4579 C CA . LEU A 1 567 ? -22.595 9.038 11.940 1.00 24.47 567 LEU A CA 1
ATOM 4580 C C . LEU A 1 567 ? -22.055 9.940 10.827 1.00 24.47 567 LEU A C 1
ATOM 4582 O O . LEU A 1 567 ? -20.854 10.205 10.768 1.00 24.47 567 LEU A O 1
ATOM 4586 N N . PHE A 1 568 ? -22.960 10.372 9.953 1.00 21.41 568 PHE A N 1
ATOM 4587 C CA . PHE A 1 568 ? -22.791 11.550 9.114 1.00 21.41 568 PHE A CA 1
ATOM 4588 C C . PHE A 1 568 ? -22.831 12.799 10.005 1.00 21.41 568 PHE A C 1
ATOM 4590 O O . PHE A 1 568 ? -23.734 12.941 10.833 1.00 21.41 568 PHE A O 1
ATOM 4597 N N . LEU A 1 569 ? -21.870 13.696 9.796 1.00 29.64 569 LEU A N 1
ATOM 4598 C CA . LEU A 1 569 ? -22.075 15.141 9.854 1.00 29.64 569 LEU A CA 1
ATOM 4599 C C . LEU A 1 569 ? -21.745 15.693 8.472 1.00 29.64 569 LEU A C 1
ATOM 4601 O O . LEU A 1 569 ? -20.688 15.280 7.938 1.00 29.64 569 LEU A O 1
#